Protein AF-A0A9W7GFV8-F1 (afdb_monomer_lite)

Sequence (572 aa):
MASERLLKQEEVDSLYDCLKGVTEAMDEIGVEYSLIAGSILGAVRSRSIAFCDDDIDIAVFGKEAYEHVVTKLPKICKERKLGAYVKRPWPGADRVRPHARPYLTLDIFALRKYADLGEVRETVRWKDNGNEQSSEYVGRIMEKLENARFPLYHFDNRKSIELWPSEYFEIGELRPLKRYEFGHLYLSGPARPLRYLERSYGSNCFKEWKYADSHMSHSKELAKRVEEIGIIPGSTGPMQEVDYAKVCHSKHRRQNFGVWDEKSMESWIAEEREWHNEYLRKRDKWFGFCMRSVCVGGGGLCFDDDTLDLMEPHIKKARKRREEVQSGCEKFVPSSVAWGDVYQESDYAIDTSFNFVKVLTECLGVKCLEEIDEASKEEAVTNLLSRERRVQFHRLFHSFILKFVARKLEEFGIEVFKFQDFPCVRIIRHSEFSLGPHCDCVYGHPPTAVNFILPLTNGGGSECLHLESEPGREDWHRVDCGVGWVKSFWGAQCLHWTGENWSGKSRVSLDFRVIPNGGDGGELYDSDEGYYGIARKGPDGIWRLDGEEGGGEVSRLVGFPFSSKAKGGKVK

Foldseek 3Di:
DLAAFLDALVQQLLQVLLVVQLVVQCVVLVWDKAWFDQQVLCLLQFLARDSHAQETEMETEDDVSQVSCVVRVQVSCVVVQSAHWADDPWGFFTWGQRPVGRLGTHTYGYKYWDQDLVSVLVQQQADPVRDGDDPVLSVVLSVLCVVPDPRWIDTPHNVRCSVFVQQIGDLLQAAPWDWTRYFPDTGTHRPQCQSNCCSRPNNCSNFKDANQDHPCVRPPVSVVVCVVSVRHHGDMDTLVPDQSLRRHNDPVCSVPTDRRDPVVSVVSSVVSVVLVVVCVVPQLPPVQSLQVSHAPDFAADDPDPSSVVSQCSQVVVQLVLLVVLVVPDPPPDDPDDPCVVLQAKDKDFADPVLPLLVLLCQQQVHPGLFAQDPVSVVSSLVSCLDCVSCLVVLVSVVCCCFVPVCVVVVVRVFFKKKKQSFWQWDKAFAQGFADRKHACSSVFFDQQKKKKKAWSAADDTQFFKWWDRDQPNPPTDTDHDGHRMMIIHRSNRIIMGGHHDNVNTMTIMTMMIMHTPHDDRGPPPSPPPQRIWMWGQDPVRGIDIDDDSRGDRDDSCRNDDDDDDDPDDDDD

Structure (mmCIF, N/CA/C/O backbone):
data_AF-A0A9W7GFV8-F1
#
_entry.id   AF-A0A9W7GFV8-F1
#
loop_
_atom_site.group_PDB
_atom_site.id
_atom_site.type_symbol
_atom_site.label_atom_id
_atom_site.label_alt_id
_atom_site.label_comp_id
_atom_site.label_asym_id
_atom_site.label_entity_id
_atom_site.label_seq_id
_atom_site.pdbx_PDB_ins_code
_atom_site.Cartn_x
_atom_site.Cartn_y
_atom_site.Cartn_z
_atom_site.occupancy
_atom_site.B_iso_or_equiv
_atom_site.auth_seq_id
_atom_site.auth_comp_id
_atom_site.auth_asym_id
_atom_site.auth_atom_id
_atom_site.pdbx_PDB_model_num
ATOM 1 N N . MET A 1 1 ? -6.472 -14.416 41.654 1.00 40.94 1 MET A N 1
ATOM 2 C CA . MET A 1 1 ? -7.877 -14.577 42.122 1.00 40.94 1 MET A CA 1
ATOM 3 C C . MET A 1 1 ? -8.779 -13.569 41.405 1.00 40.94 1 MET A C 1
ATOM 5 O O . MET A 1 1 ? -9.352 -12.700 42.042 1.00 40.94 1 MET A O 1
ATOM 9 N N . ALA A 1 2 ? -8.950 -13.705 40.089 1.00 48.00 2 ALA A N 1
ATOM 10 C CA . ALA A 1 2 ? -10.066 -13.106 39.355 1.00 48.00 2 ALA A CA 1
ATOM 11 C C . ALA A 1 2 ? -10.760 -14.249 38.604 1.00 48.00 2 ALA A C 1
ATOM 13 O O . ALA A 1 2 ? -10.560 -14.465 37.413 1.00 48.00 2 ALA A O 1
ATOM 14 N N . SER A 1 3 ? -11.466 -15.107 39.350 1.00 51.69 3 SER A N 1
ATOM 15 C CA . SER A 1 3 ? -12.099 -16.300 38.765 1.00 51.69 3 SER A CA 1
ATOM 16 C C . SER A 1 3 ? -13.396 -15.970 38.018 1.00 51.69 3 SER A C 1
ATOM 18 O O . SER A 1 3 ? -13.957 -16.834 37.343 1.00 51.69 3 SER A O 1
ATOM 20 N N . GLU A 1 4 ? -13.869 -14.731 38.123 1.00 64.88 4 GLU A N 1
ATOM 21 C CA . GLU A 1 4 ? -15.119 -14.265 37.544 1.00 64.88 4 GLU A CA 1
ATOM 22 C C . GLU A 1 4 ? -14.845 -13.159 36.523 1.00 64.88 4 GLU A C 1
ATOM 24 O O . GLU A 1 4 ? -14.011 -12.280 36.728 1.00 64.88 4 GLU A O 1
ATOM 29 N N . ARG A 1 5 ? -15.525 -13.261 35.382 1.00 74.75 5 ARG A N 1
ATOM 30 C CA . ARG A 1 5 ? -15.494 -12.286 34.287 1.00 74.75 5 ARG A CA 1
ATOM 31 C C . ARG A 1 5 ? -16.681 -11.344 34.418 1.00 74.75 5 ARG A C 1
ATOM 33 O O . ARG A 1 5 ? -17.718 -11.750 34.946 1.00 74.75 5 ARG A O 1
ATOM 40 N N . LEU A 1 6 ? -16.552 -10.142 33.865 1.00 80.69 6 LEU A N 1
ATOM 41 C CA . LEU A 1 6 ? -17.599 -9.124 33.923 1.00 80.69 6 LEU A CA 1
ATOM 42 C C . LEU A 1 6 ? -18.913 -9.601 33.274 1.00 80.69 6 LEU A C 1
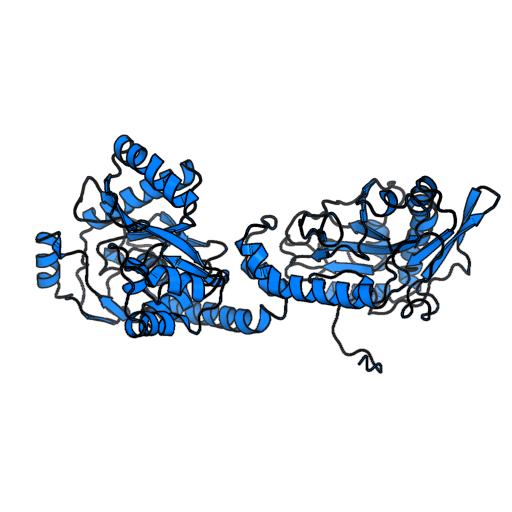ATOM 44 O O . LEU A 1 6 ? -19.996 -9.499 33.861 1.00 80.69 6 LEU A O 1
ATOM 48 N N . LEU A 1 7 ? -18.804 -10.185 32.078 1.00 86.19 7 LEU A N 1
ATOM 49 C CA . LEU A 1 7 ? -19.937 -10.690 31.303 1.00 86.19 7 LEU A CA 1
ATOM 50 C C . LEU A 1 7 ? -20.155 -12.191 31.497 1.00 86.19 7 LEU A C 1
ATOM 52 O O . LEU A 1 7 ? -19.242 -12.987 31.333 1.00 86.19 7 LEU A O 1
ATOM 56 N N . LYS A 1 8 ? -21.389 -12.624 31.740 1.00 86.31 8 LYS A N 1
ATOM 57 C CA . LYS A 1 8 ? -21.847 -14.018 31.662 1.00 86.31 8 LYS A CA 1
ATOM 58 C C . LYS A 1 8 ? -21.692 -14.567 30.240 1.00 86.31 8 LYS A C 1
ATOM 60 O O . LYS A 1 8 ? -21.567 -13.834 29.263 1.00 86.31 8 LYS A O 1
ATOM 65 N N . GLN A 1 9 ? -21.764 -15.895 30.103 1.00 85.25 9 GLN A N 1
ATOM 66 C CA . GLN A 1 9 ? -21.573 -16.545 28.797 1.00 85.25 9 GLN A CA 1
ATOM 67 C C . GLN A 1 9 ? -22.581 -16.076 27.767 1.00 85.25 9 GLN A C 1
ATOM 69 O O . GLN A 1 9 ? -22.199 -15.687 26.683 1.00 85.25 9 GLN A O 1
ATOM 74 N N . GLU A 1 10 ? -23.848 -16.065 28.145 1.00 88.31 10 GLU A N 1
ATOM 75 C CA . GLU A 1 10 ? -24.955 -15.619 27.307 1.00 88.31 10 GLU A CA 1
ATOM 76 C C . GLU A 1 10 ? -24.855 -14.148 26.864 1.00 88.31 10 GLU A C 1
ATOM 78 O O . GLU A 1 10 ? -25.416 -13.780 25.837 1.00 88.31 10 GLU A O 1
ATOM 83 N N . GLU A 1 11 ? -24.160 -13.300 27.627 1.00 90.31 11 GLU A N 1
ATOM 84 C CA . GLU A 1 11 ? -23.908 -11.901 27.262 1.00 90.31 11 GLU A CA 1
ATOM 85 C C . GLU A 1 11 ? -22.794 -11.805 26.227 1.00 90.31 11 GLU A C 1
ATOM 87 O O . GLU A 1 11 ? -22.974 -11.163 25.194 1.00 90.31 11 GLU A O 1
ATOM 92 N N . VAL A 1 12 ? -21.692 -12.525 26.458 1.00 89.88 12 VAL A N 1
ATOM 93 C CA . VAL A 1 12 ? -20.640 -12.703 25.453 1.00 89.88 12 VAL A CA 1
ATOM 94 C C . VAL A 1 12 ? -21.244 -13.282 24.174 1.00 89.88 12 VAL A C 1
ATOM 96 O O . VAL A 1 12 ? -21.044 -12.732 23.097 1.00 89.88 12 VAL A O 1
ATOM 99 N N . ASP A 1 13 ? -22.054 -14.332 24.274 1.00 90.44 13 ASP A N 1
ATOM 100 C CA . ASP A 1 13 ? -22.672 -14.977 23.117 1.00 90.44 13 ASP A CA 1
ATOM 101 C C . ASP A 1 13 ? -23.521 -13.986 22.316 1.00 90.44 13 ASP A C 1
ATOM 103 O O . ASP A 1 13 ? -23.339 -13.851 21.107 1.00 90.44 13 ASP A O 1
ATOM 107 N N . SER A 1 14 ? -24.340 -13.195 23.015 1.00 92.62 14 SER A N 1
ATOM 108 C CA . SER A 1 14 ? -25.166 -12.156 22.405 1.00 92.62 14 SER A CA 1
ATOM 109 C C . SER A 1 14 ? -24.361 -11.044 21.722 1.00 92.62 14 SER A C 1
ATOM 111 O O . SER A 1 14 ? -24.828 -10.513 20.713 1.00 92.62 14 SER A O 1
ATOM 113 N N . LEU A 1 15 ? -23.202 -10.652 22.259 1.00 93.69 15 LEU A N 1
ATOM 114 C CA . LEU A 1 15 ? -22.324 -9.657 21.631 1.00 93.69 15 LEU A CA 1
ATOM 115 C C . LEU A 1 15 ? -21.690 -10.201 20.352 1.00 93.69 15 LEU A C 1
ATOM 117 O O . LEU A 1 15 ? -21.690 -9.527 19.327 1.00 93.69 15 LEU A O 1
ATOM 121 N N . TYR A 1 16 ? -21.196 -11.434 20.396 1.00 94.56 16 TYR A N 1
ATOM 122 C CA . TYR A 1 16 ? -20.565 -12.086 19.252 1.00 94.56 16 TYR A CA 1
ATOM 123 C C . TYR A 1 16 ? -21.551 -12.387 18.117 1.00 94.56 16 TYR A C 1
ATOM 125 O O . TYR A 1 16 ? -21.195 -12.201 16.955 1.00 94.56 16 TYR A O 1
ATOM 133 N N . ASP A 1 17 ? -22.784 -12.798 18.428 1.00 94.25 17 ASP A N 1
ATOM 134 C CA . ASP A 1 17 ? -23.837 -12.988 17.422 1.00 94.25 17 ASP A CA 1
ATOM 135 C C . ASP A 1 17 ? -24.202 -11.661 16.740 1.00 94.25 17 ASP A C 1
ATOM 137 O O . ASP A 1 17 ? -24.339 -11.595 15.515 1.00 94.25 17 ASP A O 1
ATOM 141 N N . CYS A 1 18 ? -24.307 -10.584 17.528 1.00 96.38 18 CYS A N 1
ATOM 142 C CA . CYS A 1 18 ? -24.535 -9.233 17.019 1.00 96.38 18 CYS A CA 1
ATOM 143 C C . CYS A 1 18 ? -23.374 -8.774 16.124 1.00 96.38 18 CYS A C 1
ATOM 145 O O . CYS A 1 18 ? -23.602 -8.360 14.989 1.00 96.38 18 CYS A O 1
ATOM 147 N N . LEU A 1 19 ? -22.132 -8.905 16.601 1.00 97.06 19 LEU A N 1
ATOM 148 C CA . LEU A 1 19 ? -20.917 -8.547 15.869 1.00 97.06 19 LEU A CA 1
ATOM 149 C C . LEU A 1 19 ? -20.813 -9.298 14.544 1.00 97.06 19 LEU A C 1
ATOM 151 O O . LEU A 1 19 ? -20.573 -8.677 13.511 1.00 97.06 19 LEU A O 1
ATOM 155 N N . LYS A 1 20 ? -21.041 -10.615 14.548 1.00 96.88 20 LYS A N 1
ATOM 156 C CA . LYS A 1 20 ? -21.073 -11.424 13.328 1.00 96.88 20 LYS A CA 1
ATOM 157 C C . LYS A 1 20 ? -22.077 -10.869 12.318 1.00 96.88 20 LYS A C 1
ATOM 159 O O . LYS A 1 20 ? -21.702 -10.567 11.193 1.00 96.88 20 LYS A O 1
ATOM 164 N N . GLY A 1 21 ? -23.333 -10.679 12.722 1.00 97.31 21 GLY A N 1
ATOM 165 C CA . GLY A 1 21 ? -24.356 -10.184 11.802 1.00 97.31 21 GLY A CA 1
ATOM 166 C C . GLY A 1 21 ? -24.104 -8.755 11.311 1.00 97.31 21 GLY A C 1
ATOM 167 O O . GLY A 1 21 ? -24.421 -8.442 10.166 1.00 97.31 21 GLY A O 1
ATOM 168 N N . VAL A 1 22 ? -23.537 -7.884 12.155 1.00 97.69 22 VAL A N 1
ATOM 169 C CA . VAL A 1 22 ? -23.189 -6.504 11.777 1.00 97.69 22 VAL A CA 1
ATOM 170 C C . VAL A 1 22 ? -22.019 -6.484 10.801 1.00 97.69 22 VAL A C 1
ATOM 172 O O . VAL A 1 22 ? -22.074 -5.760 9.815 1.00 97.69 22 VAL A O 1
ATOM 175 N N . THR A 1 23 ? -20.991 -7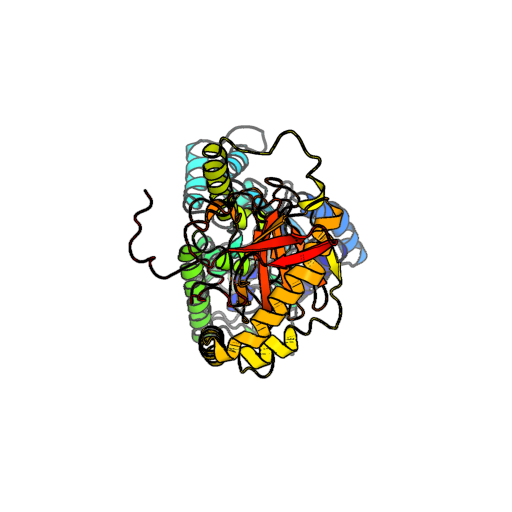.294 11.030 1.00 97.50 23 THR A N 1
ATOM 176 C CA . THR A 1 23 ? -19.830 -7.365 10.131 1.00 97.50 23 THR A CA 1
ATOM 177 C C . THR A 1 23 ? -20.173 -8.010 8.788 1.00 97.50 23 THR A C 1
ATOM 179 O O . THR A 1 23 ? -19.783 -7.477 7.757 1.00 97.50 23 THR A O 1
ATOM 182 N N . GLU A 1 24 ? -21.014 -9.049 8.764 1.00 97.88 24 GLU A N 1
ATOM 183 C CA . GLU A 1 24 ? -21.575 -9.591 7.515 1.00 97.88 24 GLU A CA 1
ATOM 184 C C . GLU A 1 24 ? -22.422 -8.543 6.767 1.00 97.88 24 GLU A C 1
ATOM 186 O O . GLU A 1 24 ? -22.412 -8.481 5.539 1.00 97.88 24 GLU A O 1
ATOM 191 N N . ALA A 1 25 ? -23.154 -7.695 7.498 1.00 97.50 25 ALA A N 1
ATOM 192 C CA . ALA A 1 25 ? -23.906 -6.593 6.904 1.00 97.50 25 ALA A CA 1
ATOM 193 C C . ALA A 1 25 ? -22.993 -5.489 6.345 1.00 97.50 25 ALA A C 1
ATOM 195 O O . ALA A 1 25 ? -23.345 -4.891 5.334 1.00 97.50 25 ALA A O 1
ATOM 196 N N . MET A 1 26 ? -21.848 -5.218 6.982 1.00 96.25 26 MET A N 1
ATOM 197 C CA . MET A 1 26 ? -20.832 -4.281 6.485 1.00 96.25 26 MET A CA 1
ATOM 198 C C . MET A 1 26 ? -20.215 -4.770 5.171 1.00 96.25 26 MET A C 1
ATOM 200 O O . MET A 1 26 ? -20.153 -3.996 4.214 1.00 96.25 26 MET A O 1
ATOM 204 N N . ASP A 1 27 ? -19.876 -6.059 5.090 1.00 95.31 27 ASP A N 1
ATOM 205 C CA . ASP A 1 27 ? -19.370 -6.685 3.864 1.00 95.31 27 ASP A CA 1
ATOM 206 C C . ASP A 1 27 ? -20.394 -6.571 2.712 1.00 95.31 27 ASP A C 1
ATOM 208 O O . ASP A 1 27 ? -20.040 -6.205 1.592 1.00 95.31 27 ASP A O 1
ATOM 212 N N . GLU A 1 28 ? -21.685 -6.805 2.984 1.00 96.06 28 GLU A N 1
ATOM 213 C CA . GLU A 1 28 ? -22.766 -6.693 1.988 1.00 96.06 28 GLU A CA 1
ATOM 214 C C . GLU A 1 28 ? -22.954 -5.271 1.441 1.00 96.06 28 GLU A C 1
ATOM 216 O O . GLU A 1 28 ? -23.273 -5.098 0.264 1.00 96.06 28 GLU A O 1
ATOM 221 N N . ILE A 1 29 ? -22.773 -4.249 2.281 1.00 96.38 29 ILE A N 1
ATOM 222 C CA . ILE A 1 29 ? -22.901 -2.844 1.866 1.00 96.38 29 ILE A CA 1
ATOM 223 C C . ILE A 1 29 ? -21.580 -2.248 1.361 1.00 96.38 29 ILE A C 1
ATOM 225 O O . ILE A 1 29 ? -21.537 -1.051 1.075 1.00 96.38 29 ILE A O 1
ATOM 229 N N . GLY A 1 30 ? -20.522 -3.060 1.253 1.00 95.31 30 GLY A N 1
ATOM 230 C CA . GLY A 1 30 ? -19.210 -2.639 0.763 1.00 95.31 30 GLY A CA 1
ATOM 231 C C . GLY A 1 30 ? -18.493 -1.656 1.688 1.00 95.31 30 GLY A C 1
ATOM 232 O O . GLY A 1 30 ? -17.766 -0.793 1.204 1.00 95.31 30 GLY A O 1
ATOM 233 N N . VAL A 1 31 ? -18.720 -1.741 3.003 1.00 96.25 31 VAL A N 1
ATOM 234 C CA . VAL A 1 31 ? -18.054 -0.889 3.995 1.00 96.25 31 VAL A CA 1
ATOM 235 C C . VAL A 1 31 ? -16.990 -1.686 4.732 1.00 96.25 31 VAL A C 1
ATOM 237 O O . VAL A 1 31 ? -17.282 -2.640 5.447 1.00 96.25 31 VAL A O 1
ATOM 240 N N . GLU A 1 32 ? -15.745 -1.249 4.593 1.00 94.88 32 GLU A N 1
ATOM 241 C CA . GLU A 1 32 ? -14.632 -1.790 5.357 1.00 94.88 32 GLU A CA 1
ATOM 242 C C . GLU A 1 32 ? -14.664 -1.293 6.813 1.00 94.88 32 GLU A C 1
ATOM 244 O O . GLU A 1 32 ? -15.001 -0.137 7.090 1.00 94.88 32 GLU A O 1
ATOM 249 N N . TYR A 1 33 ? -14.278 -2.165 7.744 1.00 97.12 33 TYR A N 1
ATOM 250 C CA . TYR A 1 33 ? -14.187 -1.856 9.167 1.00 97.12 33 TYR A CA 1
ATOM 251 C C . TYR A 1 33 ? -12.925 -2.452 9.798 1.00 97.12 33 TYR A C 1
ATOM 253 O O . TYR A 1 33 ? -12.308 -3.363 9.246 1.00 97.12 33 TYR A O 1
ATOM 261 N N . SER A 1 34 ? -12.579 -1.988 10.996 1.00 97.94 34 SER A N 1
ATOM 262 C CA . SER A 1 34 ? -11.521 -2.559 11.831 1.00 97.94 34 SER A CA 1
ATOM 263 C C . SER A 1 34 ? -11.956 -2.642 13.287 1.00 97.94 34 SER A C 1
ATOM 265 O O . SER A 1 34 ? -12.601 -1.724 13.785 1.00 97.94 34 SER A O 1
ATOM 267 N N . LEU A 1 35 ? -11.546 -3.697 13.993 1.00 98.19 35 LEU A N 1
ATOM 268 C CA . LEU A 1 35 ? -11.502 -3.691 15.457 1.00 98.19 35 LEU A CA 1
ATOM 269 C C . LEU A 1 35 ? -10.602 -2.541 15.931 1.00 98.19 35 LEU A C 1
ATOM 271 O O . LEU A 1 35 ? -9.522 -2.332 15.367 1.00 98.19 35 LEU A O 1
ATOM 275 N N . ILE A 1 36 ? -11.034 -1.822 16.965 1.00 97.19 36 ILE A N 1
ATOM 276 C CA . ILE A 1 36 ? -10.260 -0.755 17.616 1.00 97.19 36 ILE A CA 1
ATOM 277 C C . ILE A 1 36 ? -10.343 -0.888 19.147 1.00 97.19 36 ILE A C 1
ATOM 279 O O . ILE A 1 36 ? -10.906 -1.857 19.654 1.00 97.19 36 ILE A O 1
ATOM 283 N N . ALA A 1 37 ? -9.715 0.035 19.871 1.00 94.44 37 ALA A N 1
ATOM 284 C CA . ALA A 1 37 ? -9.777 0.190 21.323 1.00 94.44 37 ALA A CA 1
ATOM 285 C C . ALA A 1 37 ? -9.519 -1.113 22.115 1.00 94.44 37 ALA A C 1
ATOM 287 O O . ALA A 1 37 ? -8.582 -1.869 21.815 1.00 94.44 37 ALA A O 1
ATOM 288 N N . GLY A 1 38 ? -10.338 -1.393 23.134 1.00 93.62 38 GLY A N 1
ATOM 289 C CA . GLY A 1 38 ? -10.235 -2.599 23.961 1.00 93.62 38 GLY A CA 1
ATOM 290 C C . GLY A 1 38 ? -10.436 -3.884 23.155 1.00 93.62 38 GLY A C 1
ATOM 291 O O . GLY A 1 38 ? -9.821 -4.916 23.441 1.00 93.62 38 GLY A O 1
ATOM 292 N N . SER A 1 39 ? -11.193 -3.808 22.058 1.00 96.19 39 SER A N 1
ATOM 293 C CA . SER A 1 39 ? -11.498 -4.960 21.210 1.00 96.19 39 SER A CA 1
ATOM 294 C C . SER A 1 39 ? -10.283 -5.473 20.436 1.00 96.19 39 SER A C 1
ATOM 296 O O . SER A 1 39 ? -10.034 -6.681 20.421 1.00 96.19 39 SER A O 1
ATOM 298 N N . ILE A 1 40 ? -9.463 -4.592 19.848 1.00 97.06 40 ILE A N 1
ATOM 299 C CA . ILE A 1 40 ? -8.203 -5.030 19.219 1.00 97.06 40 ILE A CA 1
ATOM 300 C C . ILE A 1 40 ? -7.173 -5.482 20.265 1.00 97.06 40 ILE A C 1
ATOM 302 O O . ILE A 1 40 ? -6.442 -6.446 20.025 1.00 97.06 40 ILE A O 1
ATOM 306 N N . LEU A 1 41 ? -7.153 -4.871 21.457 1.00 94.69 41 LEU A N 1
ATOM 307 C CA . LEU A 1 41 ? -6.309 -5.327 22.569 1.00 94.69 41 LEU A CA 1
ATOM 308 C C . LEU A 1 41 ? -6.664 -6.763 22.988 1.00 94.69 41 LEU A C 1
ATOM 310 O O . LEU A 1 41 ? -5.776 -7.602 23.165 1.00 94.69 41 LEU A O 1
ATOM 314 N N . GLY A 1 42 ? -7.959 -7.058 23.110 1.00 92.19 42 GLY A N 1
ATOM 315 C CA . GLY A 1 42 ? -8.472 -8.393 23.399 1.00 92.19 42 GLY A CA 1
ATOM 316 C C . GLY A 1 42 ? -8.152 -9.401 22.291 1.00 92.19 42 GLY A C 1
ATOM 317 O O . GLY A 1 42 ? -7.694 -10.511 22.575 1.00 92.19 42 GLY A O 1
ATOM 318 N N . ALA A 1 43 ? -8.292 -9.005 21.022 1.00 92.88 43 ALA A N 1
ATOM 319 C CA . ALA A 1 43 ? -7.934 -9.844 19.878 1.00 92.88 43 ALA A CA 1
ATOM 320 C C . ALA A 1 43 ? -6.453 -10.263 19.896 1.00 92.88 43 ALA A C 1
ATOM 322 O O . ALA A 1 43 ? -6.135 -11.428 19.659 1.00 92.88 43 ALA A O 1
ATOM 323 N N . VAL A 1 44 ? -5.549 -9.338 20.232 1.00 92.44 44 VAL A N 1
ATOM 324 C CA . VAL A 1 44 ? -4.107 -9.614 20.332 1.00 92.44 44 VAL A CA 1
ATOM 325 C C . VAL A 1 44 ? -3.778 -10.484 21.548 1.00 92.44 44 VAL A C 1
ATOM 327 O O . VAL A 1 44 ? -3.025 -11.448 21.428 1.00 92.44 44 VAL A O 1
ATOM 330 N N . ARG A 1 45 ? -4.329 -10.162 22.725 1.00 88.81 45 ARG A N 1
ATOM 331 C CA . ARG A 1 45 ? -3.944 -10.807 23.995 1.00 88.81 45 ARG A CA 1
ATOM 332 C C . ARG A 1 45 ? -4.531 -12.188 24.185 1.00 88.81 45 ARG A C 1
ATOM 334 O O . ARG A 1 45 ? -3.82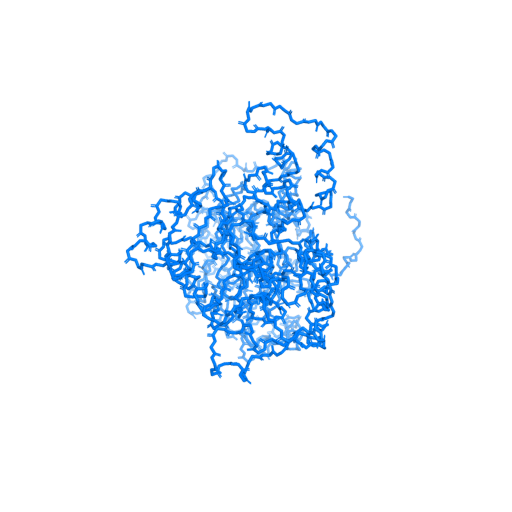7 -13.102 24.602 1.00 88.81 45 ARG A O 1
ATOM 341 N N . SER A 1 46 ? -5.831 -12.300 23.957 1.00 83.94 46 SER A N 1
ATOM 342 C CA . SER A 1 46 ? -6.625 -13.467 24.333 1.00 83.94 46 SER A CA 1
ATOM 343 C C . SER A 1 46 ? -7.484 -13.990 23.197 1.00 83.94 46 SER A C 1
ATOM 345 O O . SER A 1 46 ? -8.228 -14.950 23.392 1.00 83.94 46 SER A O 1
ATOM 347 N N . ARG A 1 47 ? -7.392 -13.369 22.012 1.00 89.12 47 ARG A N 1
ATOM 348 C CA . ARG A 1 47 ? -8.202 -13.708 20.840 1.00 89.12 47 ARG A CA 1
ATOM 349 C C . ARG A 1 47 ? -9.691 -13.675 21.173 1.00 89.12 47 ARG A C 1
ATOM 351 O O . ARG A 1 47 ? -10.456 -14.522 20.722 1.00 89.12 47 ARG A O 1
ATOM 358 N N . SER A 1 48 ? -10.108 -12.727 22.009 1.00 89.00 48 SER A N 1
ATOM 359 C CA . SER A 1 48 ? -11.481 -12.564 22.498 1.00 89.00 48 SER A CA 1
ATOM 360 C C . SER A 1 48 ? -11.722 -11.127 22.954 1.00 89.00 48 SER A C 1
ATOM 362 O O . SER A 1 48 ? -10.765 -10.379 23.109 1.00 89.00 48 SER A O 1
ATOM 364 N N . ILE A 1 49 ? -12.968 -10.761 23.260 1.00 89.88 49 ILE A N 1
ATOM 365 C CA . ILE A 1 49 ? -13.261 -9.577 24.086 1.00 89.88 49 ILE A CA 1
ATOM 366 C C . ILE A 1 49 ? -12.424 -9.624 25.377 1.00 89.88 49 ILE A C 1
ATOM 368 O O . ILE A 1 49 ? -12.101 -10.720 25.856 1.00 89.88 49 ILE A O 1
ATOM 372 N N . ALA A 1 50 ? -12.027 -8.474 25.927 1.00 86.94 50 ALA A N 1
ATOM 373 C CA . ALA A 1 50 ? -11.318 -8.449 27.201 1.00 86.94 50 ALA A CA 1
ATOM 374 C C . ALA A 1 50 ? -12.237 -8.947 28.333 1.00 86.94 50 ALA A C 1
ATOM 376 O O . ALA A 1 50 ? -13.445 -8.729 28.329 1.00 86.94 50 ALA A O 1
ATOM 377 N N . PHE A 1 51 ? -11.687 -9.645 29.330 1.00 83.75 51 PHE A N 1
ATOM 378 C CA . PHE A 1 51 ? -12.511 -10.261 30.385 1.00 83.75 51 PHE A CA 1
ATOM 379 C C . PHE A 1 51 ? -13.234 -9.240 31.285 1.00 83.75 51 PHE A C 1
ATOM 381 O O . PHE A 1 51 ? -14.209 -9.589 31.960 1.00 83.75 51 PHE A O 1
ATOM 388 N N . CYS A 1 52 ? -12.710 -8.015 31.317 1.00 83.75 52 CYS A N 1
ATOM 389 C CA . CYS A 1 52 ? -13.227 -6.875 32.053 1.00 83.75 52 CYS A CA 1
ATOM 390 C C . CYS A 1 52 ? -13.926 -5.849 31.144 1.00 83.75 52 CYS A C 1
ATOM 392 O O . CYS A 1 52 ? -14.230 -4.771 31.634 1.00 83.75 52 CYS A O 1
ATOM 394 N N . ASP A 1 53 ? -14.167 -6.161 29.865 1.00 87.62 53 ASP A N 1
ATOM 395 C CA . ASP A 1 53 ? -14.960 -5.314 28.957 1.00 87.62 53 ASP A CA 1
ATOM 396 C C . ASP A 1 53 ? -16.441 -5.690 28.989 1.00 87.62 53 ASP A C 1
ATOM 398 O O . ASP A 1 53 ? -16.796 -6.850 29.242 1.00 87.62 53 ASP A O 1
ATOM 402 N N . ASP A 1 54 ? -17.302 -4.713 28.704 1.00 87.38 54 ASP A N 1
ATOM 403 C CA . ASP A 1 54 ? -18.749 -4.891 28.555 1.00 87.38 54 ASP A CA 1
ATOM 404 C C . ASP A 1 54 ? -19.289 -4.572 27.149 1.00 87.38 54 ASP A C 1
ATOM 406 O O . ASP A 1 54 ? -20.483 -4.774 26.886 1.00 87.38 54 ASP A O 1
ATOM 410 N N . ASP A 1 55 ? -18.419 -4.167 26.228 1.00 91.81 55 ASP A N 1
ATOM 411 C CA . ASP A 1 55 ? -18.749 -3.794 24.860 1.00 91.81 55 ASP A CA 1
ATOM 412 C C . ASP A 1 55 ? -17.682 -4.216 23.838 1.00 91.81 55 ASP A C 1
ATOM 414 O O . ASP A 1 55 ? -16.697 -4.892 24.140 1.00 91.81 55 ASP A O 1
ATOM 418 N N . ILE A 1 56 ? -17.974 -3.940 22.567 1.00 95.25 56 ILE A N 1
ATOM 419 C CA . ILE A 1 56 ? -17.076 -4.201 21.445 1.00 95.25 56 ILE A CA 1
ATOM 420 C C . ILE A 1 56 ? -17.038 -2.957 20.569 1.00 95.25 56 ILE A C 1
ATOM 422 O O . ILE A 1 56 ? -18.091 -2.421 20.225 1.00 95.25 56 ILE A O 1
ATOM 426 N N . ASP A 1 57 ? -15.843 -2.577 20.136 1.00 96.38 57 ASP A N 1
ATOM 427 C CA . ASP A 1 57 ? -15.588 -1.387 19.337 1.00 96.38 57 ASP A CA 1
ATOM 428 C C . ASP A 1 57 ? -15.098 -1.765 17.945 1.00 96.38 57 ASP A C 1
ATOM 430 O O . ASP A 1 57 ? -14.088 -2.459 17.761 1.00 96.38 57 ASP A O 1
ATOM 434 N N . ILE A 1 58 ? -15.797 -1.245 16.943 1.00 97.75 58 ILE A N 1
ATOM 435 C CA . ILE A 1 58 ? -15.350 -1.262 15.555 1.00 97.75 58 ILE A CA 1
ATOM 436 C C . ILE A 1 58 ? -15.324 0.154 14.998 1.00 97.75 58 ILE A C 1
ATOM 438 O O . ILE A 1 58 ? -16.105 1.012 15.399 1.00 97.75 58 ILE A O 1
ATOM 442 N N . ALA A 1 59 ? -14.441 0.393 14.039 1.00 97.50 59 ALA A N 1
ATOM 443 C CA . ALA A 1 59 ? -14.352 1.639 13.300 1.00 97.50 59 ALA A CA 1
ATOM 444 C C . ALA A 1 59 ? -14.603 1.421 11.812 1.00 97.50 59 ALA A C 1
ATOM 446 O O . ALA A 1 59 ? -14.123 0.439 11.251 1.00 97.50 59 ALA A O 1
ATOM 447 N N . VAL A 1 60 ? -15.282 2.374 11.178 1.00 96.75 60 VAL A N 1
ATOM 448 C CA . VAL A 1 60 ? -15.356 2.527 9.717 1.00 96.75 60 VAL A CA 1
ATOM 449 C C . VAL A 1 60 ? -14.568 3.754 9.266 1.00 96.75 60 VAL A C 1
ATOM 451 O O . VAL A 1 60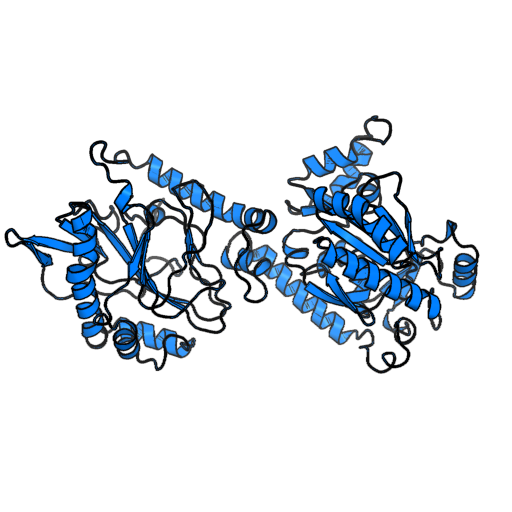 ? -14.320 4.663 10.062 1.00 96.75 60 VAL A O 1
ATOM 454 N N . PHE A 1 61 ? -14.166 3.791 7.995 1.00 94.75 61 PHE A N 1
ATOM 455 C CA . PHE A 1 61 ? -13.206 4.778 7.494 1.00 94.75 61 PHE A CA 1
ATOM 456 C C . PHE A 1 61 ? -13.848 5.789 6.548 1.00 94.75 61 PHE A C 1
ATOM 458 O O . PHE A 1 61 ? -14.283 5.457 5.450 1.00 94.75 61 PHE A O 1
ATOM 465 N N . GLY A 1 62 ? -13.845 7.053 6.956 1.00 91.94 62 GLY A N 1
ATOM 466 C CA . GLY A 1 62 ? -14.320 8.167 6.154 1.00 91.94 62 GLY A CA 1
ATOM 467 C C . GLY A 1 62 ? -15.825 8.410 6.255 1.00 91.94 62 GLY A C 1
ATOM 468 O O . GLY A 1 62 ? -16.618 7.586 6.716 1.00 91.94 62 GLY A O 1
ATOM 469 N N . LYS A 1 63 ? -16.215 9.607 5.812 1.00 90.69 63 LYS A N 1
ATOM 470 C CA . LYS A 1 63 ? -17.593 10.097 5.900 1.00 90.69 63 LYS A CA 1
ATOM 471 C C . LYS A 1 63 ? -18.556 9.276 5.042 1.00 90.69 63 LYS A C 1
ATOM 473 O O . LYS A 1 63 ? -19.653 8.978 5.496 1.00 90.69 63 LYS A O 1
ATOM 478 N N . GLU A 1 64 ? -18.142 8.895 3.836 1.00 92.12 64 GLU A N 1
ATOM 479 C CA . GLU A 1 64 ? -18.970 8.125 2.900 1.00 92.12 64 GLU A CA 1
ATOM 480 C C . GLU A 1 64 ? -19.318 6.738 3.458 1.00 92.12 64 GLU A C 1
ATOM 482 O O . GLU A 1 64 ? -20.491 6.368 3.527 1.00 92.12 64 GLU A O 1
ATOM 487 N N . ALA A 1 65 ? -18.317 6.010 3.965 1.00 93.69 65 ALA A N 1
ATOM 488 C CA . ALA A 1 65 ? -18.528 4.716 4.608 1.00 93.69 65 ALA A CA 1
ATOM 489 C C . ALA A 1 65 ? -19.475 4.831 5.814 1.00 93.69 65 ALA A C 1
ATOM 491 O O . ALA A 1 65 ? -20.398 4.029 5.975 1.00 93.69 65 ALA A O 1
ATOM 492 N N . TYR A 1 66 ? -19.299 5.868 6.638 1.00 94.81 66 TYR A N 1
ATOM 493 C CA . TYR A 1 66 ? -20.197 6.131 7.757 1.00 94.81 66 TYR A CA 1
ATOM 494 C C . TYR A 1 66 ? -21.631 6.458 7.303 1.00 94.81 66 TYR A C 1
ATOM 496 O O . TYR A 1 66 ? -22.594 5.931 7.862 1.00 94.81 66 TYR A O 1
ATOM 504 N N . GLU A 1 67 ? -21.806 7.269 6.258 1.00 93.56 67 GLU A N 1
ATOM 505 C CA . GLU A 1 67 ? -23.121 7.578 5.681 1.00 93.56 67 GLU A CA 1
ATOM 506 C C . GLU A 1 67 ? -23.825 6.321 5.148 1.00 93.56 67 GLU A C 1
ATOM 508 O O . GLU A 1 67 ? -25.032 6.146 5.367 1.00 93.56 67 GLU A O 1
ATOM 513 N N . HIS A 1 68 ? -23.082 5.405 4.521 1.00 94.81 68 HIS A N 1
ATOM 514 C CA . HIS A 1 68 ? -23.595 4.099 4.105 1.00 94.81 68 HIS A CA 1
ATOM 515 C C . HIS A 1 68 ? -24.071 3.271 5.300 1.00 94.81 68 HIS A C 1
ATOM 517 O O . HIS A 1 68 ? -25.200 2.765 5.282 1.00 94.81 68 HIS A O 1
ATOM 523 N N . VAL A 1 69 ? -23.270 3.190 6.367 1.00 95.31 69 VAL A N 1
ATOM 524 C CA . VAL A 1 69 ? -23.641 2.484 7.602 1.00 95.31 69 VAL A CA 1
ATOM 525 C C . VAL A 1 69 ? -24.921 3.063 8.195 1.00 95.31 69 VAL A C 1
ATOM 527 O O . VAL A 1 69 ? -25.886 2.326 8.386 1.00 95.31 69 VAL A O 1
ATOM 530 N N . VAL A 1 70 ? -24.980 4.376 8.424 1.00 94.50 70 VAL A N 1
ATOM 531 C CA . VAL A 1 70 ? -26.139 5.042 9.045 1.00 94.50 70 VAL A CA 1
ATOM 532 C C . VAL A 1 70 ? -27.410 4.889 8.201 1.00 94.50 70 VAL A C 1
ATOM 534 O O . VAL A 1 70 ? -28.514 4.841 8.742 1.00 94.50 70 VAL A O 1
ATOM 537 N N . THR A 1 71 ? -27.279 4.785 6.877 1.00 95.38 71 THR A N 1
ATOM 538 C CA . THR A 1 71 ? -28.423 4.657 5.962 1.00 95.38 71 THR A CA 1
ATOM 539 C C . THR A 1 71 ? -28.918 3.216 5.833 1.00 95.38 71 THR A C 1
ATOM 541 O O . THR A 1 71 ? -30.124 2.980 5.727 1.00 95.38 71 THR A O 1
ATOM 544 N N . LYS A 1 72 ? -28.007 2.237 5.803 1.00 97.38 72 LYS A N 1
ATOM 545 C CA . LYS A 1 72 ? -28.325 0.843 5.448 1.00 97.38 72 LYS A CA 1
ATOM 546 C C . LYS A 1 72 ? -28.393 -0.078 6.662 1.00 97.38 72 LYS A C 1
ATOM 548 O O . LYS A 1 72 ? -29.337 -0.865 6.774 1.00 97.38 72 LYS A O 1
ATOM 553 N N . LEU A 1 73 ? -27.443 0.040 7.589 1.00 96.75 73 LEU A N 1
ATOM 554 C CA . LEU A 1 73 ? -27.305 -0.880 8.717 1.00 96.75 73 LEU A CA 1
ATOM 555 C C . LEU A 1 73 ? -28.538 -0.911 9.641 1.00 96.75 73 LEU A C 1
ATOM 557 O O . LEU A 1 73 ? -28.934 -2.013 10.020 1.00 96.75 73 LEU A O 1
ATOM 561 N N . PRO A 1 74 ? -29.238 0.205 9.952 1.00 97.06 74 PRO A N 1
ATOM 562 C CA . PRO A 1 74 ? -30.437 0.148 10.794 1.00 97.06 74 PRO A CA 1
ATOM 563 C C . PRO A 1 74 ? -31.535 -0.762 10.233 1.00 97.06 74 PRO A C 1
ATOM 565 O O . PRO A 1 74 ? -32.200 -1.480 10.985 1.00 97.06 74 PRO A O 1
ATOM 568 N N . LYS A 1 75 ? -31.716 -0.754 8.905 1.00 97.12 75 LYS A N 1
ATOM 569 C CA . LYS A 1 75 ? -32.691 -1.606 8.218 1.00 97.12 75 LYS A CA 1
ATOM 570 C C . LYS A 1 75 ? -32.285 -3.076 8.323 1.00 97.12 75 LYS A C 1
ATOM 572 O O . LYS A 1 75 ? -33.109 -3.893 8.732 1.00 97.12 75 LYS A O 1
ATOM 577 N N . ILE A 1 76 ? -31.017 -3.384 8.052 1.00 97.00 76 ILE A N 1
ATOM 578 C CA . ILE A 1 76 ? -30.481 -4.750 8.126 1.00 97.00 76 ILE A CA 1
ATOM 579 C C . ILE A 1 76 ? -30.568 -5.292 9.560 1.00 97.00 76 ILE A C 1
ATOM 581 O O . ILE A 1 76 ? -31.072 -6.396 9.770 1.00 97.00 76 ILE A O 1
ATOM 585 N N . CYS A 1 77 ? -30.173 -4.497 10.561 1.00 96.12 77 CYS A N 1
ATOM 586 C CA . CYS A 1 77 ? -30.275 -4.859 11.976 1.00 96.12 77 CYS A CA 1
ATOM 587 C C . CYS A 1 77 ? -31.709 -5.217 12.382 1.00 96.12 77 CYS A C 1
ATOM 589 O O . CYS A 1 77 ? -31.919 -6.199 13.099 1.00 96.12 77 CYS A O 1
ATOM 591 N N . LYS A 1 78 ? -32.701 -4.458 11.896 1.00 95.75 78 LYS A N 1
ATOM 592 C CA . LYS A 1 78 ? -34.123 -4.726 12.143 1.00 95.75 78 LYS A CA 1
ATOM 593 C C . LYS A 1 78 ? -34.595 -6.008 11.453 1.00 95.75 78 LYS A C 1
ATOM 595 O O . LYS A 1 78 ? -35.255 -6.825 12.092 1.00 95.75 78 LYS A O 1
ATOM 600 N N . GLU A 1 79 ? -34.275 -6.185 10.173 1.00 96.38 79 GLU A N 1
ATOM 601 C CA . GLU A 1 79 ? -34.718 -7.332 9.365 1.00 96.38 79 GLU A CA 1
ATOM 602 C C . GLU A 1 79 ? -34.122 -8.654 9.861 1.00 96.38 79 GLU A C 1
ATOM 604 O O . GLU A 1 79 ? -34.834 -9.652 9.978 1.00 96.38 79 GLU A O 1
ATOM 609 N N . ARG A 1 80 ? -32.836 -8.646 10.230 1.00 95.38 80 ARG A N 1
ATOM 610 C CA . ARG A 1 80 ? -32.101 -9.823 10.719 1.00 95.38 80 ARG A CA 1
ATOM 611 C C . ARG A 1 80 ? -32.167 -10.011 12.234 1.00 95.38 80 ARG A C 1
ATOM 613 O O . ARG A 1 80 ? -31.597 -10.964 12.749 1.00 95.38 80 ARG A O 1
ATOM 620 N N . LYS A 1 81 ? -32.869 -9.125 12.952 1.00 95.19 81 LYS A N 1
ATOM 621 C CA . LYS A 1 81 ? -32.988 -9.133 14.422 1.00 95.19 81 LYS A CA 1
ATOM 622 C C . LYS A 1 81 ? -31.630 -9.127 15.145 1.00 95.19 81 LYS A C 1
ATOM 624 O O . LYS A 1 81 ? -31.500 -9.723 16.210 1.00 95.19 81 LYS A O 1
ATOM 629 N N . LEU A 1 82 ? -30.639 -8.430 14.586 1.00 93.88 82 LEU A N 1
ATOM 630 C CA . LEU A 1 82 ? -29.288 -8.338 15.162 1.00 93.88 82 LEU A CA 1
ATOM 631 C C . LEU A 1 82 ? -29.290 -7.518 16.457 1.00 93.88 82 LEU A C 1
ATOM 633 O O . LEU A 1 82 ? -28.615 -7.842 17.430 1.00 93.88 82 LEU A O 1
ATOM 637 N N . GLY A 1 83 ? -30.098 -6.460 16.483 1.00 93.81 83 GLY A N 1
ATOM 638 C CA . GLY A 1 83 ? -30.174 -5.537 17.602 1.00 93.81 83 GLY A CA 1
ATOM 639 C C . GLY A 1 83 ? -30.859 -4.228 17.231 1.00 93.81 83 GLY A C 1
ATOM 640 O O . GLY A 1 83 ? -31.230 -3.997 16.080 1.00 93.81 83 GLY A O 1
ATOM 641 N N . ALA A 1 84 ? -31.036 -3.361 18.224 1.00 95.50 84 ALA A N 1
ATOM 642 C CA . ALA A 1 84 ? -31.514 -2.003 18.017 1.00 95.50 84 ALA A CA 1
ATOM 643 C C . ALA A 1 84 ? -30.335 -1.096 17.650 1.00 95.50 84 ALA A C 1
ATOM 645 O O . ALA A 1 84 ? -29.431 -0.894 18.461 1.00 95.50 84 ALA A O 1
ATOM 646 N N . TYR A 1 85 ? -30.358 -0.539 16.440 1.00 96.19 85 TYR A N 1
ATOM 647 C CA . TYR A 1 85 ? -29.421 0.507 16.043 1.00 96.19 85 TYR A CA 1
ATOM 648 C C . TYR A 1 85 ? -29.789 1.822 16.736 1.00 96.19 85 TYR A C 1
ATOM 650 O O . TYR A 1 85 ? -30.940 2.260 16.682 1.00 96.19 85 TYR A O 1
ATOM 658 N N . VAL A 1 86 ? -28.814 2.456 17.378 1.00 93.75 86 VAL A N 1
ATOM 659 C CA . VAL A 1 86 ? -28.973 3.711 18.109 1.00 93.75 86 VAL A CA 1
ATOM 660 C C . VAL A 1 86 ? -27.970 4.716 17.566 1.00 93.75 86 VAL A C 1
ATOM 662 O O . VAL A 1 86 ? -26.770 4.608 17.820 1.00 93.75 86 VAL A O 1
ATOM 665 N N . LYS A 1 87 ? -28.493 5.723 16.865 1.00 90.00 87 LYS A N 1
ATOM 666 C CA . LYS A 1 87 ? -27.713 6.872 16.413 1.00 90.00 87 LYS A CA 1
ATOM 667 C C . LYS A 1 87 ? -27.398 7.786 17.596 1.00 90.00 87 LYS A C 1
ATOM 669 O O . LYS A 1 87 ? -28.319 8.197 18.309 1.00 90.00 87 LYS A O 1
ATOM 674 N N . ARG A 1 88 ? -26.122 8.093 17.832 1.00 81.94 88 ARG A N 1
ATOM 675 C CA . ARG A 1 88 ? -25.713 9.050 18.868 1.00 81.94 88 ARG A CA 1
ATOM 676 C C . ARG A 1 88 ? -25.882 10.490 18.358 1.00 81.94 88 ARG A C 1
ATOM 678 O O . ARG A 1 88 ? -25.932 10.734 17.154 1.00 81.94 88 ARG A O 1
ATOM 685 N N . PRO A 1 89 ? -26.010 11.474 19.270 1.00 74.19 89 PRO A N 1
ATOM 686 C CA . PRO A 1 89 ? -26.194 12.868 18.871 1.00 74.19 89 PRO A CA 1
ATOM 687 C C . PRO A 1 89 ? -24.921 13.516 18.307 1.00 74.19 89 PRO A C 1
ATOM 689 O O . PRO A 1 89 ? -24.997 14.624 17.786 1.00 74.19 89 PRO A O 1
ATOM 692 N N . TRP A 1 90 ? -23.767 12.851 18.394 1.00 73.06 90 TRP A N 1
ATOM 693 C CA . TRP A 1 90 ? -22.547 13.225 17.680 1.00 73.06 90 TRP A CA 1
ATOM 694 C C . TRP A 1 90 ? -22.230 12.171 16.605 1.00 73.06 90 TRP A C 1
ATOM 696 O O . TRP A 1 90 ? -22.497 10.992 16.845 1.00 73.06 90 TRP A O 1
ATOM 706 N N . PRO A 1 91 ? -21.700 12.575 15.432 1.00 68.12 91 PRO A N 1
ATOM 707 C CA . PRO A 1 91 ? -21.284 11.642 14.385 1.00 68.12 91 PRO A CA 1
ATOM 708 C C . PRO A 1 91 ? -20.217 10.658 14.875 1.00 68.12 91 PRO A C 1
ATOM 710 O O . PRO A 1 91 ? -19.444 10.991 15.772 1.00 68.12 91 PRO A O 1
ATOM 713 N N . GLY A 1 92 ? -20.202 9.462 14.285 1.00 70.56 92 GLY A N 1
ATOM 714 C CA . GLY A 1 92 ? -19.077 8.538 14.387 1.00 70.56 92 GLY A CA 1
ATOM 715 C C . GLY A 1 92 ? -18.899 7.868 15.742 1.00 70.56 92 GLY A C 1
ATOM 716 O O . GLY A 1 92 ? -17.768 7.596 16.131 1.00 70.56 92 GLY A O 1
ATOM 717 N N . ALA A 1 93 ? -19.991 7.620 16.466 1.00 82.50 93 ALA A N 1
ATOM 718 C CA . ALA A 1 93 ? -20.004 6.814 17.690 1.00 82.50 93 ALA A CA 1
ATOM 719 C C . ALA A 1 93 ? -21.360 6.106 17.872 1.00 82.50 93 ALA A C 1
ATOM 721 O O . ALA A 1 93 ? -21.889 6.006 18.982 1.00 82.50 93 ALA A O 1
ATOM 722 N N . ASP A 1 94 ? -21.984 5.696 16.770 1.00 92.94 94 ASP A N 1
ATOM 723 C CA . ASP A 1 94 ? -23.276 5.009 16.792 1.00 92.94 94 ASP A CA 1
ATOM 724 C C . ASP A 1 94 ? -23.132 3.627 17.428 1.00 92.94 94 ASP A C 1
ATOM 726 O O . ASP A 1 94 ? -22.027 3.163 17.680 1.00 92.94 94 ASP A O 1
ATOM 730 N N . ARG A 1 95 ? -24.241 2.961 17.755 1.00 93.69 95 ARG A N 1
ATOM 731 C CA . ARG A 1 95 ? -24.151 1.643 18.392 1.00 93.69 95 ARG A CA 1
ATOM 732 C C . ARG A 1 95 ? -25.277 0.706 18.030 1.00 93.69 95 ARG A C 1
ATOM 734 O O . ARG A 1 95 ? -26.397 1.141 17.765 1.00 93.69 95 ARG A O 1
ATOM 741 N N . VAL A 1 96 ? -25.007 -0.589 18.106 1.00 96.00 96 VAL A N 1
ATOM 742 C CA . VAL A 1 96 ? -26.018 -1.643 18.012 1.00 96.00 96 VAL A CA 1
ATOM 743 C C . VAL A 1 96 ? -26.157 -2.309 19.373 1.00 96.00 96 VAL A C 1
ATOM 745 O O . VAL A 1 96 ? -25.192 -2.804 19.946 1.00 96.00 96 VAL A O 1
ATOM 748 N N . ARG A 1 97 ? -27.381 -2.311 19.903 1.00 94.69 97 ARG A N 1
ATOM 749 C CA . ARG A 1 97 ? -27.731 -2.981 21.160 1.00 94.69 97 ARG A CA 1
ATOM 750 C C . ARG A 1 97 ? -28.322 -4.353 20.851 1.00 94.69 97 ARG A C 1
ATOM 752 O O . ARG A 1 97 ? -29.419 -4.386 20.282 1.00 94.69 97 ARG A O 1
ATOM 759 N N . PRO A 1 98 ? -27.656 -5.466 21.198 1.00 93.25 98 PRO A N 1
ATOM 760 C CA . PRO A 1 98 ? -28.148 -6.803 20.884 1.00 93.25 98 PRO A CA 1
ATOM 761 C C . PRO A 1 98 ? -29.567 -7.030 21.417 1.00 93.25 98 PRO A C 1
ATOM 763 O O . PRO A 1 98 ? -29.881 -6.654 22.546 1.00 93.25 98 PRO A O 1
ATOM 766 N N . HIS A 1 99 ? -30.437 -7.667 20.628 1.00 86.44 99 HIS A N 1
ATOM 767 C CA . HIS A 1 99 ? -31.847 -7.833 21.012 1.00 86.44 99 HIS A CA 1
ATOM 768 C C . HIS A 1 99 ? -32.016 -8.650 22.305 1.00 86.44 99 HIS A C 1
ATOM 770 O O . HIS A 1 99 ? -32.847 -8.316 23.146 1.00 86.44 99 HIS A O 1
ATOM 776 N N . ALA A 1 100 ? -31.200 -9.695 22.484 1.00 85.62 100 ALA A N 1
ATOM 777 C CA . ALA A 1 100 ? -31.245 -10.550 23.668 1.00 85.62 100 ALA A CA 1
ATOM 778 C C . ALA A 1 100 ? -30.713 -9.853 24.936 1.00 85.62 100 ALA A C 1
ATOM 780 O O . ALA A 1 100 ? -31.118 -10.200 26.048 1.00 85.62 100 ALA A O 1
ATOM 781 N N . ARG A 1 101 ? -29.805 -8.880 24.781 1.00 90.31 101 ARG A N 1
ATOM 782 C CA . ARG A 1 101 ? -29.081 -8.208 25.870 1.00 90.31 101 ARG A CA 1
ATOM 783 C C . ARG A 1 101 ? -28.903 -6.709 25.555 1.00 90.31 101 ARG A C 1
ATOM 785 O O . ARG A 1 101 ? -27.797 -6.267 25.259 1.00 90.31 101 ARG A O 1
ATOM 792 N N . PRO A 1 102 ? -29.973 -5.894 25.630 1.00 87.31 102 PRO A N 1
ATOM 793 C CA . PRO A 1 102 ? -29.985 -4.516 25.114 1.00 87.31 102 PRO A CA 1
ATOM 794 C C . PRO A 1 102 ? -29.194 -3.496 25.952 1.00 87.31 102 PRO A C 1
ATOM 796 O O . PRO A 1 102 ? -29.171 -2.311 25.614 1.00 87.31 102 PRO A O 1
ATOM 799 N N . TYR A 1 103 ? -28.601 -3.925 27.066 1.00 85.69 103 TYR A N 1
ATOM 800 C CA . TYR A 1 103 ? -27.666 -3.123 27.855 1.00 85.69 103 TYR A CA 1
ATOM 801 C C . TYR A 1 103 ? -26.213 -3.274 27.397 1.00 85.69 103 TYR A C 1
ATOM 803 O O . TYR A 1 103 ? -25.401 -2.442 27.779 1.00 85.69 103 TYR A O 1
ATOM 811 N N . LEU A 1 104 ? -25.900 -4.297 26.595 1.00 90.25 104 LEU A N 1
ATOM 812 C CA . LEU A 1 104 ? -24.597 -4.447 25.953 1.00 90.25 104 LEU A CA 1
ATOM 813 C C . LEU A 1 104 ? -24.540 -3.578 24.699 1.00 90.25 104 LEU A C 1
ATOM 815 O O . LEU A 1 104 ? -25.578 -3.267 24.094 1.00 90.25 104 LEU A O 1
ATOM 819 N N . THR A 1 105 ? -23.332 -3.217 24.289 1.00 91.56 105 THR A N 1
ATOM 820 C CA . THR A 1 105 ? -23.116 -2.353 23.131 1.00 91.56 105 THR A CA 1
ATOM 821 C C . THR A 1 105 ? -22.073 -2.925 22.187 1.00 91.56 105 THR A C 1
ATOM 823 O O . THR A 1 105 ? -21.036 -3.426 22.596 1.00 91.56 105 THR A O 1
ATOM 826 N N . LEU A 1 106 ? -22.388 -2.866 20.898 1.00 95.56 106 LEU A N 1
ATOM 827 C CA . LEU A 1 106 ? -21.405 -2.871 19.827 1.00 95.56 106 LEU A CA 1
ATOM 828 C C . LEU A 1 106 ? -21.321 -1.430 19.327 1.00 95.56 106 LEU A C 1
ATOM 830 O O . LEU A 1 106 ? -22.257 -0.966 18.665 1.00 95.56 106 LEU A O 1
ATOM 834 N N . ASP A 1 107 ? -20.268 -0.721 19.704 1.00 94.56 107 ASP A N 1
ATOM 835 C CA . ASP A 1 107 ? -20.033 0.658 19.303 1.00 94.56 107 ASP A CA 1
ATOM 836 C C . ASP A 1 107 ? -19.365 0.692 17.913 1.00 94.56 107 ASP A C 1
ATOM 838 O O . ASP A 1 107 ? -18.477 -0.094 17.576 1.00 94.56 107 ASP A O 1
ATOM 842 N N . ILE A 1 108 ? -19.865 1.592 17.068 1.00 95.56 108 ILE A N 1
ATOM 843 C CA . ILE A 1 108 ? -19.440 1.810 15.689 1.00 95.56 108 ILE A CA 1
ATOM 844 C C . ILE A 1 108 ? -18.921 3.238 15.588 1.00 95.56 108 ILE A C 1
ATOM 846 O O . ILE A 1 108 ? -19.687 4.206 15.497 1.00 95.56 108 ILE A O 1
ATOM 850 N N . PHE A 1 109 ? -17.603 3.352 15.582 1.00 95.56 109 PHE A N 1
ATOM 851 C CA . PHE A 1 109 ? -16.906 4.610 15.423 1.00 95.56 109 PHE A CA 1
ATOM 852 C C . PHE A 1 109 ? -16.671 4.947 13.955 1.00 95.56 109 PHE A C 1
ATOM 854 O O . PHE A 1 109 ? -16.577 4.063 13.104 1.00 95.56 109 PHE A O 1
ATOM 861 N N . ALA A 1 110 ? -16.540 6.235 13.658 1.00 95.50 110 ALA A N 1
ATOM 862 C CA . ALA A 1 110 ? -16.018 6.685 12.376 1.00 95.50 110 ALA A CA 1
ATOM 863 C C . ALA A 1 110 ? -14.638 7.306 12.580 1.00 95.50 110 ALA A C 1
ATOM 865 O O . ALA A 1 110 ? -14.448 8.200 13.409 1.00 95.50 110 ALA A O 1
ATOM 866 N N . LEU A 1 111 ? -13.673 6.814 11.811 1.00 96.75 111 LEU A N 1
ATOM 867 C CA . LEU A 1 111 ? -12.347 7.396 11.714 1.00 96.75 111 LEU A CA 1
ATOM 868 C C . LEU A 1 111 ? -12.248 8.197 10.423 1.00 96.75 111 LEU A C 1
ATOM 870 O O . LEU A 1 111 ? -12.633 7.738 9.351 1.00 96.75 111 LEU A O 1
ATOM 874 N N . ARG A 1 112 ? -11.685 9.392 10.517 1.00 94.81 112 ARG A N 1
ATOM 875 C CA . ARG A 1 112 ? -11.356 10.268 9.400 1.00 94.81 112 ARG A CA 1
ATOM 876 C C . ARG A 1 112 ? -9.838 10.329 9.246 1.00 94.81 112 ARG A C 1
ATOM 878 O O . ARG A 1 112 ? -9.115 10.368 10.241 1.00 94.81 112 ARG A O 1
ATOM 885 N N . LYS A 1 113 ? -9.373 10.418 7.998 1.00 95.81 113 LYS A N 1
ATOM 886 C CA . LYS A 1 113 ? -7.995 10.806 7.697 1.00 95.81 113 LYS A CA 1
ATOM 887 C C . LYS A 1 113 ? -7.807 12.312 7.915 1.00 95.81 113 LYS A C 1
ATOM 889 O O . LYS A 1 113 ? -8.601 13.122 7.436 1.00 95.81 113 LYS A O 1
ATOM 894 N N . TYR A 1 114 ? -6.753 12.662 8.637 1.00 96.69 114 TYR A N 1
ATOM 895 C CA . TYR A 1 114 ? -6.296 14.024 8.874 1.00 96.69 114 TYR A CA 1
ATOM 896 C C . TYR A 1 114 ? -4.986 14.250 8.129 1.00 96.69 114 TYR A C 1
ATOM 898 O O . TYR A 1 114 ? -4.056 13.455 8.282 1.00 96.69 114 TYR A O 1
ATOM 906 N N . ALA A 1 115 ? -4.917 15.326 7.343 1.00 94.88 115 ALA A N 1
ATOM 907 C CA . ALA A 1 115 ? -3.725 15.659 6.560 1.00 94.88 115 ALA A CA 1
ATOM 908 C C . ALA A 1 115 ? -2.584 16.211 7.428 1.00 94.88 115 ALA A C 1
ATOM 910 O O . ALA A 1 115 ? -1.412 15.972 7.148 1.00 94.88 115 ALA A O 1
ATOM 911 N N . ASP A 1 116 ? -2.925 16.936 8.494 1.00 95.44 116 ASP A N 1
ATOM 912 C CA . ASP A 1 116 ? -1.973 17.538 9.419 1.00 95.44 116 ASP A CA 1
ATOM 913 C C . ASP A 1 116 ? -2.593 17.805 10.804 1.00 95.44 116 ASP A C 1
ATOM 915 O O . ASP A 1 116 ? -3.791 17.622 11.045 1.00 95.44 116 ASP A O 1
ATOM 919 N N . LEU A 1 117 ? -1.752 18.257 11.739 1.00 95.44 117 LEU A N 1
ATOM 920 C CA . LEU A 1 117 ? -2.160 18.613 13.100 1.00 95.44 117 LEU A CA 1
ATOM 921 C C . LEU A 1 117 ? -3.143 19.799 13.136 1.00 95.44 117 LEU A C 1
ATOM 923 O O . LEU A 1 117 ? -3.919 19.929 14.083 1.00 95.44 117 LEU A O 1
ATOM 927 N N . GLY A 1 118 ? -3.114 20.673 12.127 1.00 95.94 118 GLY A N 1
ATOM 928 C CA . GLY A 1 118 ? -4.014 21.814 11.993 1.00 95.94 118 GLY A CA 1
ATOM 929 C C . GLY A 1 118 ? -5.459 21.382 11.762 1.00 95.94 118 GLY A C 1
ATOM 930 O O . GLY A 1 118 ? -6.359 21.919 12.405 1.00 95.94 118 GLY A O 1
ATOM 931 N N . GLU A 1 119 ? -5.691 20.363 10.936 1.00 96.50 119 GLU A N 1
ATOM 932 C CA . GLU A 1 119 ? -7.033 19.809 10.730 1.00 96.50 119 GLU A CA 1
ATOM 933 C C . GLU A 1 119 ? -7.614 19.157 11.998 1.00 96.50 119 GLU A C 1
ATOM 935 O O . GLU A 1 119 ? -8.808 19.304 12.297 1.00 96.50 119 GLU A O 1
ATOM 940 N N . VAL A 1 120 ? -6.776 18.455 12.774 1.00 96.44 120 VAL A N 1
ATOM 941 C CA . VAL A 1 120 ? -7.192 17.887 14.070 1.00 96.44 120 VAL A CA 1
ATOM 942 C C . VAL A 1 120 ? -7.534 19.021 15.034 1.00 96.44 120 VAL A C 1
ATOM 944 O O . VAL A 1 120 ? -8.598 19.004 15.657 1.00 96.44 120 VAL A O 1
ATOM 947 N N . ARG A 1 121 ? -6.669 20.044 15.108 1.00 96.31 121 ARG A N 1
ATOM 948 C CA . ARG A 1 121 ? -6.883 21.243 15.927 1.00 96.31 121 ARG A CA 1
ATOM 949 C C . ARG A 1 121 ? -8.211 21.910 15.595 1.00 96.31 121 ARG A C 1
ATOM 951 O O . ARG A 1 121 ? -8.951 22.249 16.511 1.00 96.31 121 ARG A O 1
ATOM 958 N N . GLU A 1 122 ? -8.521 22.076 14.315 1.00 95.56 122 GLU A N 1
ATOM 959 C CA . GLU A 1 122 ? -9.767 22.697 13.873 1.00 95.56 122 GLU A CA 1
ATOM 960 C C . GLU A 1 122 ? -10.992 21.856 14.258 1.00 95.56 122 GLU A C 1
ATOM 962 O O . GLU A 1 122 ? -11.998 22.403 14.706 1.00 95.56 122 GLU A O 1
ATOM 967 N N . THR A 1 123 ? -10.893 20.524 14.198 1.00 93.69 123 THR A N 1
ATOM 968 C CA . THR A 1 123 ? -11.975 19.630 14.652 1.00 93.69 123 THR A CA 1
ATOM 969 C C . THR A 1 123 ? -12.257 19.800 16.142 1.00 93.69 123 THR A C 1
ATOM 971 O O . THR A 1 123 ? -13.417 19.858 16.555 1.00 93.69 123 THR A O 1
ATOM 974 N N . VAL A 1 124 ? -11.211 19.906 16.967 1.00 94.69 124 VAL A N 1
ATOM 975 C CA . VAL A 1 124 ? -11.387 20.069 18.416 1.00 94.69 124 VAL A CA 1
ATOM 976 C C . VAL A 1 124 ? -11.676 21.504 18.834 1.00 94.69 124 VAL A C 1
ATOM 978 O O . VAL A 1 124 ? -12.129 21.733 19.949 1.00 94.69 124 VAL A O 1
ATOM 981 N N . ARG A 1 125 ? -11.451 22.493 17.972 1.00 94.38 125 ARG A N 1
ATOM 982 C CA . ARG A 1 125 ? -11.591 23.914 18.308 1.00 94.38 125 ARG A CA 1
ATOM 983 C C . ARG A 1 125 ? -13.014 24.317 18.690 1.00 94.38 125 ARG A C 1
ATOM 985 O O . ARG A 1 125 ? -13.187 25.213 19.514 1.00 94.38 125 ARG A O 1
ATOM 992 N N . TRP A 1 126 ? -14.025 23.669 18.117 1.00 91.94 126 TRP A N 1
ATOM 993 C CA . TRP A 1 126 ? -15.411 24.139 18.166 1.00 91.94 126 TRP A CA 1
ATOM 994 C C . TRP A 1 126 ? -16.299 23.302 19.077 1.00 91.94 126 TRP A C 1
ATOM 996 O O . TRP A 1 126 ? -16.414 22.090 18.916 1.00 91.94 126 TRP A O 1
ATOM 1006 N N . LYS A 1 127 ? -17.005 23.955 20.003 1.00 88.50 127 LYS A N 1
ATOM 1007 C CA . LYS A 1 127 ? -18.068 23.341 20.812 1.00 88.50 127 LYS A CA 1
ATOM 1008 C C . LYS A 1 127 ? -19.319 23.061 19.973 1.00 88.50 127 LYS A C 1
ATOM 1010 O O . LYS A 1 127 ? -19.536 23.684 18.939 1.00 88.50 127 LYS A O 1
ATOM 1015 N N . ASP A 1 128 ? -20.207 22.198 20.477 1.00 82.75 128 ASP A N 1
ATOM 1016 C CA . ASP A 1 128 ? -21.478 21.857 19.802 1.00 82.75 128 ASP A CA 1
ATOM 1017 C C . ASP A 1 128 ? -22.379 23.097 19.605 1.00 82.75 128 ASP A C 1
ATOM 1019 O O . ASP A 1 128 ? -23.227 23.123 18.722 1.00 82.75 128 ASP A O 1
ATOM 1023 N N . ASN A 1 129 ? -22.188 24.140 20.422 1.00 87.44 129 ASN A N 1
ATOM 1024 C CA . ASN A 1 129 ? -22.904 25.415 20.338 1.00 87.44 129 ASN A CA 1
ATOM 1025 C C . ASN A 1 129 ? -22.208 26.463 19.446 1.00 87.44 129 ASN A C 1
ATOM 1027 O O . ASN A 1 129 ? -22.598 27.626 19.478 1.00 87.44 129 ASN A O 1
ATOM 1031 N N . GLY A 1 130 ? -21.167 26.079 18.701 1.00 86.94 130 GLY A N 1
ATOM 1032 C CA . GLY A 1 130 ? -20.412 26.964 17.809 1.00 86.94 130 GLY A CA 1
ATOM 1033 C C . GLY A 1 130 ? -19.402 27.877 18.507 1.00 86.94 130 GLY A C 1
ATOM 1034 O O . GLY A 1 130 ? -18.693 28.617 17.833 1.00 86.94 130 GLY A O 1
ATOM 1035 N N . ASN A 1 131 ? -19.294 27.828 19.838 1.00 92.06 131 ASN A N 1
ATOM 1036 C CA . ASN A 1 131 ? -18.289 28.605 20.557 1.00 92.06 131 ASN A CA 1
ATOM 1037 C C . ASN A 1 131 ? -16.913 27.941 20.481 1.00 92.06 131 ASN A C 1
ATOM 1039 O O . ASN A 1 131 ? -16.787 26.719 20.559 1.00 92.06 131 ASN A O 1
ATOM 1043 N N . GLU A 1 132 ? -15.874 28.762 20.419 1.00 95.19 132 GLU A N 1
ATOM 1044 C CA . GLU A 1 132 ? -14.492 28.300 20.453 1.00 95.19 132 GLU A CA 1
ATOM 1045 C C . GLU A 1 132 ? -14.099 27.778 21.853 1.00 95.19 132 GLU A C 1
ATOM 1047 O O . GLU A 1 132 ? -14.553 28.269 22.896 1.00 95.19 132 GLU A O 1
ATOM 1052 N N . GLN A 1 133 ? -13.270 26.736 21.884 1.00 94.12 133 GLN A N 1
ATOM 1053 C CA . GLN A 1 133 ? -12.640 26.221 23.099 1.00 94.12 133 GLN A CA 1
ATOM 1054 C C . GLN A 1 133 ? -11.424 27.059 23.495 1.00 94.12 133 GLN A C 1
ATOM 1056 O O . GLN A 1 133 ? -10.796 27.697 22.657 1.00 94.12 133 GLN A O 1
ATOM 1061 N N . SER A 1 134 ? -11.049 27.053 24.778 1.00 95.56 134 SER A N 1
ATOM 1062 C CA . SER A 1 134 ? -9.847 27.783 25.184 1.00 95.56 134 SER A CA 1
ATOM 1063 C C . SER A 1 134 ? -8.606 27.187 24.516 1.00 95.56 134 SER A C 1
ATOM 1065 O O . SER A 1 134 ? -8.451 25.966 24.425 1.00 95.56 134 SER A O 1
ATOM 1067 N N . SER A 1 135 ? -7.691 28.055 24.083 1.00 93.44 135 SER A N 1
ATOM 1068 C CA . SER A 1 135 ? -6.449 27.636 23.426 1.00 93.44 135 SER A CA 1
ATOM 1069 C C . SER A 1 135 ? -5.595 26.729 24.316 1.00 93.44 135 SER A C 1
ATOM 1071 O O . SER A 1 135 ? -4.949 25.819 23.811 1.00 93.44 135 SER A O 1
ATOM 1073 N N . GLU A 1 136 ? -5.642 26.919 25.637 1.00 96.31 136 GLU A N 1
ATOM 1074 C CA . GLU A 1 136 ? -4.980 26.047 26.616 1.00 96.31 136 GLU A CA 1
ATOM 1075 C C . GLU A 1 136 ? -5.574 24.628 26.632 1.00 96.31 136 GLU A C 1
ATOM 1077 O O . GLU A 1 136 ? -4.841 23.642 26.679 1.00 96.31 136 GLU A O 1
ATOM 1082 N N . TYR A 1 137 ? -6.904 24.496 26.558 1.00 95.44 137 TYR A N 1
ATOM 1083 C CA . TYR A 1 137 ? -7.554 23.186 26.518 1.00 95.44 137 TYR A CA 1
ATOM 1084 C C . TYR A 1 137 ? -7.210 22.437 25.229 1.00 95.44 137 TYR A C 1
ATOM 1086 O O . TYR A 1 137 ? -6.772 21.290 25.289 1.00 95.44 137 TYR A O 1
ATOM 1094 N N . VAL A 1 138 ? -7.324 23.115 24.084 1.00 95.69 138 VAL A N 1
ATOM 1095 C CA . VAL A 1 138 ? -6.942 22.555 22.781 1.00 95.69 138 VAL A CA 1
ATOM 1096 C C . VAL A 1 138 ? -5.453 22.198 22.758 1.00 95.69 138 VAL A C 1
ATOM 1098 O O . VAL A 1 138 ? -5.096 21.124 22.285 1.00 95.69 138 VAL A O 1
ATOM 1101 N N . GLY A 1 139 ? -4.590 23.049 23.322 1.00 96.06 139 GLY A N 1
ATOM 1102 C CA . GLY A 1 139 ? -3.149 22.807 23.434 1.00 96.06 139 GLY A CA 1
ATOM 1103 C C . GLY A 1 139 ? -2.821 21.477 24.114 1.00 96.06 139 GLY A C 1
ATOM 1104 O O . GLY A 1 139 ? -2.103 20.669 23.532 1.00 96.06 139 GLY A O 1
ATOM 1105 N N . ARG A 1 140 ? -3.437 21.191 25.270 1.00 96.25 140 ARG A N 1
ATOM 1106 C CA . ARG A 1 140 ? -3.233 19.928 26.010 1.00 96.25 140 ARG A CA 1
ATOM 1107 C C . ARG A 1 140 ? -3.643 18.677 25.233 1.00 96.25 140 ARG A C 1
ATOM 1109 O O . ARG A 1 140 ? -3.053 17.616 25.419 1.00 96.25 140 ARG A O 1
ATOM 1116 N N . ILE A 1 141 ? -4.660 18.784 24.378 1.00 95.56 141 ILE A N 1
ATOM 1117 C CA . ILE A 1 141 ? -5.053 17.690 23.481 1.00 95.56 141 ILE A CA 1
ATOM 1118 C C . ILE A 1 141 ? -3.976 17.523 22.407 1.00 95.56 141 ILE A C 1
ATOM 1120 O O . ILE A 1 141 ? -3.486 16.418 22.208 1.00 95.56 141 ILE A O 1
ATOM 1124 N N . MET A 1 142 ? -3.557 18.616 21.761 1.00 96.19 142 MET A N 1
ATOM 1125 C CA . MET A 1 142 ? -2.558 18.576 20.684 1.00 96.19 142 MET A CA 1
ATOM 1126 C C . MET A 1 142 ? -1.188 18.065 21.142 1.00 96.19 142 MET A C 1
ATOM 1128 O O . MET A 1 142 ? -0.511 17.409 20.358 1.00 96.19 142 MET A O 1
ATOM 1132 N N . GLU A 1 143 ? -0.797 18.288 22.399 1.00 95.94 143 GLU A N 1
ATOM 1133 C CA . GLU A 1 143 ? 0.424 17.712 22.992 1.00 95.94 143 GLU A CA 1
ATOM 1134 C C . GLU A 1 143 ? 0.459 16.176 22.880 1.00 95.94 143 GLU A C 1
ATOM 1136 O O . GLU A 1 143 ? 1.520 15.587 22.693 1.00 95.94 143 GLU A O 1
ATOM 1141 N N . LYS A 1 144 ? -0.698 15.497 22.904 1.00 95.00 144 LYS A N 1
ATOM 1142 C CA . LYS A 1 144 ? -0.774 14.034 22.718 1.00 95.00 144 LYS A CA 1
ATOM 1143 C C . LYS A 1 144 ? -0.484 13.584 21.284 1.00 95.00 144 LYS A C 1
ATOM 1145 O O . LYS A 1 144 ? -0.130 12.424 21.067 1.00 95.00 144 LYS A O 1
ATOM 1150 N N . LEU A 1 145 ? -0.599 14.495 20.320 1.00 94.94 145 LEU A N 1
ATOM 1151 C CA . LEU A 1 145 ? -0.357 14.254 18.899 1.00 94.94 145 LEU A CA 1
ATOM 1152 C C . LEU A 1 145 ? 0.936 14.910 18.394 1.00 94.94 145 LEU A C 1
ATOM 1154 O O . LEU A 1 145 ? 1.221 14.830 17.204 1.00 94.94 145 LEU A O 1
ATOM 1158 N N . GLU A 1 146 ? 1.750 15.523 19.260 1.00 89.31 146 GLU A N 1
ATOM 1159 C CA . GLU A 1 146 ? 2.958 16.255 18.838 1.00 89.31 146 GLU A CA 1
ATOM 1160 C C . GLU A 1 146 ? 3.957 15.368 18.070 1.00 89.31 146 GLU A C 1
ATOM 1162 O O . GLU A 1 146 ? 4.643 15.826 17.159 1.00 89.31 146 GLU A O 1
ATOM 1167 N N . ASN A 1 147 ? 4.002 14.079 18.425 1.00 88.75 147 ASN A N 1
ATOM 1168 C CA . ASN A 1 147 ? 4.870 13.070 17.820 1.00 88.75 147 ASN A CA 1
ATOM 1169 C C . ASN A 1 147 ? 4.132 12.206 16.784 1.00 88.75 147 ASN A C 1
ATOM 1171 O O . ASN A 1 147 ? 4.710 11.244 16.266 1.00 88.75 147 ASN A O 1
ATOM 1175 N N . ALA A 1 148 ? 2.859 12.512 16.514 1.00 93.06 148 ALA A N 1
ATOM 1176 C CA . ALA A 1 148 ? 2.069 11.815 15.516 1.00 93.06 148 ALA A CA 1
ATOM 1177 C C . ALA A 1 148 ? 2.605 12.131 14.119 1.00 93.06 148 ALA A C 1
ATOM 1179 O O . ALA A 1 148 ? 3.052 13.243 13.825 1.00 93.06 148 ALA A O 1
ATOM 1180 N N . ARG A 1 149 ? 2.567 11.134 13.242 1.00 90.44 149 ARG A N 1
ATOM 1181 C CA . ARG A 1 149 ? 3.028 11.278 11.864 1.00 90.44 149 ARG A CA 1
ATOM 1182 C C . ARG A 1 149 ? 1.817 11.308 10.957 1.00 90.44 149 ARG A C 1
ATOM 1184 O O . ARG A 1 149 ? 1.037 10.364 10.942 1.00 90.44 149 ARG A O 1
ATOM 1191 N N . PHE A 1 150 ? 1.696 12.408 10.232 1.00 92.69 150 PHE A N 1
ATOM 1192 C CA . PHE A 1 150 ? 0.600 12.661 9.316 1.00 92.69 150 PHE A CA 1
ATOM 1193 C C . PHE A 1 150 ? 0.970 12.257 7.877 1.00 92.69 150 PHE A C 1
ATOM 1195 O O . PHE A 1 150 ? 2.161 12.291 7.540 1.00 92.69 150 PHE A O 1
ATOM 1202 N N . PRO A 1 151 ? -0.022 11.906 7.039 1.00 94.12 151 PRO A N 1
ATOM 1203 C CA . PRO A 1 151 ? -1.440 11.775 7.392 1.00 94.12 151 PRO A CA 1
ATOM 1204 C C . PRO A 1 151 ? -1.726 10.578 8.314 1.00 94.12 151 PRO A C 1
ATOM 1206 O O . PRO A 1 151 ? -0.958 9.616 8.373 1.00 94.12 151 PRO A O 1
ATOM 1209 N N . LEU A 1 152 ? -2.810 10.673 9.089 1.00 96.12 152 LEU A N 1
ATOM 1210 C CA . LEU A 1 152 ? -3.218 9.657 10.069 1.00 96.12 152 LEU A CA 1
ATOM 1211 C C . LEU A 1 152 ? -4.739 9.534 10.162 1.00 96.12 152 LEU A C 1
ATOM 1213 O O . LEU A 1 152 ? -5.460 10.452 9.781 1.00 96.12 152 LEU A O 1
ATOM 1217 N N . TYR A 1 153 ? -5.222 8.426 10.716 1.00 97.50 153 TYR A N 1
ATOM 1218 C CA . TYR A 1 153 ? -6.632 8.214 11.029 1.00 97.50 153 TYR A CA 1
ATOM 1219 C C . TYR A 1 153 ? -6.919 8.530 12.492 1.00 97.50 153 TYR A C 1
ATOM 1221 O O . TYR A 1 153 ? -6.261 7.999 13.382 1.00 97.50 153 TYR A O 1
ATOM 1229 N N . HIS A 1 154 ? -7.929 9.350 12.757 1.00 97.44 154 HIS A N 1
ATOM 1230 C CA . HIS A 1 154 ? -8.427 9.607 14.109 1.00 97.44 154 HIS A CA 1
ATOM 1231 C C . HIS A 1 154 ? -9.952 9.742 14.088 1.00 97.44 154 HIS A C 1
ATOM 1233 O O . HIS A 1 154 ? -10.546 9.725 13.013 1.00 97.44 154 HIS A O 1
ATOM 1239 N N . PHE A 1 155 ? -10.604 9.836 15.246 1.00 95.81 155 PHE A N 1
ATOM 1240 C CA . PHE A 1 155 ? -12.058 9.955 15.308 1.00 95.81 155 PHE A CA 1
ATOM 1241 C C . PHE A 1 155 ? -12.541 11.178 14.537 1.00 95.81 155 PHE A C 1
ATOM 1243 O O . PHE A 1 155 ? -11.909 12.228 14.553 1.00 95.81 155 PHE A O 1
ATOM 1250 N N . ASP A 1 156 ? -13.680 11.043 13.872 1.00 92.94 156 ASP A N 1
ATOM 1251 C CA . ASP A 1 156 ? -14.259 12.092 13.032 1.00 92.94 156 ASP A CA 1
ATOM 1252 C C . ASP A 1 156 ? -14.903 13.248 13.820 1.00 92.94 156 ASP A C 1
ATOM 1254 O O . ASP A 1 156 ? -15.317 14.252 13.233 1.00 92.94 156 ASP A O 1
ATOM 1258 N N . ASN A 1 157 ? -15.011 13.112 15.144 1.00 90.69 157 ASN A N 1
ATOM 1259 C CA . ASN A 1 157 ? -15.741 14.025 16.005 1.00 90.69 157 ASN A CA 1
ATOM 1260 C C . ASN A 1 157 ? -14.905 14.481 17.205 1.00 90.69 157 ASN A C 1
ATOM 1262 O O . ASN A 1 157 ? -14.114 13.735 17.784 1.00 90.69 157 ASN A O 1
ATOM 1266 N N . ARG A 1 158 ? -15.166 15.720 17.634 1.00 91.50 158 ARG A N 1
ATOM 1267 C CA . ARG A 1 158 ? -14.479 16.356 18.760 1.00 91.50 158 ARG A CA 1
ATOM 1268 C C . ARG A 1 158 ? -14.515 15.521 20.039 1.00 91.50 158 ARG A C 1
ATOM 1270 O O . ARG A 1 158 ? -13.479 15.367 20.670 1.00 91.50 158 ARG A O 1
ATOM 1277 N N . LYS A 1 159 ? -15.693 15.035 20.451 1.00 89.69 159 LYS A N 1
ATOM 1278 C CA . LYS A 1 159 ? -15.872 14.400 21.770 1.00 89.69 159 LYS A CA 1
ATOM 1279 C C . LYS A 1 159 ? -14.991 13.166 21.916 1.00 89.69 159 LYS A C 1
ATOM 1281 O O . LYS A 1 159 ? -14.365 12.994 22.954 1.00 89.69 159 LYS A O 1
ATOM 1286 N N . SER A 1 160 ? -14.914 12.341 20.876 1.00 92.00 160 SER A N 1
ATOM 1287 C CA . SER A 1 160 ? -14.037 11.174 20.877 1.00 92.00 160 SER A CA 1
ATOM 1288 C C . SER A 1 160 ? -12.555 11.567 20.914 1.00 92.00 160 SER A C 1
ATOM 1290 O O . SER A 1 160 ? -11.802 10.974 21.676 1.00 92.00 160 SER A O 1
ATOM 1292 N N . ILE A 1 161 ? -12.131 12.600 20.174 1.00 94.44 161 ILE A N 1
ATOM 1293 C CA . ILE A 1 161 ? -10.741 13.097 20.234 1.00 94.44 161 ILE A CA 1
ATOM 1294 C C . ILE A 1 161 ? -10.407 13.661 21.627 1.00 94.44 161 ILE A C 1
ATOM 1296 O O . ILE A 1 161 ? -9.316 13.441 22.138 1.00 94.44 161 ILE A O 1
ATOM 1300 N N . GLU A 1 162 ? -11.334 14.379 22.265 1.00 92.50 162 GLU A N 1
ATOM 1301 C CA . GLU A 1 162 ? -11.154 14.914 23.623 1.00 92.50 162 GLU A CA 1
ATOM 1302 C C . GLU A 1 162 ? -10.982 13.804 24.667 1.00 92.50 162 GLU A C 1
ATOM 1304 O O . GLU A 1 162 ? -10.163 13.938 25.578 1.00 92.50 162 GLU A O 1
ATOM 1309 N N . LEU A 1 163 ? -11.761 12.725 24.543 1.00 90.50 163 LEU A N 1
ATOM 1310 C CA . LEU A 1 163 ? -11.728 11.587 25.463 1.00 90.50 163 LEU A CA 1
ATOM 1311 C C . LEU A 1 163 ? -10.512 10.689 25.227 1.00 90.50 163 LEU A C 1
ATOM 1313 O O . LEU A 1 163 ? -9.882 10.241 26.185 1.00 90.50 163 LEU A O 1
ATOM 1317 N N . TRP A 1 164 ? -10.166 10.459 23.962 1.00 93.44 164 TRP A N 1
ATOM 1318 C CA . TRP A 1 164 ? -9.156 9.488 23.555 1.00 93.44 164 TRP A CA 1
ATOM 1319 C C . TRP A 1 164 ? -8.143 10.094 22.572 1.00 93.44 164 TRP A C 1
ATOM 1321 O O . TRP A 1 164 ? -7.960 9.577 21.472 1.00 93.44 164 TRP A O 1
ATOM 1331 N N . PRO A 1 165 ? -7.420 11.166 22.945 1.00 95.31 165 PRO A N 1
ATOM 1332 C CA . PRO A 1 165 ? -6.519 11.886 22.032 1.00 95.31 165 PRO A CA 1
ATOM 1333 C C . PRO A 1 165 ? -5.306 11.063 21.570 1.00 95.31 165 PRO A C 1
ATOM 1335 O O . PRO A 1 165 ? -4.620 11.417 20.614 1.00 95.31 165 PRO A O 1
ATOM 1338 N N . SER A 1 166 ? -5.019 9.970 22.276 1.00 95.69 166 SER A N 1
ATOM 1339 C CA . SER A 1 166 ? -3.967 9.006 21.953 1.00 95.69 166 SER A CA 1
ATOM 1340 C C . SER A 1 166 ? -4.420 7.920 20.964 1.00 95.69 166 SER A C 1
ATOM 1342 O O . SER A 1 166 ? -3.579 7.220 20.396 1.00 95.69 166 SER A O 1
ATOM 1344 N N . GLU A 1 167 ? -5.728 7.771 20.746 1.00 95.75 167 GLU A N 1
ATOM 1345 C CA . GLU A 1 167 ? -6.322 6.709 19.930 1.00 95.75 167 GLU A CA 1
ATOM 1346 C C . GLU A 1 167 ? -6.469 7.137 18.462 1.00 95.75 167 GLU A C 1
ATOM 1348 O O . GLU A 1 167 ? -7.559 7.341 17.925 1.00 95.75 167 GLU A O 1
ATOM 1353 N N . TYR A 1 168 ? -5.325 7.290 17.805 1.00 97.31 168 TYR A N 1
ATOM 1354 C CA . TYR A 1 168 ? -5.205 7.498 16.361 1.00 97.31 168 TYR A CA 1
ATOM 1355 C C . TYR A 1 168 ? -4.403 6.364 15.722 1.00 97.31 168 TYR A C 1
ATOM 1357 O O . TYR A 1 168 ? -3.750 5.622 16.439 1.00 97.31 168 TYR A O 1
ATOM 1365 N N . PHE A 1 169 ? -4.373 6.240 14.399 1.00 96.56 169 PHE A N 1
ATOM 1366 C CA . PHE A 1 169 ? -3.497 5.307 13.688 1.00 96.56 169 PHE A CA 1
ATOM 1367 C C . PHE A 1 169 ? -2.667 6.043 12.640 1.00 96.56 169 PHE A C 1
ATOM 1369 O O . PHE A 1 169 ? -3.227 6.722 11.780 1.00 96.56 169 PHE A O 1
ATOM 1376 N N . GLU A 1 170 ? -1.343 5.874 12.659 1.00 93.38 170 GLU A N 1
ATOM 1377 C CA . GLU A 1 170 ? -0.542 6.193 11.468 1.00 93.38 170 GLU A CA 1
ATOM 1378 C C . GLU A 1 170 ? -0.943 5.237 10.323 1.00 93.38 170 GLU A C 1
ATOM 1380 O O . GLU A 1 170 ? -1.303 4.087 10.585 1.00 93.38 170 GLU A O 1
ATOM 1385 N N . ILE A 1 171 ? -0.853 5.663 9.054 1.00 90.50 171 ILE A N 1
ATOM 1386 C CA . ILE A 1 171 ? -1.285 4.824 7.912 1.00 90.50 171 ILE A CA 1
ATOM 1387 C C . ILE A 1 171 ? -0.618 3.443 7.942 1.00 90.50 171 ILE A C 1
ATOM 1389 O O . ILE A 1 171 ? -1.314 2.440 7.867 1.00 90.50 171 ILE A O 1
ATOM 1393 N N . GLY A 1 172 ? 0.701 3.371 8.152 1.00 85.19 172 GLY A N 1
ATOM 1394 C CA . GLY A 1 172 ? 1.424 2.092 8.241 1.00 85.19 172 GLY A CA 1
ATOM 1395 C C . GLY A 1 172 ? 1.155 1.268 9.513 1.00 85.19 172 GLY A C 1
ATOM 1396 O O . GLY A 1 172 ? 1.585 0.120 9.586 1.00 85.19 172 GLY A O 1
ATOM 1397 N N . GLU A 1 173 ? 0.476 1.832 10.524 1.00 91.19 173 GLU A N 1
ATOM 1398 C CA . GLU A 1 173 ? -0.028 1.080 11.688 1.00 91.19 173 GLU A CA 1
ATOM 1399 C C . GLU A 1 173 ? -1.377 0.412 11.357 1.00 91.19 173 GLU A C 1
ATOM 1401 O O . GLU A 1 173 ? -1.644 -0.710 11.794 1.00 91.19 173 GLU A O 1
ATOM 1406 N N . LEU A 1 174 ? -2.223 1.088 10.570 1.00 92.94 174 LEU A N 1
ATOM 1407 C CA . LEU A 1 174 ? -3.565 0.628 10.208 1.00 92.94 174 LEU A CA 1
ATOM 1408 C C . LEU A 1 174 ? -3.576 -0.261 8.960 1.00 92.94 174 LEU A C 1
ATOM 1410 O O . LEU A 1 174 ? -4.206 -1.316 8.979 1.00 92.94 174 LEU A O 1
ATOM 1414 N N . ARG A 1 175 ? -2.910 0.164 7.884 1.00 89.62 175 ARG A N 1
ATOM 1415 C CA . ARG A 1 175 ? -3.021 -0.402 6.536 1.00 89.62 175 ARG A CA 1
ATOM 1416 C C . ARG A 1 175 ? -1.864 -1.350 6.179 1.00 89.62 175 ARG A C 1
ATOM 1418 O O . ARG A 1 175 ? -0.749 -1.126 6.645 1.00 89.62 175 ARG A O 1
ATOM 1425 N N . PRO A 1 176 ? -2.126 -2.372 5.336 1.00 87.56 176 PRO A N 1
ATOM 1426 C CA . PRO A 1 176 ? -3.461 -2.853 4.976 1.00 87.56 176 PRO A CA 1
ATOM 1427 C C . PRO A 1 176 ? -4.101 -3.534 6.193 1.00 87.56 176 PRO A C 1
ATOM 1429 O O . PRO A 1 176 ? -3.398 -3.984 7.098 1.00 87.56 176 PRO A O 1
ATOM 1432 N N . LEU A 1 177 ? -5.429 -3.645 6.232 1.00 91.25 177 LEU A N 1
ATOM 1433 C CA . LEU A 1 177 ? -6.056 -4.346 7.353 1.00 91.25 177 LEU A CA 1
ATOM 1434 C C . LEU A 1 177 ? -5.622 -5.814 7.389 1.00 91.25 177 LEU A C 1
ATOM 1436 O O . LEU A 1 177 ? -5.498 -6.486 6.364 1.00 91.25 177 LEU A O 1
ATOM 1440 N N . LYS A 1 178 ? -5.428 -6.325 8.603 1.00 91.19 178 LYS A N 1
ATOM 1441 C CA . LYS A 1 178 ? -5.102 -7.723 8.875 1.00 91.19 178 LYS A CA 1
ATOM 1442 C C . LYS A 1 178 ? -6.293 -8.413 9.525 1.00 91.19 178 LYS A C 1
ATOM 1444 O O . LYS A 1 178 ? -7.112 -7.782 10.185 1.00 91.19 178 LYS A O 1
ATOM 1449 N N . ARG A 1 179 ? -6.390 -9.732 9.360 1.00 93.69 179 ARG A N 1
ATOM 1450 C CA . ARG A 1 179 ? -7.408 -10.535 10.038 1.00 93.69 179 ARG A CA 1
ATOM 1451 C C . ARG A 1 179 ? -6.915 -11.073 11.380 1.00 93.69 179 ARG A C 1
ATOM 1453 O O . ARG A 1 179 ? -5.802 -11.591 11.482 1.00 93.69 179 ARG A O 1
ATOM 1460 N N . TYR A 1 180 ? -7.774 -10.975 12.387 1.00 93.12 180 TYR A N 1
ATOM 1461 C CA . TYR A 1 180 ? -7.532 -11.397 13.761 1.00 93.12 180 TYR A CA 1
ATOM 1462 C C . TYR A 1 180 ? -8.549 -12.445 14.188 1.00 93.12 180 TYR A C 1
ATOM 1464 O O . TYR A 1 180 ? -9.736 -12.341 13.877 1.00 93.12 180 TYR A O 1
ATOM 1472 N N . GLU A 1 181 ? -8.089 -13.436 14.948 1.00 91.19 181 GLU A N 1
ATOM 1473 C CA . GLU A 1 181 ? -8.993 -14.287 15.716 1.00 91.19 181 GLU A CA 1
ATOM 1474 C C . GLU A 1 181 ? -9.639 -13.455 16.825 1.00 91.19 181 GLU A C 1
ATOM 1476 O O . GLU A 1 181 ? -8.955 -12.814 17.625 1.00 91.19 181 GLU A O 1
ATOM 1481 N N . PHE A 1 182 ? -10.966 -13.477 16.876 1.00 91.75 182 PHE A N 1
ATOM 1482 C CA . PHE A 1 182 ? -11.735 -12.828 17.922 1.00 91.75 182 PHE A CA 1
ATOM 1483 C C . PHE A 1 182 ? -12.921 -13.722 18.265 1.00 91.75 182 PHE A C 1
ATOM 1485 O O . PHE A 1 182 ? -13.887 -13.840 17.510 1.00 91.75 182 PHE A O 1
ATOM 1492 N N . GLY A 1 183 ? -12.827 -14.424 19.389 1.00 87.62 183 GLY A N 1
ATOM 1493 C CA . GLY A 1 183 ? -13.691 -15.546 19.717 1.00 87.62 183 GLY A CA 1
ATOM 1494 C C . GLY A 1 183 ? -13.702 -16.562 18.578 1.00 87.62 183 GLY A C 1
ATOM 1495 O O . GLY A 1 183 ? -12.667 -17.036 18.128 1.00 87.62 183 GLY A O 1
ATOM 1496 N N . HIS A 1 184 ? -14.890 -16.905 18.090 1.00 86.50 184 HIS A N 1
ATOM 1497 C CA . HIS A 1 184 ? -15.038 -17.829 16.964 1.00 86.50 184 HIS A CA 1
ATOM 1498 C C . HIS A 1 184 ? -14.968 -17.144 15.588 1.00 86.50 184 HIS A C 1
ATOM 1500 O O . HIS A 1 184 ? -15.042 -17.838 14.571 1.00 86.50 184 HIS A O 1
ATOM 1506 N N . LEU A 1 185 ? -14.858 -15.815 15.568 1.00 92.38 185 LEU A N 1
ATOM 1507 C CA . LEU A 1 185 ? -14.830 -14.994 14.370 1.00 92.38 185 LEU A CA 1
ATOM 1508 C C . LEU A 1 185 ? -13.390 -14.736 13.935 1.00 92.38 185 LEU A C 1
ATOM 1510 O O . LEU A 1 185 ? -12.443 -14.814 14.720 1.00 92.38 185 LEU A O 1
ATOM 1514 N N . TYR A 1 186 ? -13.252 -14.405 12.660 1.00 93.94 186 TYR A N 1
ATOM 1515 C CA . TYR A 1 186 ? -12.012 -13.926 12.080 1.00 93.94 186 TYR A CA 1
ATOM 1516 C C . TYR A 1 186 ? -12.331 -12.555 11.507 1.00 93.94 186 TYR A C 1
ATOM 1518 O O . TYR A 1 186 ? -13.117 -12.505 10.570 1.00 93.94 186 TYR A O 1
ATOM 1526 N N . LEU A 1 187 ? -11.836 -11.469 12.099 1.00 95.88 187 LEU A N 1
ATOM 1527 C CA . LEU A 1 187 ? -12.312 -10.096 11.856 1.00 95.88 187 LEU A CA 1
ATOM 1528 C C . LEU A 1 187 ? -11.187 -9.182 11.378 1.00 95.88 187 LEU A C 1
ATOM 1530 O O . LEU A 1 187 ? -10.021 -9.449 11.656 1.00 95.88 187 LEU A O 1
ATOM 1534 N N . SER A 1 188 ? -11.533 -8.108 10.671 1.00 97.19 188 SER A N 1
ATOM 1535 C CA . SER A 1 188 ? -10.562 -7.090 10.256 1.00 97.19 188 SER A CA 1
ATOM 1536 C C . SER A 1 188 ? -10.068 -6.265 11.447 1.00 97.19 188 SER A C 1
ATOM 1538 O O . SER A 1 188 ? -10.837 -5.919 12.341 1.00 97.19 188 SER A O 1
ATOM 1540 N N . GLY A 1 189 ? -8.778 -5.947 11.447 1.00 96.81 189 GLY A N 1
ATOM 1541 C CA . GLY A 1 189 ? -8.076 -5.146 12.442 1.00 96.81 189 GLY A CA 1
ATOM 1542 C C . GLY A 1 189 ? -6.887 -4.405 11.809 1.00 96.81 189 GLY A C 1
ATOM 1543 O O . GLY A 1 189 ? -6.540 -4.688 10.658 1.00 96.81 189 GLY A O 1
ATOM 1544 N N . PRO A 1 190 ? -6.215 -3.505 12.542 1.00 95.81 190 PRO A N 1
ATOM 1545 C CA . PRO A 1 190 ? -5.031 -2.800 12.052 1.00 95.81 190 PRO A CA 1
ATOM 1546 C C . PRO A 1 190 ? -3.889 -3.761 11.697 1.00 95.81 190 PRO A C 1
ATOM 1548 O O . PRO A 1 190 ? -3.733 -4.817 12.316 1.00 95.81 190 PRO A O 1
ATOM 1551 N N . ALA A 1 191 ? -3.052 -3.378 10.735 1.00 92.06 191 ALA A N 1
ATOM 1552 C CA . ALA A 1 191 ? -1.870 -4.138 10.332 1.00 92.06 191 ALA A CA 1
ATOM 1553 C C . ALA A 1 191 ? -0.918 -4.419 11.507 1.00 92.06 191 ALA A C 1
ATOM 1555 O O . ALA A 1 191 ? -0.436 -5.546 11.660 1.00 92.06 191 ALA A O 1
ATOM 1556 N N . ARG A 1 192 ? -0.648 -3.379 12.311 1.00 93.00 192 ARG A N 1
ATOM 1557 C CA . ARG A 1 192 ? 0.396 -3.325 13.347 1.00 93.00 192 ARG A CA 1
ATOM 1558 C C . ARG A 1 192 ? -0.104 -2.583 14.599 1.00 93.00 192 ARG A C 1
ATOM 1560 O O . ARG A 1 192 ? 0.197 -1.403 14.795 1.00 93.00 192 ARG A O 1
ATOM 1567 N N . PRO A 1 193 ? -0.897 -3.239 15.465 1.00 95.69 193 PRO A N 1
ATOM 1568 C CA . PRO A 1 193 ? -1.577 -2.579 16.578 1.00 95.69 193 PRO A CA 1
ATOM 1569 C C . PRO A 1 193 ? -0.659 -2.182 17.736 1.00 95.69 193 PRO A C 1
ATOM 1571 O O . PRO A 1 193 ? -1.110 -1.430 18.597 1.00 95.69 193 PRO A O 1
ATOM 1574 N N . LEU A 1 194 ? 0.589 -2.672 17.808 1.00 95.75 194 LEU A N 1
ATOM 1575 C CA . LEU A 1 194 ? 1.434 -2.517 19.001 1.00 95.75 194 LEU A CA 1
ATOM 1576 C C . LEU A 1 194 ? 1.512 -1.059 19.475 1.00 95.75 194 LEU A C 1
ATOM 1578 O O . LEU A 1 194 ? 1.181 -0.769 20.620 1.00 95.75 194 LEU A O 1
ATOM 1582 N N . ARG A 1 195 ? 1.905 -0.123 18.604 1.00 94.50 195 ARG A N 1
ATOM 1583 C CA . ARG A 1 195 ? 2.079 1.280 19.012 1.00 94.50 195 ARG A CA 1
ATOM 1584 C C . ARG A 1 195 ? 0.779 2.004 19.287 1.00 94.50 195 ARG A C 1
ATOM 1586 O O . ARG A 1 195 ? 0.758 2.826 20.198 1.00 94.50 195 ARG A O 1
ATOM 1593 N N . TYR A 1 196 ? -0.278 1.688 18.543 1.00 96.38 196 TYR A N 1
ATOM 1594 C CA . TYR A 1 196 ? -1.619 2.162 18.865 1.00 96.38 196 TYR A CA 1
ATOM 1595 C C . TYR A 1 196 ? -1.996 1.764 20.295 1.00 96.38 196 TYR A C 1
ATOM 1597 O O . TYR A 1 196 ? -2.335 2.624 21.104 1.00 96.38 196 TYR A O 1
ATOM 1605 N N . LEU A 1 197 ? -1.832 0.489 20.647 1.00 96.56 197 LEU A N 1
ATOM 1606 C CA . LEU A 1 197 ? -2.152 -0.029 21.975 1.00 96.56 197 LEU A CA 1
ATOM 1607 C C . LEU A 1 197 ? -1.260 0.569 23.072 1.00 96.56 197 LEU A C 1
ATOM 1609 O O . LEU A 1 197 ? -1.774 1.007 24.098 1.00 96.56 197 LEU A O 1
ATOM 1613 N N . GLU A 1 198 ? 0.056 0.670 22.853 1.00 95.62 198 GLU A N 1
ATOM 1614 C CA . GLU A 1 198 ? 0.976 1.285 23.823 1.00 95.62 198 GLU A CA 1
ATOM 1615 C C . GLU A 1 198 ? 0.678 2.768 24.053 1.00 95.62 198 GLU A C 1
ATOM 1617 O O . GLU A 1 198 ? 0.750 3.251 25.182 1.00 95.62 198 GLU A O 1
ATOM 1622 N N . ARG A 1 199 ? 0.334 3.499 22.990 1.00 95.25 199 ARG A N 1
ATOM 1623 C CA . ARG A 1 199 ? -0.009 4.922 23.062 1.00 95.25 199 ARG A CA 1
ATOM 1624 C C . ARG A 1 199 ? -1.328 5.154 23.800 1.00 95.25 199 ARG A C 1
ATOM 1626 O O . ARG A 1 199 ? -1.458 6.158 24.502 1.00 95.25 199 ARG A O 1
ATOM 1633 N N . SER A 1 200 ? -2.273 4.230 23.649 1.00 93.69 200 SER A N 1
ATOM 1634 C CA . SER A 1 200 ? -3.626 4.326 24.209 1.00 93.69 200 SER A CA 1
ATOM 1635 C C . SER A 1 200 ? -3.686 3.861 25.665 1.00 93.69 200 SER A C 1
ATOM 1637 O O . SER A 1 200 ? -4.279 4.532 26.506 1.00 93.69 200 SER A O 1
ATOM 1639 N N . TYR A 1 201 ? -3.014 2.752 25.987 1.00 92.69 201 TYR A N 1
ATOM 1640 C CA . TYR A 1 201 ? -3.155 2.061 27.273 1.00 92.69 201 TYR A CA 1
ATOM 1641 C C . TYR A 1 201 ? -1.853 1.932 28.077 1.00 92.69 201 TYR A C 1
ATOM 1643 O O . TYR A 1 201 ? -1.896 1.489 29.223 1.00 92.69 201 TYR A O 1
ATOM 1651 N N . GLY A 1 202 ? -0.708 2.329 27.515 1.00 93.44 202 GLY A N 1
ATOM 1652 C CA . GLY A 1 202 ? 0.615 2.135 28.115 1.00 93.44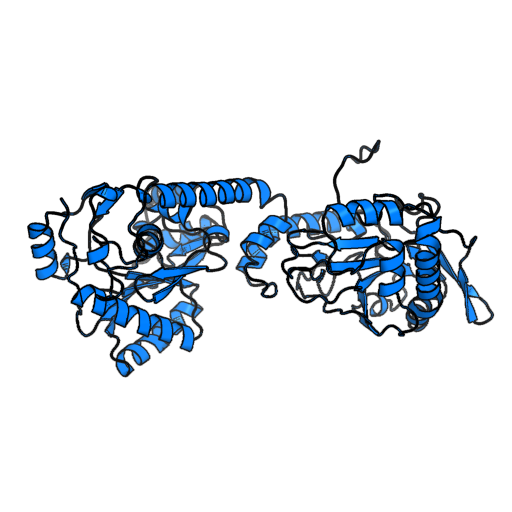 202 GLY A CA 1
ATOM 1653 C C . GLY A 1 202 ? 1.259 0.801 27.725 1.00 93.44 202 GLY A C 1
ATOM 1654 O O . GLY A 1 202 ? 0.594 -0.141 27.300 1.00 93.44 202 GLY A O 1
ATOM 1655 N N . SER A 1 203 ? 2.582 0.695 27.868 1.00 92.31 203 SER A N 1
ATOM 1656 C CA . SER A 1 203 ? 3.347 -0.507 27.486 1.00 92.31 203 SER A CA 1
ATOM 1657 C C . SER A 1 203 ? 3.023 -1.745 28.330 1.00 92.31 203 SER A C 1
ATOM 1659 O O . SER A 1 203 ? 3.199 -2.877 27.880 1.00 92.31 203 SER A O 1
ATOM 1661 N N . ASN A 1 204 ? 2.503 -1.550 29.542 1.00 93.00 204 ASN A N 1
ATOM 1662 C CA . ASN A 1 204 ? 2.043 -2.623 30.417 1.00 93.00 204 ASN A CA 1
ATOM 1663 C C . ASN A 1 204 ? 0.705 -3.234 29.973 1.00 93.00 204 ASN A C 1
ATOM 1665 O O . ASN A 1 204 ? 0.356 -4.288 30.494 1.00 93.00 204 ASN A O 1
ATOM 1669 N N . CYS A 1 205 ? -0.019 -2.667 28.997 1.00 92.88 205 CYS A N 1
ATOM 1670 C CA . CYS A 1 205 ? -1.340 -3.166 28.586 1.00 92.88 205 CYS A CA 1
ATOM 1671 C C . CYS A 1 205 ? -1.346 -4.620 28.080 1.00 92.88 205 CYS A C 1
ATOM 1673 O O . CYS A 1 205 ? -2.393 -5.262 28.058 1.00 92.88 205 CYS A O 1
ATOM 1675 N N . PHE A 1 206 ? -0.188 -5.172 27.712 1.00 92.25 206 PHE A N 1
ATOM 1676 C CA . PHE A 1 206 ? -0.049 -6.578 27.328 1.00 92.25 206 PHE A CA 1
ATOM 1677 C C . PHE A 1 206 ? 0.169 -7.520 28.514 1.00 92.25 206 PHE A C 1
ATOM 1679 O O . PHE A 1 206 ? -0.120 -8.708 28.392 1.00 92.25 206 PHE A O 1
ATOM 1686 N N . LYS A 1 207 ? 0.653 -7.004 29.649 1.00 91.06 207 LYS A N 1
ATOM 1687 C CA . LYS A 1 207 ? 0.989 -7.769 30.862 1.00 91.06 207 LYS A CA 1
ATOM 1688 C C . LYS A 1 207 ? 0.005 -7.543 32.002 1.00 91.06 207 LYS A C 1
ATOM 1690 O O . LYS A 1 207 ? -0.169 -8.420 32.839 1.00 91.06 207 LYS A O 1
ATOM 1695 N N . GLU A 1 208 ? -0.671 -6.405 32.002 1.00 91.19 208 GLU A N 1
ATOM 1696 C CA . GLU A 1 208 ? -1.631 -6.009 33.019 1.00 91.19 208 GLU A CA 1
ATOM 1697 C C . GLU A 1 208 ? -2.980 -5.727 32.373 1.00 91.19 208 GLU A C 1
ATOM 1699 O O . GLU A 1 208 ? -3.080 -5.128 31.297 1.00 91.19 208 GLU A O 1
ATOM 1704 N N . TRP A 1 209 ? -4.047 -6.194 33.002 1.00 88.75 209 TRP A N 1
ATOM 1705 C CA . TRP A 1 209 ? -5.380 -5.716 32.683 1.00 88.75 209 TRP A CA 1
ATOM 1706 C C . TRP A 1 209 ? -5.670 -4.472 33.492 1.00 88.75 209 TRP A C 1
ATOM 1708 O O . TRP A 1 209 ? -5.226 -4.348 34.627 1.00 88.75 209 TRP A O 1
ATOM 1718 N N . LYS A 1 210 ? -6.453 -3.574 32.911 1.00 86.56 210 LYS A N 1
ATOM 1719 C CA . LYS A 1 210 ? -6.972 -2.407 33.596 1.00 86.56 210 LYS A CA 1
ATOM 1720 C C . LYS A 1 210 ? -8.442 -2.294 33.266 1.00 86.56 210 LYS A C 1
ATOM 1722 O O . LYS A 1 210 ? -8.819 -2.363 32.101 1.00 86.56 210 LYS A O 1
ATOM 1727 N N . TYR A 1 211 ? -9.240 -2.080 34.292 1.00 81.75 211 TYR A N 1
ATOM 1728 C CA . TYR A 1 211 ? -10.627 -1.707 34.135 1.00 81.75 211 TYR A CA 1
ATOM 1729 C C . TYR A 1 211 ? -10.713 -0.184 34.212 1.00 81.75 211 TYR A C 1
ATOM 1731 O O . TYR A 1 211 ? -10.468 0.402 35.265 1.00 81.75 211 TYR A O 1
ATOM 1739 N N . ALA A 1 212 ? -10.910 0.474 33.069 1.00 69.25 212 ALA A N 1
ATOM 1740 C CA . ALA A 1 212 ? -10.781 1.927 32.970 1.00 69.25 212 ALA A CA 1
ATOM 1741 C C . ALA A 1 212 ? -11.992 2.641 33.584 1.00 69.25 212 ALA A C 1
ATOM 1743 O O . ALA A 1 212 ? -11.827 3.449 34.491 1.00 69.25 212 ALA A O 1
ATOM 1744 N N . ASP A 1 213 ? -13.173 2.305 33.095 1.00 64.81 213 ASP A N 1
ATOM 1745 C CA . ASP A 1 213 ? -14.522 2.604 33.570 1.00 64.81 213 ASP A CA 1
ATOM 1746 C C . ASP A 1 213 ? -15.424 2.002 32.484 1.00 64.81 213 ASP A C 1
ATOM 1748 O O . ASP A 1 213 ? -14.990 1.865 31.340 1.00 64.81 213 ASP A O 1
ATOM 1752 N N . SER A 1 214 ? -16.651 1.633 32.795 1.00 54.75 214 SER A N 1
ATOM 1753 C CA . SER A 1 214 ? -17.531 0.943 31.841 1.00 54.75 214 SER A CA 1
ATOM 1754 C C . SER A 1 214 ? -18.813 1.721 31.614 1.00 54.75 214 SER A C 1
ATOM 1756 O O . SER A 1 214 ? -19.180 2.631 32.367 1.00 54.75 214 SER A O 1
ATOM 1758 N N . HIS A 1 215 ? -19.572 1.342 30.588 1.00 58.53 215 HIS A N 1
ATOM 1759 C CA . HIS A 1 215 ? -20.868 1.945 30.264 1.00 58.53 215 HIS A CA 1
ATOM 1760 C C . HIS A 1 215 ? -21.991 1.607 31.278 1.00 58.53 215 HIS A C 1
ATOM 1762 O O . HIS A 1 215 ? -23.190 1.734 31.005 1.00 58.53 215 HIS A O 1
ATOM 1768 N N . MET A 1 216 ? -21.604 1.265 32.508 1.00 55.78 216 MET A N 1
ATOM 1769 C CA . MET A 1 216 ? -22.402 0.746 33.612 1.00 55.78 216 MET A CA 1
ATOM 1770 C C . MET A 1 216 ? -23.472 1.649 34.181 1.00 55.78 216 MET A C 1
ATOM 1772 O O . MET A 1 216 ? -24.430 1.143 34.772 1.00 55.78 216 MET A O 1
ATOM 1776 N N . SER A 1 217 ? -23.367 2.965 33.986 1.00 50.56 217 SER A N 1
ATOM 1777 C CA . SER A 1 217 ? -24.413 3.898 34.427 1.00 50.56 217 SER A CA 1
ATOM 1778 C C . SER A 1 217 ? -25.798 3.543 33.854 1.00 50.56 217 SER A C 1
ATOM 1780 O O . SER A 1 217 ? -26.826 3.960 34.389 1.00 50.56 217 SER A O 1
ATOM 1782 N N . HIS A 1 218 ? -25.843 2.725 32.798 1.00 57.50 218 HIS A N 1
ATOM 1783 C CA . HIS A 1 218 ? -27.064 2.274 32.145 1.00 57.50 218 HIS A CA 1
ATOM 1784 C C . HIS A 1 218 ? -27.592 0.904 32.617 1.00 57.50 218 HIS A C 1
ATOM 1786 O O . HIS A 1 218 ? -28.742 0.588 32.308 1.00 57.50 218 HIS A O 1
ATOM 1792 N N . SER A 1 219 ? -26.825 0.102 33.375 1.00 71.38 219 SER A N 1
ATOM 1793 C CA . SER A 1 219 ? -27.244 -1.237 33.829 1.00 71.38 219 SER A CA 1
ATOM 1794 C C . SER A 1 219 ? -26.950 -1.484 35.309 1.00 71.38 219 SER A C 1
ATOM 1796 O O . SER A 1 219 ? -25.832 -1.799 35.712 1.00 71.38 219 SER A O 1
ATOM 1798 N N . LYS A 1 220 ? -28.012 -1.440 36.125 1.00 74.94 220 LYS A N 1
ATOM 1799 C CA . LYS A 1 220 ? -27.951 -1.779 37.559 1.00 74.94 220 LYS A CA 1
ATOM 1800 C C . LYS A 1 220 ? -27.448 -3.204 37.812 1.00 74.94 220 LYS A C 1
ATOM 1802 O O . LYS A 1 220 ? -26.851 -3.458 38.851 1.00 74.94 220 LYS A O 1
ATOM 1807 N N . GLU A 1 221 ? -27.710 -4.133 36.890 1.00 75.75 221 GLU A N 1
ATOM 1808 C CA . GLU A 1 221 ? -27.308 -5.534 37.047 1.00 75.75 221 GLU A CA 1
ATOM 1809 C C . GLU A 1 221 ? -25.807 -5.726 36.830 1.00 75.75 221 GLU A C 1
ATOM 1811 O O . GLU A 1 221 ? -25.168 -6.429 37.611 1.00 75.75 221 GLU A O 1
ATOM 1816 N N . LEU A 1 222 ? -25.242 -5.086 35.802 1.00 76.81 222 LEU A N 1
ATOM 1817 C CA . LEU A 1 222 ? -23.796 -5.061 35.611 1.00 76.81 222 LEU A CA 1
ATOM 1818 C C . LEU A 1 222 ? -23.141 -4.390 36.821 1.00 76.81 222 LEU A C 1
ATOM 1820 O O . LEU A 1 222 ? -22.201 -4.957 37.368 1.00 76.81 222 LEU A O 1
ATOM 1824 N N . ALA A 1 223 ? -23.650 -3.229 37.270 1.00 75.69 223 ALA A N 1
ATOM 1825 C CA . ALA A 1 223 ? -23.043 -2.453 38.363 1.00 75.69 223 ALA A CA 1
ATOM 1826 C C . ALA A 1 223 ? -22.887 -3.296 39.636 1.00 75.69 223 ALA A C 1
ATOM 1828 O O . ALA A 1 223 ? -21.808 -3.368 40.220 1.00 75.69 223 ALA A O 1
ATOM 1829 N N . LYS A 1 224 ? -23.944 -4.037 39.985 1.00 78.62 224 LYS A N 1
ATOM 1830 C CA . LYS A 1 224 ? -23.938 -4.983 41.101 1.00 78.62 224 LYS A CA 1
ATOM 1831 C C . LYS A 1 224 ? -22.928 -6.119 40.908 1.00 78.62 224 LYS A C 1
ATOM 1833 O O . LYS A 1 224 ? -22.268 -6.507 41.862 1.00 78.62 224 LYS A O 1
ATOM 1838 N N . ARG A 1 225 ? -22.776 -6.641 39.685 1.00 79.44 225 ARG A N 1
ATOM 1839 C CA . ARG A 1 225 ? -21.789 -7.692 39.389 1.00 79.44 225 ARG A CA 1
ATOM 1840 C C . ARG A 1 225 ? -20.352 -7.212 39.536 1.00 79.44 225 ARG A C 1
ATOM 1842 O O . ARG A 1 225 ? -19.529 -7.965 40.029 1.00 79.44 225 ARG A O 1
ATOM 1849 N N . VAL A 1 226 ? -20.040 -5.974 39.165 1.00 76.62 226 VAL A N 1
ATOM 1850 C CA . VAL A 1 226 ? -18.711 -5.395 39.432 1.00 76.62 226 VAL A CA 1
ATOM 1851 C C . VAL A 1 226 ? -18.413 -5.322 40.918 1.00 76.62 226 VAL A C 1
ATOM 1853 O O . VAL A 1 226 ? -17.319 -5.704 41.327 1.00 76.62 226 VAL A O 1
ATOM 1856 N N . GLU A 1 227 ? -19.384 -4.884 41.721 1.00 76.12 227 GLU A N 1
ATOM 1857 C CA . GLU A 1 227 ? -19.251 -4.876 43.180 1.00 76.12 227 GLU A CA 1
ATOM 1858 C C . GLU A 1 227 ? -19.049 -6.295 43.737 1.00 76.12 227 GLU A C 1
ATOM 1860 O O . GLU A 1 227 ? -18.223 -6.487 44.626 1.00 76.12 227 GLU A O 1
ATOM 1865 N N . GLU A 1 228 ? -19.754 -7.294 43.192 1.00 81.00 228 GLU A N 1
ATOM 1866 C CA . GLU A 1 228 ? -19.643 -8.705 43.597 1.00 81.00 228 GLU A CA 1
ATOM 1867 C C . GLU A 1 228 ? -18.301 -9.344 43.192 1.00 81.00 228 GLU A C 1
ATOM 1869 O O . GLU A 1 228 ? -17.704 -10.065 43.990 1.00 81.00 228 GLU A O 1
ATOM 1874 N N . ILE A 1 229 ? -17.807 -9.059 41.982 1.00 77.62 229 ILE A N 1
ATOM 1875 C CA . ILE A 1 229 ? -16.542 -9.592 41.445 1.00 77.62 229 ILE A CA 1
ATOM 1876 C C . ILE A 1 229 ? -15.328 -8.845 42.033 1.00 77.62 229 ILE A C 1
ATOM 1878 O O . ILE A 1 229 ? -14.218 -9.377 42.066 1.00 77.62 229 ILE A O 1
ATOM 1882 N N . GLY A 1 230 ? -15.520 -7.608 42.503 1.00 77.06 230 GLY A N 1
ATOM 1883 C CA . GLY A 1 230 ? -14.464 -6.757 43.058 1.00 77.06 230 GLY A CA 1
ATOM 1884 C C . GLY A 1 230 ? -13.590 -6.050 42.012 1.00 77.06 230 GLY A C 1
ATOM 1885 O O . GLY A 1 230 ? -12.523 -5.545 42.361 1.00 77.06 230 GLY A O 1
ATOM 1886 N N . ILE A 1 231 ? -14.013 -6.001 40.742 1.00 75.88 231 ILE A N 1
ATOM 1887 C CA . ILE A 1 231 ? -13.325 -5.265 39.664 1.00 75.88 231 ILE A CA 1
ATOM 1888 C C . ILE A 1 231 ? -13.989 -3.897 39.498 1.00 75.88 231 ILE A C 1
ATOM 1890 O O . ILE A 1 231 ? -14.912 -3.745 38.707 1.00 75.88 231 ILE A O 1
ATOM 1894 N N . ILE A 1 232 ? -13.537 -2.905 40.261 1.00 77.56 232 ILE A N 1
ATOM 1895 C CA . ILE A 1 232 ? -14.070 -1.533 40.238 1.00 77.56 232 ILE A CA 1
ATOM 1896 C C . ILE A 1 232 ? -13.249 -0.630 39.309 1.00 77.56 232 ILE A C 1
ATOM 1898 O O . ILE A 1 232 ? -12.088 -0.946 39.045 1.00 77.56 232 ILE A O 1
ATOM 1902 N N . PRO A 1 233 ? -13.796 0.487 38.787 1.00 77.62 233 PRO A N 1
ATOM 1903 C CA . PRO A 1 233 ? -13.042 1.397 37.921 1.00 77.62 233 PRO A CA 1
ATOM 1904 C C . PRO A 1 233 ? -11.692 1.788 38.534 1.00 77.62 233 PRO A C 1
ATOM 1906 O O . PRO A 1 233 ? -11.602 2.158 39.705 1.00 77.62 233 PRO A O 1
ATOM 1909 N N . GLY A 1 234 ? -10.626 1.655 37.748 1.00 78.88 234 GLY A N 1
ATOM 1910 C CA . GLY A 1 234 ? -9.239 1.809 38.185 1.00 78.88 234 GLY A CA 1
ATOM 1911 C C . GLY A 1 234 ? -8.557 0.520 38.655 1.00 78.88 234 GLY A C 1
ATOM 1912 O O . GLY A 1 234 ? -7.333 0.525 38.799 1.00 78.88 234 GLY A O 1
ATOM 1913 N N . SER A 1 235 ? -9.290 -0.582 38.851 1.00 84.06 235 SER A N 1
ATOM 1914 C CA . SER A 1 235 ? -8.701 -1.892 39.140 1.00 84.06 235 SER A CA 1
ATOM 1915 C C . SER A 1 235 ? -7.715 -2.294 38.044 1.00 84.06 235 SER A C 1
ATOM 1917 O O . SER A 1 235 ? -7.978 -2.138 36.850 1.00 84.06 235 SER A O 1
ATOM 1919 N N . THR A 1 236 ? -6.575 -2.829 38.469 1.00 89.06 236 THR A N 1
ATOM 1920 C CA . THR A 1 236 ? -5.529 -3.361 37.598 1.00 89.06 236 THR A CA 1
ATOM 1921 C C . THR A 1 236 ? -4.965 -4.640 38.200 1.00 89.06 236 THR A C 1
ATOM 1923 O O . THR A 1 236 ? -5.031 -4.838 39.416 1.00 89.06 236 THR A O 1
ATOM 1926 N N . GLY A 1 237 ? -4.407 -5.509 37.368 1.00 88.50 237 GLY A N 1
ATOM 1927 C CA . GLY A 1 237 ? -3.743 -6.717 37.833 1.00 88.50 237 GLY A CA 1
ATOM 1928 C C . GLY A 1 237 ? -2.995 -7.453 36.725 1.00 88.50 237 GLY A C 1
ATOM 1929 O O . GLY A 1 237 ? -3.164 -7.141 35.546 1.00 88.50 237 GLY A O 1
ATOM 1930 N N . PRO A 1 238 ? -2.164 -8.442 37.085 1.00 89.38 238 PRO A N 1
ATOM 1931 C CA . PRO A 1 238 ? -1.395 -9.223 36.123 1.00 89.38 238 PRO A CA 1
ATOM 1932 C C . PRO A 1 238 ? -2.298 -10.129 35.275 1.00 89.38 238 PRO A C 1
ATOM 1934 O O . PRO A 1 238 ? -3.261 -10.724 35.766 1.00 89.38 238 PRO A O 1
ATOM 1937 N N . MET A 1 239 ? -1.965 -10.280 33.993 1.00 86.75 239 MET A N 1
ATOM 1938 C CA . MET A 1 239 ? -2.708 -11.131 33.056 1.00 86.75 239 MET A CA 1
ATOM 1939 C C . MET A 1 239 ? -2.594 -12.623 33.330 1.00 86.75 239 MET A C 1
ATOM 1941 O O . MET A 1 239 ? -3.496 -13.377 32.961 1.00 86.75 239 MET A O 1
ATOM 1945 N N . GLN A 1 240 ? -1.524 -13.039 34.002 1.00 83.75 240 GLN A N 1
ATOM 1946 C CA . GLN A 1 240 ? -1.286 -14.407 34.454 1.00 83.75 240 GLN A CA 1
ATOM 1947 C C . GLN A 1 240 ? -2.399 -14.909 35.390 1.00 83.75 240 GLN A C 1
ATOM 1949 O O . GLN A 1 240 ? -2.608 -16.113 35.516 1.00 83.75 240 GLN A O 1
ATOM 1954 N N . GLU A 1 241 ? -3.105 -14.001 36.071 1.00 82.00 241 GLU A N 1
ATOM 1955 C CA . GLU A 1 241 ? -4.132 -14.347 37.057 1.00 82.00 241 GLU A CA 1
ATOM 1956 C C . GLU A 1 241 ? -5.551 -14.477 36.480 1.00 82.00 241 GLU A C 1
ATOM 19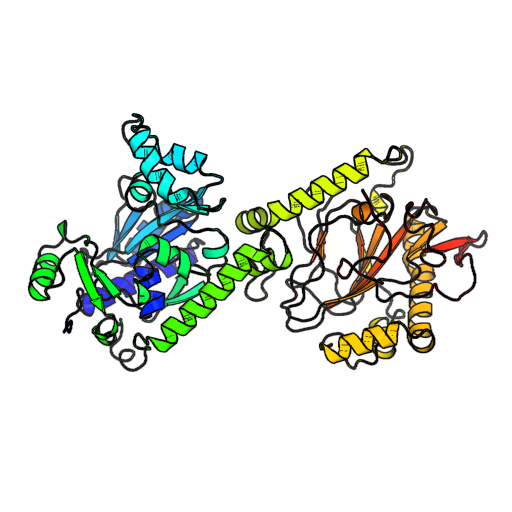58 O O . GLU A 1 241 ? -6.491 -14.768 37.231 1.00 82.00 241 GLU A O 1
ATOM 1963 N N . VAL A 1 242 ? -5.713 -14.259 35.172 1.00 79.81 242 VAL A N 1
ATOM 1964 C CA . VAL A 1 242 ? -7.007 -14.235 34.480 1.00 79.81 242 VAL A CA 1
ATOM 1965 C C . VAL A 1 242 ? -7.318 -15.596 33.848 1.00 79.81 242 VAL A C 1
ATOM 1967 O O . VAL A 1 242 ? -6.497 -16.186 33.150 1.00 79.81 242 VAL A O 1
ATOM 1970 N N . ASP A 1 243 ? -8.544 -16.085 34.046 1.00 76.25 243 ASP A N 1
ATOM 1971 C CA . ASP A 1 243 ? -9.046 -17.324 33.434 1.00 76.25 243 ASP A CA 1
ATOM 1972 C C . ASP A 1 243 ? -9.722 -17.051 32.074 1.00 76.25 243 ASP A C 1
ATOM 1974 O O . ASP A 1 243 ? -10.925 -16.787 31.981 1.00 76.25 243 ASP A O 1
ATOM 1978 N N . TYR A 1 244 ? -8.942 -17.131 30.993 1.00 73.00 244 TYR A N 1
ATOM 1979 C CA . TYR A 1 244 ? -9.395 -16.827 29.625 1.00 73.00 244 TYR A CA 1
ATOM 1980 C C . TYR A 1 244 ? -10.422 -17.808 29.058 1.00 73.00 244 TYR A C 1
ATOM 1982 O O . TYR A 1 244 ? -11.226 -17.428 28.202 1.00 73.00 244 TYR A O 1
ATOM 1990 N N . ALA A 1 245 ? -10.463 -19.053 29.547 1.00 67.00 245 ALA A N 1
ATOM 1991 C CA . ALA A 1 245 ? -11.435 -20.043 29.077 1.00 67.00 245 ALA A CA 1
ATOM 1992 C C . ALA A 1 245 ? -12.879 -19.582 29.337 1.00 67.00 245 ALA A C 1
ATOM 1994 O O . ALA A 1 245 ? -13.819 -20.004 28.653 1.00 67.00 245 ALA A O 1
ATOM 1995 N N . LYS A 1 246 ? -13.070 -18.678 30.304 1.00 65.19 246 LYS A N 1
ATOM 1996 C CA . LYS A 1 246 ? -14.370 -18.088 30.603 1.00 65.19 246 LYS A CA 1
ATOM 1997 C C . LYS A 1 246 ? -14.787 -17.026 29.595 1.00 65.19 246 LYS A C 1
ATOM 1999 O O . LYS A 1 246 ? -15.980 -16.832 29.469 1.00 65.19 246 LYS A O 1
ATOM 2004 N N . VAL A 1 247 ? -13.894 -16.397 28.837 1.00 71.06 247 VAL A N 1
ATOM 2005 C CA . VAL A 1 247 ? -14.206 -15.231 27.979 1.00 71.06 247 VAL A CA 1
ATOM 2006 C C . VAL A 1 247 ? -14.616 -15.626 26.544 1.00 71.06 247 VAL A C 1
ATOM 2008 O O . VAL A 1 247 ? -14.984 -14.794 25.722 1.00 71.06 247 VAL A O 1
ATOM 2011 N N . CYS A 1 248 ? -14.607 -16.923 26.229 1.00 69.06 248 CYS A N 1
ATOM 2012 C CA . CYS A 1 248 ? -14.836 -17.446 24.879 1.00 69.06 248 CYS A CA 1
ATOM 2013 C C . CYS A 1 248 ? -16.322 -17.688 24.553 1.00 69.06 248 CYS A C 1
ATOM 2015 O O . CYS A 1 248 ? -17.022 -18.302 25.352 1.00 69.06 248 CYS A O 1
ATOM 2017 N N . HIS A 1 249 ? -16.769 -17.359 23.333 1.00 70.50 249 HIS A N 1
ATOM 2018 C CA . HIS A 1 249 ? -18.144 -17.564 22.822 1.00 70.50 249 HIS A CA 1
ATOM 2019 C C . HIS A 1 249 ? -18.649 -19.032 22.787 1.00 70.50 249 HIS A C 1
ATOM 2021 O O . HIS A 1 249 ? -19.845 -19.271 22.742 1.00 70.50 249 HIS A O 1
ATOM 2027 N N . SER A 1 250 ? -17.793 -20.071 22.783 1.00 65.50 250 SER A N 1
ATOM 2028 C CA . SER A 1 250 ? -18.290 -21.463 22.662 1.00 65.50 250 SER A CA 1
ATOM 2029 C C . SER A 1 250 ? -17.649 -22.457 23.625 1.00 65.50 250 SER A C 1
ATOM 2031 O O . SER A 1 250 ? -16.429 -22.494 23.776 1.00 65.50 250 SER A O 1
ATOM 2033 N N . LYS A 1 251 ? -18.481 -23.331 24.221 1.00 60.12 251 LYS A N 1
ATOM 2034 C CA . LYS A 1 251 ? -18.058 -24.389 25.162 1.00 60.12 251 LYS A CA 1
ATOM 2035 C C . LYS A 1 251 ? -17.054 -25.376 24.553 1.00 60.12 251 LYS A C 1
ATOM 2037 O O . LYS A 1 251 ? -16.154 -25.805 25.264 1.00 60.12 251 LYS A O 1
ATOM 2042 N N . HIS A 1 252 ? -17.184 -25.719 23.268 1.00 54.50 252 HIS A N 1
ATOM 2043 C CA . HIS A 1 252 ? -16.275 -26.655 22.588 1.00 54.50 252 HIS A CA 1
ATOM 2044 C C . HIS A 1 252 ? -14.925 -26.031 22.225 1.00 54.50 252 HIS A C 1
ATOM 2046 O O . HIS A 1 252 ? -13.923 -26.738 22.229 1.00 54.50 252 HIS A O 1
ATOM 2052 N N . ARG A 1 253 ? -14.855 -24.712 21.982 1.00 55.28 253 ARG A N 1
ATOM 2053 C CA . ARG A 1 253 ? -13.564 -24.038 21.777 1.00 55.28 253 ARG A CA 1
ATOM 2054 C C . ARG A 1 253 ? -12.882 -23.568 23.067 1.00 55.28 253 ARG A C 1
ATOM 2056 O O . ARG A 1 253 ? -11.708 -23.227 22.998 1.00 55.28 253 ARG A O 1
ATOM 2063 N N . ARG A 1 254 ? -13.538 -23.618 24.240 1.00 57.41 254 ARG A N 1
ATOM 2064 C CA . ARG A 1 254 ? -12.887 -23.324 25.543 1.00 57.41 254 ARG A CA 1
ATOM 2065 C C . ARG A 1 254 ? -11.625 -24.155 25.796 1.00 57.41 254 ARG A C 1
ATOM 2067 O O . ARG A 1 254 ? -10.791 -23.740 26.585 1.00 57.41 254 ARG A O 1
ATOM 2074 N N . GLN A 1 255 ? -11.504 -25.319 25.156 1.00 50.84 255 GLN A N 1
ATOM 2075 C CA . GLN A 1 255 ? -10.359 -26.220 25.302 1.00 50.84 255 GLN A CA 1
ATOM 2076 C C . GLN A 1 255 ? -9.213 -25.944 24.310 1.00 50.84 255 GLN A C 1
ATOM 2078 O O . GLN A 1 255 ? -8.124 -26.457 24.524 1.00 50.84 255 GLN A O 1
ATOM 2083 N N . ASN A 1 256 ? -9.438 -25.146 23.254 1.00 51.56 256 ASN A N 1
ATOM 2084 C CA . ASN A 1 256 ? -8.530 -25.039 22.100 1.00 51.56 256 ASN A CA 1
ATOM 2085 C C . ASN A 1 256 ? -8.064 -23.609 21.765 1.00 51.56 256 ASN A C 1
ATOM 2087 O O . ASN A 1 256 ? -7.342 -23.438 20.784 1.00 51.56 256 ASN A O 1
ATOM 2091 N N . PHE A 1 257 ? -8.453 -22.582 22.527 1.00 54.25 257 PHE A N 1
ATOM 2092 C CA . PHE A 1 257 ? -7.899 -21.236 22.339 1.00 54.25 257 PHE A CA 1
ATOM 2093 C C . PHE A 1 257 ? -6.658 -21.031 23.199 1.00 54.25 257 PHE A C 1
ATOM 2095 O O . PHE A 1 257 ? -6.654 -21.366 24.383 1.00 54.25 257 PHE A O 1
ATOM 2102 N N . GLY A 1 258 ? -5.612 -20.487 22.573 1.00 53.44 258 GLY A N 1
ATOM 2103 C CA . GLY A 1 258 ? -4.367 -20.131 23.239 1.00 53.44 258 GLY A CA 1
ATOM 2104 C C . GLY A 1 258 ? -4.656 -19.205 24.412 1.00 53.44 258 GLY A C 1
ATOM 2105 O O . GLY A 1 258 ? -5.144 -18.093 24.227 1.00 53.44 258 GLY A O 1
ATOM 2106 N N . VAL A 1 259 ? -4.380 -19.702 25.614 1.00 63.22 259 VAL A N 1
ATOM 2107 C CA . VAL A 1 259 ? -4.283 -18.900 26.833 1.00 63.22 259 VAL A CA 1
ATOM 2108 C C . VAL A 1 259 ? -3.311 -17.756 26.547 1.00 63.22 259 VAL A C 1
ATOM 2110 O O . VAL A 1 259 ? -2.360 -17.946 25.784 1.00 63.22 259 VAL A O 1
ATOM 2113 N N . TRP A 1 260 ? -3.540 -16.582 27.138 1.00 73.31 260 TRP A N 1
ATOM 2114 C CA . TRP A 1 260 ? -2.494 -15.565 27.177 1.00 73.31 260 TRP A CA 1
ATOM 2115 C C . TRP A 1 260 ? -1.203 -16.228 27.666 1.00 73.31 260 TRP A C 1
ATOM 2117 O O . TRP A 1 260 ? -1.165 -16.826 28.742 1.00 73.31 260 TRP A O 1
ATOM 2127 N N . ASP A 1 261 ? -0.180 -16.187 26.826 1.00 81.12 261 ASP A N 1
ATOM 2128 C CA . ASP A 1 261 ? 1.118 -16.787 27.086 1.00 81.12 261 ASP A CA 1
ATOM 2129 C C . ASP A 1 261 ? 2.144 -15.667 27.064 1.00 81.12 261 ASP A C 1
ATOM 2131 O O . ASP A 1 261 ? 2.339 -15.017 26.034 1.00 81.12 261 ASP A O 1
ATOM 2135 N N . GLU A 1 262 ? 2.786 -15.437 28.208 1.00 85.56 262 GLU A N 1
ATOM 2136 C CA . GLU A 1 262 ? 3.743 -14.345 28.361 1.00 85.56 262 GLU A CA 1
ATOM 2137 C C . GLU A 1 262 ? 4.856 -14.445 27.321 1.00 85.56 262 GLU A C 1
ATOM 2139 O O . GLU A 1 262 ? 5.202 -13.449 26.696 1.00 85.56 262 GLU A O 1
ATOM 2144 N N . LYS A 1 263 ? 5.358 -15.657 27.066 1.00 87.75 263 LYS A N 1
ATOM 2145 C CA . LYS A 1 263 ? 6.460 -15.870 26.130 1.00 87.75 263 LYS A CA 1
ATOM 2146 C C . LYS A 1 263 ? 6.054 -15.566 24.686 1.00 87.75 263 LYS A C 1
ATOM 2148 O O . LYS A 1 263 ? 6.789 -14.882 23.976 1.00 87.75 263 LYS A O 1
ATOM 2153 N N . SER A 1 264 ? 4.893 -16.050 24.248 1.00 87.31 264 SER A N 1
ATOM 2154 C CA . SER A 1 264 ? 4.347 -15.739 22.921 1.00 87.31 264 SER A CA 1
ATOM 2155 C C . SER A 1 264 ? 4.062 -14.247 22.771 1.00 87.31 264 SER A C 1
ATOM 2157 O O . SER A 1 264 ? 4.347 -13.676 21.722 1.00 87.31 264 SER A O 1
ATOM 2159 N N . MET A 1 265 ? 3.545 -13.604 23.822 1.00 90.69 265 MET A N 1
ATOM 2160 C CA . MET A 1 265 ? 3.279 -12.168 23.829 1.00 90.69 265 MET A CA 1
ATOM 2161 C C . MET A 1 265 ? 4.574 -11.355 23.745 1.00 90.69 265 MET A C 1
ATOM 2163 O O . MET A 1 265 ? 4.660 -10.423 22.955 1.00 90.69 265 MET A O 1
ATOM 2167 N N . GLU A 1 266 ? 5.606 -11.722 24.504 1.00 92.75 266 GLU A N 1
ATOM 2168 C CA . GLU A 1 266 ? 6.920 -11.079 24.437 1.00 92.75 266 GLU A CA 1
ATOM 2169 C C . GLU A 1 266 ? 7.573 -11.241 23.062 1.00 92.75 266 GLU A C 1
ATOM 2171 O O . GLU A 1 266 ? 8.108 -10.266 22.535 1.00 92.75 266 GLU A O 1
ATOM 2176 N N . SER A 1 267 ? 7.473 -12.429 22.453 1.00 93.06 267 SER A N 1
ATOM 2177 C CA . SER A 1 267 ? 7.935 -12.663 21.076 1.00 93.06 267 SER A CA 1
ATOM 2178 C C . SER A 1 267 ? 7.194 -11.766 20.087 1.00 93.06 267 SER A C 1
ATOM 2180 O O . SER A 1 267 ? 7.823 -11.064 19.301 1.00 93.06 267 SER A O 1
ATOM 2182 N N . TRP A 1 268 ? 5.861 -11.721 20.173 1.00 92.81 268 TRP A N 1
ATOM 2183 C CA . TRP A 1 268 ? 5.033 -10.890 19.301 1.00 92.81 268 TRP A CA 1
ATOM 2184 C C . TRP A 1 268 ? 5.354 -9.394 19.452 1.00 92.81 268 TRP A C 1
ATOM 2186 O O . TRP A 1 268 ? 5.532 -8.698 18.454 1.00 92.81 268 TRP A O 1
ATOM 2196 N N . ILE A 1 269 ? 5.508 -8.899 20.688 1.00 95.06 269 ILE A N 1
ATOM 2197 C CA . ILE A 1 269 ? 5.908 -7.509 20.958 1.00 95.06 269 ILE A CA 1
ATOM 2198 C C . ILE A 1 269 ? 7.295 -7.222 20.374 1.00 95.06 269 ILE A C 1
ATOM 2200 O O . ILE A 1 269 ? 7.505 -6.147 19.810 1.00 95.06 269 ILE A O 1
ATOM 2204 N N . ALA A 1 270 ? 8.250 -8.143 20.527 1.00 94.38 270 ALA A N 1
ATOM 2205 C CA . ALA A 1 270 ? 9.601 -7.974 20.004 1.00 94.38 270 ALA A CA 1
ATOM 2206 C C . ALA A 1 270 ? 9.601 -7.878 18.471 1.00 94.38 270 ALA A C 1
ATOM 2208 O O . ALA A 1 270 ? 10.185 -6.939 17.933 1.00 94.38 270 ALA A O 1
ATOM 2209 N N . GLU A 1 271 ? 8.884 -8.775 17.791 1.00 92.75 271 GLU A N 1
ATOM 2210 C CA . GLU A 1 271 ? 8.736 -8.788 16.329 1.00 92.75 271 GLU A CA 1
ATOM 2211 C C . GLU A 1 271 ? 8.068 -7.508 15.803 1.00 92.75 271 GLU A C 1
ATOM 2213 O O . GLU A 1 271 ? 8.572 -6.865 14.879 1.00 92.75 271 GLU A O 1
ATOM 2218 N N . GLU A 1 272 ? 6.955 -7.088 16.413 1.00 92.81 272 GLU A N 1
ATOM 2219 C CA . GLU A 1 272 ? 6.254 -5.851 16.046 1.00 92.81 272 GLU A CA 1
ATOM 2220 C C . GLU A 1 272 ? 7.136 -4.614 16.263 1.00 92.81 272 GLU A C 1
ATOM 2222 O O . GLU A 1 272 ? 7.169 -3.706 15.427 1.00 92.81 272 GLU A O 1
ATOM 2227 N N . ARG A 1 273 ? 7.883 -4.567 17.374 1.00 93.56 273 ARG A N 1
ATOM 2228 C CA . ARG A 1 273 ? 8.757 -3.434 17.697 1.00 93.56 273 ARG A CA 1
ATOM 2229 C C . ARG A 1 273 ? 9.976 -3.379 16.786 1.00 93.56 273 ARG A C 1
ATOM 2231 O O . ARG A 1 273 ? 10.362 -2.286 16.370 1.00 93.56 273 ARG A O 1
ATOM 2238 N N . GLU A 1 274 ? 10.582 -4.521 16.476 1.00 92.50 274 GLU A N 1
ATOM 2239 C CA . GLU A 1 274 ? 11.683 -4.615 15.517 1.00 92.50 274 GLU A CA 1
ATOM 2240 C C . GLU A 1 274 ? 11.239 -4.102 14.148 1.00 92.50 274 GLU A C 1
ATOM 2242 O O . GLU A 1 274 ? 11.873 -3.195 13.597 1.00 92.50 274 GLU A O 1
ATOM 2247 N N . TRP A 1 275 ? 10.099 -4.597 13.656 1.00 87.69 275 TRP A N 1
ATOM 2248 C CA . TRP A 1 275 ? 9.524 -4.142 12.397 1.00 87.69 275 TRP A CA 1
ATOM 2249 C C . TRP A 1 275 ? 9.263 -2.635 12.406 1.00 87.69 275 TRP A C 1
ATOM 2251 O O . TRP A 1 275 ? 9.652 -1.937 11.471 1.00 87.69 275 TRP A O 1
ATOM 2261 N N . HIS A 1 276 ? 8.656 -2.101 13.471 1.00 86.00 276 HIS A N 1
ATOM 2262 C CA . HIS A 1 276 ? 8.336 -0.674 13.544 1.00 86.00 276 HIS A CA 1
ATOM 2263 C C . HIS A 1 276 ? 9.586 0.208 13.584 1.00 86.00 276 HIS A C 1
ATOM 2265 O O . HIS A 1 276 ? 9.656 1.244 12.920 1.00 86.00 276 HIS A O 1
ATOM 2271 N N . ASN A 1 277 ? 10.604 -0.202 14.340 1.00 89.19 277 ASN A N 1
ATOM 2272 C CA . ASN A 1 277 ? 11.886 0.496 14.374 1.00 89.19 277 ASN A CA 1
ATOM 2273 C C . ASN A 1 277 ? 12.541 0.508 12.988 1.00 89.19 277 ASN A C 1
ATOM 2275 O O . ASN A 1 277 ? 13.106 1.523 12.565 1.00 89.19 277 ASN A O 1
ATOM 2279 N N . GLU A 1 278 ? 12.443 -0.601 12.256 1.00 86.94 278 GLU A N 1
ATOM 2280 C CA . GLU A 1 278 ? 12.897 -0.673 10.876 1.00 86.94 278 GLU A CA 1
ATOM 2281 C C . GLU A 1 278 ? 12.074 0.240 9.954 1.00 86.94 278 GLU A C 1
ATOM 2283 O O . GLU A 1 278 ? 12.665 1.007 9.185 1.00 86.94 278 GLU A O 1
ATOM 2288 N N . TYR A 1 279 ? 10.744 0.235 10.088 1.00 84.06 279 TYR A N 1
ATOM 2289 C CA . TYR A 1 279 ? 9.820 1.094 9.347 1.00 84.06 279 TYR A CA 1
ATOM 2290 C C . TYR A 1 279 ? 10.155 2.569 9.523 1.00 84.06 279 TYR A C 1
ATOM 2292 O O . TYR A 1 279 ? 10.414 3.260 8.539 1.00 84.06 279 TYR A O 1
ATOM 2300 N N . LEU A 1 280 ? 10.268 3.053 10.760 1.00 82.94 280 LEU A N 1
ATOM 2301 C CA . LEU A 1 280 ? 10.636 4.445 11.023 1.00 82.94 280 LEU A CA 1
ATOM 2302 C C . LEU A 1 280 ? 12.002 4.816 10.441 1.00 82.94 280 LEU A C 1
ATOM 2304 O O . LEU A 1 280 ? 12.198 5.939 9.978 1.00 82.94 280 LEU A O 1
ATOM 2308 N N . ARG A 1 281 ? 12.960 3.884 10.453 1.00 85.38 281 ARG A N 1
ATOM 2309 C CA . ARG A 1 281 ? 14.305 4.130 9.925 1.00 85.38 281 ARG A CA 1
ATOM 2310 C C . ARG A 1 281 ? 14.329 4.193 8.400 1.00 85.38 281 ARG A C 1
ATOM 2312 O O . ARG A 1 281 ? 15.164 4.919 7.846 1.00 85.38 281 ARG A O 1
ATOM 2319 N N . LYS A 1 282 ? 13.492 3.391 7.735 1.00 83.81 282 LYS A N 1
ATOM 2320 C CA . LYS A 1 282 ? 13.570 3.140 6.292 1.00 83.81 282 LYS A CA 1
ATOM 2321 C C . LYS A 1 282 ? 12.489 3.830 5.472 1.00 83.81 282 LYS A C 1
ATOM 2323 O O . LYS A 1 282 ? 12.795 4.147 4.331 1.00 83.81 282 LYS A O 1
ATOM 2328 N N . ARG A 1 283 ? 11.297 4.106 6.004 1.00 80.88 283 ARG A N 1
ATOM 2329 C CA . ARG A 1 283 ? 10.150 4.587 5.213 1.00 80.88 283 ARG A CA 1
ATOM 2330 C C . ARG A 1 283 ? 10.483 5.811 4.350 1.00 80.88 283 ARG A C 1
ATOM 2332 O O . ARG A 1 283 ? 10.398 5.742 3.136 1.00 80.88 283 ARG A O 1
ATOM 2339 N N . ASP A 1 284 ? 11.068 6.865 4.915 1.00 79.88 284 ASP A N 1
ATOM 2340 C CA . ASP A 1 284 ? 11.359 8.100 4.162 1.00 79.88 284 ASP A CA 1
ATOM 2341 C C . ASP A 1 284 ? 12.621 7.984 3.274 1.00 79.88 284 ASP A C 1
ATOM 2343 O O . ASP A 1 284 ? 13.015 8.925 2.585 1.00 79.88 284 ASP A O 1
ATOM 2347 N N . LYS A 1 285 ? 13.313 6.836 3.315 1.00 80.81 285 LYS A N 1
ATOM 2348 C CA . LYS A 1 285 ? 14.602 6.604 2.638 1.00 80.81 285 LYS A CA 1
ATOM 2349 C C . LYS A 1 285 ? 14.538 5.519 1.573 1.00 80.81 285 LYS A C 1
ATOM 2351 O O . LYS A 1 285 ? 15.297 5.580 0.608 1.00 80.81 285 LYS A O 1
ATOM 2356 N N . TRP A 1 286 ? 13.683 4.522 1.769 1.00 83.00 286 TRP A N 1
ATOM 2357 C CA . TRP A 1 286 ? 13.571 3.343 0.931 1.00 83.00 286 TRP A CA 1
ATOM 2358 C C . TRP A 1 286 ? 12.116 3.141 0.521 1.00 83.00 286 TRP A C 1
ATOM 2360 O O . TRP A 1 286 ? 11.311 2.608 1.281 1.00 83.00 286 TRP A O 1
ATOM 2370 N N . PHE A 1 287 ? 11.812 3.552 -0.710 1.00 85.81 287 PHE A N 1
ATOM 2371 C CA . PHE A 1 287 ? 10.484 3.426 -1.307 1.00 85.81 287 PHE A CA 1
ATOM 2372 C C . PHE A 1 287 ? 9.948 1.989 -1.248 1.00 85.81 287 PHE A C 1
ATOM 2374 O O . PHE A 1 287 ? 8.800 1.787 -0.872 1.00 85.81 287 PHE A O 1
ATOM 2381 N N . GLY A 1 288 ? 10.797 0.985 -1.505 1.00 79.69 288 GLY A N 1
ATOM 2382 C CA . GLY A 1 288 ? 10.410 -0.425 -1.395 1.00 79.69 288 GLY A CA 1
ATOM 2383 C C . GLY A 1 288 ? 9.852 -0.798 -0.021 1.00 79.69 288 GLY A C 1
ATOM 2384 O O . GLY A 1 288 ? 8.853 -1.505 0.053 1.00 79.69 288 GLY A O 1
ATOM 2385 N N . PHE A 1 289 ? 10.418 -0.253 1.064 1.00 77.25 289 PHE A N 1
ATOM 2386 C CA . PHE A 1 289 ? 9.886 -0.470 2.414 1.00 77.25 289 PHE A CA 1
ATOM 2387 C C . PHE A 1 289 ? 8.519 0.180 2.613 1.00 77.25 289 PHE A C 1
ATOM 2389 O O . PHE A 1 289 ? 7.643 -0.426 3.224 1.00 77.25 289 PHE A O 1
ATOM 2396 N N . CYS A 1 290 ? 8.352 1.421 2.137 1.00 81.00 290 CYS A N 1
ATOM 2397 C CA . CYS A 1 290 ? 7.064 2.113 2.200 1.00 81.00 290 CYS A CA 1
ATOM 2398 C C . CYS A 1 290 ? 5.990 1.287 1.508 1.00 81.00 290 CYS A C 1
ATOM 2400 O O . CYS A 1 290 ? 4.961 0.996 2.110 1.00 81.00 290 CYS A O 1
ATOM 2402 N N . MET A 1 291 ? 6.266 0.839 0.285 1.00 79.81 291 MET A N 1
ATOM 2403 C CA . MET A 1 291 ? 5.302 0.067 -0.489 1.00 79.81 291 MET A CA 1
ATOM 2404 C C . MET A 1 291 ? 5.006 -1.280 0.157 1.00 79.81 291 MET A C 1
ATOM 2406 O O . MET A 1 291 ? 3.846 -1.658 0.272 1.00 79.81 291 MET A O 1
ATOM 2410 N N . ARG A 1 292 ? 6.016 -1.963 0.706 1.00 74.81 292 ARG A N 1
ATOM 2411 C CA . ARG A 1 292 ? 5.813 -3.203 1.467 1.00 74.81 292 ARG A CA 1
ATOM 2412 C C . ARG A 1 292 ? 4.797 -3.049 2.603 1.00 74.81 292 ARG A C 1
ATOM 2414 O O . ARG A 1 292 ? 4.089 -4.002 2.911 1.00 74.81 292 ARG A O 1
ATOM 2421 N N . SER A 1 293 ? 4.728 -1.873 3.232 1.00 71.06 293 SER A N 1
ATOM 2422 C CA . SER A 1 293 ? 3.790 -1.637 4.333 1.00 71.06 293 SER A CA 1
ATOM 2423 C C . SER A 1 293 ? 2.324 -1.641 3.900 1.00 71.06 293 SER A C 1
ATOM 2425 O O . SER A 1 293 ? 1.493 -1.956 4.736 1.00 71.06 293 SER A O 1
ATOM 2427 N N . VAL A 1 294 ? 2.020 -1.386 2.620 1.00 73.12 294 VAL A N 1
ATOM 2428 C CA . VAL A 1 294 ? 0.654 -1.386 2.056 1.00 73.12 294 VAL A CA 1
ATOM 2429 C C . VAL A 1 294 ? 0.382 -2.524 1.070 1.00 73.12 294 VAL A C 1
ATOM 2431 O O . VAL A 1 294 ? -0.770 -2.867 0.823 1.00 73.12 294 VAL A O 1
ATOM 2434 N N . CYS A 1 295 ? 1.422 -3.184 0.561 1.00 65.31 295 CYS A N 1
ATOM 2435 C CA . CYS A 1 295 ? 1.321 -4.297 -0.382 1.00 65.31 295 CYS A CA 1
ATOM 2436 C C . CYS A 1 295 ? 1.502 -5.646 0.326 1.00 65.31 295 CYS A C 1
ATOM 2438 O O . CYS A 1 295 ? 2.557 -6.273 0.217 1.00 65.31 295 CYS A O 1
ATOM 2440 N N . VAL A 1 296 ? 0.492 -6.115 1.062 1.00 56.09 296 VAL A N 1
ATOM 2441 C CA . VAL A 1 296 ? 0.534 -7.445 1.696 1.00 56.09 296 VAL A CA 1
ATOM 2442 C C . VAL A 1 296 ? -0.397 -8.409 0.960 1.00 56.09 296 VAL A C 1
ATOM 2444 O O . VAL A 1 296 ? -1.577 -8.128 0.790 1.00 56.09 296 VAL A O 1
ATOM 2447 N N . GLY A 1 297 ? 0.125 -9.578 0.569 1.00 52.56 297 GLY A N 1
ATOM 2448 C CA . GLY A 1 297 ? -0.695 -10.722 0.139 1.00 52.56 297 GLY A CA 1
ATOM 2449 C C . GLY A 1 297 ? -0.763 -11.006 -1.365 1.00 52.56 297 GLY A C 1
ATOM 2450 O O . GLY A 1 297 ? -1.637 -11.758 -1.781 1.00 52.56 297 GLY A O 1
ATOM 2451 N N . GLY A 1 298 ? 0.128 -10.441 -2.186 1.00 46.12 298 GLY A N 1
ATOM 2452 C CA . GLY A 1 298 ? 0.211 -10.773 -3.619 1.00 46.12 298 GLY A CA 1
ATOM 2453 C C . GLY A 1 298 ? -0.940 -10.241 -4.485 1.00 46.12 298 GLY A C 1
ATOM 2454 O O . GLY A 1 298 ? -0.948 -10.481 -5.690 1.00 46.12 298 GLY A O 1
ATOM 2455 N N . GLY A 1 299 ? -1.887 -9.497 -3.900 1.00 53.25 299 GLY A N 1
ATOM 2456 C CA . GLY A 1 299 ? -2.797 -8.637 -4.654 1.00 53.25 299 GLY A CA 1
ATOM 2457 C C . GLY A 1 299 ? -2.020 -7.513 -5.343 1.00 53.25 299 GLY A C 1
ATOM 2458 O O . GLY A 1 299 ? -0.984 -7.072 -4.840 1.00 53.25 299 GLY A O 1
ATOM 2459 N N . GLY A 1 300 ? -2.493 -7.073 -6.512 1.00 60.12 300 GLY A N 1
ATOM 2460 C CA . GLY A 1 300 ? -1.920 -5.915 -7.200 1.00 60.12 300 GLY A CA 1
ATOM 2461 C C . GLY A 1 300 ? -1.933 -4.666 -6.310 1.00 60.12 300 GLY A C 1
ATOM 2462 O O . GLY A 1 300 ? -2.762 -4.544 -5.410 1.00 60.12 300 GLY A O 1
ATOM 2463 N N . LEU A 1 301 ? -1.001 -3.747 -6.562 1.00 70.81 301 LEU A N 1
ATOM 2464 C CA . LEU A 1 301 ? -0.987 -2.430 -5.927 1.00 70.81 301 LEU A CA 1
ATOM 2465 C C . LEU A 1 301 ? -2.288 -1.677 -6.236 1.00 70.81 301 LEU A C 1
ATOM 2467 O O . LEU A 1 301 ? -2.665 -1.550 -7.399 1.00 70.81 301 LEU A O 1
ATOM 2471 N N . CYS A 1 302 ? -2.951 -1.173 -5.196 1.00 72.19 302 CYS A N 1
ATOM 2472 C CA . CYS A 1 302 ? -4.035 -0.206 -5.323 1.00 72.19 302 CYS A CA 1
ATOM 2473 C C . CYS A 1 302 ? -3.455 1.195 -5.106 1.00 72.19 302 CYS A C 1
ATOM 2475 O O . CYS A 1 302 ? -2.710 1.399 -4.153 1.00 72.19 302 CYS A O 1
ATOM 2477 N N . PHE A 1 303 ? -3.786 2.152 -5.972 1.00 80.94 303 PHE A N 1
ATOM 2478 C CA . PHE A 1 303 ? -3.405 3.562 -5.811 1.00 80.94 303 PHE A CA 1
ATOM 2479 C C . PHE A 1 303 ? -4.502 4.346 -5.099 1.00 80.94 303 PHE A C 1
ATOM 2481 O O . PHE A 1 303 ? -4.978 5.364 -5.594 1.00 80.94 303 PHE A O 1
ATOM 2488 N N . ASP A 1 304 ? -4.937 3.829 -3.953 1.00 84.31 304 ASP A N 1
ATOM 2489 C CA . ASP A 1 304 ? -5.814 4.572 -3.055 1.00 84.31 304 ASP A CA 1
ATOM 2490 C C . ASP A 1 304 ? -5.060 5.712 -2.353 1.00 84.31 304 ASP A C 1
ATOM 2492 O O . ASP A 1 304 ? -3.827 5.781 -2.362 1.00 84.31 304 ASP A O 1
ATOM 2496 N N . ASP A 1 305 ? -5.811 6.613 -1.720 1.00 86.69 305 ASP A N 1
ATOM 2497 C CA . ASP A 1 305 ? -5.254 7.781 -1.033 1.00 86.69 305 ASP A CA 1
ATOM 2498 C C . ASP A 1 305 ? -4.215 7.398 0.037 1.00 86.69 305 ASP A C 1
ATOM 2500 O O . ASP A 1 305 ? -3.251 8.124 0.257 1.00 86.69 305 ASP A O 1
ATOM 2504 N N . ASP A 1 306 ? -4.391 6.260 0.723 1.00 87.38 306 ASP A N 1
ATOM 2505 C CA . ASP A 1 306 ? -3.431 5.757 1.720 1.00 87.38 306 ASP A CA 1
ATOM 2506 C C . ASP A 1 306 ? -2.088 5.408 1.089 1.00 87.38 306 ASP A C 1
ATOM 2508 O O . ASP A 1 306 ? -1.024 5.765 1.603 1.00 87.38 306 ASP A O 1
ATOM 2512 N N . THR A 1 307 ? -2.144 4.724 -0.045 1.00 86.00 307 THR A N 1
ATOM 2513 C CA . THR A 1 307 ? -0.967 4.347 -0.806 1.00 86.00 307 THR A CA 1
ATOM 2514 C C . THR A 1 307 ? -0.258 5.577 -1.367 1.00 86.00 307 THR A C 1
ATOM 2516 O O . THR A 1 307 ? 0.959 5.708 -1.205 1.00 86.00 307 THR A O 1
ATOM 2519 N N . LEU A 1 308 ? -1.004 6.514 -1.957 1.00 88.88 308 LEU A N 1
ATOM 2520 C CA . LEU A 1 308 ? -0.452 7.755 -2.505 1.00 88.88 308 LEU A CA 1
ATOM 2521 C C . LEU A 1 308 ? 0.227 8.610 -1.424 1.00 88.88 308 LEU A C 1
ATOM 2523 O O . LEU A 1 308 ? 1.341 9.095 -1.636 1.00 88.88 308 LEU A O 1
ATOM 2527 N N . ASP A 1 309 ? -0.369 8.712 -0.236 1.00 89.19 309 ASP A N 1
ATOM 2528 C CA . ASP A 1 309 ? 0.215 9.446 0.891 1.00 89.19 309 ASP A CA 1
ATOM 2529 C C . ASP A 1 309 ? 1.566 8.868 1.343 1.00 89.19 309 ASP A C 1
ATOM 2531 O O . ASP A 1 309 ? 2.501 9.608 1.666 1.00 89.19 309 ASP A O 1
ATOM 2535 N N . LEU A 1 310 ? 1.708 7.538 1.348 1.00 85.94 310 LEU A N 1
ATOM 2536 C CA . LEU A 1 310 ? 2.981 6.882 1.671 1.00 85.94 310 LEU A CA 1
ATOM 2537 C C . LEU A 1 310 ? 4.034 7.055 0.570 1.00 85.94 310 LEU A C 1
ATOM 2539 O O . LEU A 1 310 ? 5.239 7.039 0.854 1.00 85.94 310 LEU A O 1
ATOM 2543 N N . MET A 1 311 ? 3.593 7.198 -0.680 1.00 88.75 311 MET A N 1
ATOM 2544 C CA . MET A 1 311 ? 4.459 7.420 -1.834 1.00 88.75 311 MET A CA 1
ATOM 2545 C C . MET A 1 311 ? 4.964 8.866 -1.906 1.00 88.75 311 MET A C 1
ATOM 2547 O O . MET A 1 311 ? 6.113 9.075 -2.309 1.00 88.75 311 MET A O 1
ATOM 2551 N N . GLU A 1 312 ? 4.163 9.854 -1.497 1.00 90.94 312 GLU A N 1
ATOM 2552 C CA . GLU A 1 312 ? 4.419 11.284 -1.736 1.00 90.94 312 GLU A CA 1
ATOM 2553 C C . GLU A 1 312 ? 5.819 11.770 -1.313 1.00 90.94 312 GLU A C 1
ATOM 2555 O O . GLU A 1 312 ? 6.452 12.475 -2.102 1.00 90.94 312 GLU A O 1
ATOM 2560 N N . PRO A 1 313 ? 6.409 11.381 -0.161 1.00 89.75 313 PRO A N 1
ATOM 2561 C CA . PRO A 1 313 ? 7.777 11.794 0.173 1.00 89.75 313 PRO A CA 1
ATOM 2562 C C . PRO A 1 313 ? 8.817 11.389 -0.886 1.00 89.75 313 PRO A C 1
ATOM 2564 O O . PRO A 1 313 ? 9.796 12.108 -1.122 1.00 89.75 313 PRO A O 1
ATOM 2567 N N . HIS A 1 314 ? 8.604 10.248 -1.547 1.00 91.38 314 HIS A N 1
ATOM 2568 C CA . HIS A 1 314 ? 9.472 9.730 -2.605 1.00 91.38 314 HIS A CA 1
ATOM 2569 C C . HIS A 1 314 ? 9.145 10.352 -3.960 1.00 91.38 314 HIS A C 1
ATOM 2571 O O . HIS A 1 314 ? 10.073 10.748 -4.671 1.00 91.38 314 HIS A O 1
ATOM 2577 N N . ILE A 1 315 ? 7.857 10.499 -4.289 1.00 92.75 315 ILE A N 1
ATOM 2578 C CA . ILE A 1 315 ? 7.407 11.154 -5.527 1.00 92.75 315 ILE A CA 1
ATOM 2579 C C . ILE A 1 315 ? 7.862 12.606 -5.552 1.00 92.75 315 ILE A C 1
ATOM 2581 O O . ILE A 1 315 ? 8.525 13.012 -6.500 1.00 92.75 315 ILE A O 1
ATOM 2585 N N . LYS A 1 316 ? 7.661 13.362 -4.471 1.00 93.31 316 LYS A N 1
ATOM 2586 C CA . LYS A 1 316 ? 8.133 14.745 -4.335 1.00 93.31 316 LYS A CA 1
ATOM 2587 C C . LYS A 1 316 ? 9.630 14.887 -4.589 1.00 93.31 316 LYS A C 1
ATOM 2589 O O . LYS A 1 316 ? 10.074 15.835 -5.239 1.00 93.31 316 LYS A O 1
ATOM 2594 N N . LYS A 1 317 ? 10.432 13.945 -4.084 1.00 91.38 317 LYS A N 1
ATOM 2595 C CA . LYS A 1 317 ? 11.879 13.920 -4.325 1.00 91.38 317 LYS A CA 1
ATOM 2596 C C . LYS A 1 317 ? 12.200 13.643 -5.796 1.00 91.38 317 LYS A C 1
ATOM 2598 O O . LYS A 1 317 ? 13.113 14.269 -6.331 1.00 91.38 317 LYS A O 1
ATOM 2603 N N . ALA A 1 318 ? 11.489 12.716 -6.432 1.00 92.50 318 ALA A N 1
ATOM 2604 C CA . ALA A 1 318 ? 11.662 12.392 -7.846 1.00 92.50 318 ALA A CA 1
ATOM 2605 C C . ALA A 1 318 ? 11.236 13.558 -8.756 1.00 92.50 318 ALA A C 1
ATOM 2607 O O . ALA A 1 318 ? 11.999 13.957 -9.634 1.00 92.50 318 ALA A O 1
ATOM 2608 N N . ARG A 1 319 ? 10.078 14.162 -8.467 1.00 93.06 319 ARG A N 1
ATOM 2609 C CA . ARG A 1 319 ? 9.515 15.356 -9.108 1.00 93.06 319 ARG A CA 1
ATOM 2610 C C . ARG A 1 319 ? 10.519 16.505 -9.104 1.00 93.06 319 ARG A C 1
ATOM 2612 O O . ARG A 1 319 ? 10.910 16.973 -10.169 1.00 93.06 319 ARG A O 1
ATOM 2619 N N . LYS A 1 320 ? 11.045 16.855 -7.924 1.00 92.75 320 LYS A N 1
ATOM 2620 C CA . LYS A 1 320 ? 12.056 17.910 -7.775 1.00 92.75 320 LYS A CA 1
ATOM 2621 C C . LYS A 1 320 ? 13.299 17.654 -8.635 1.00 92.75 320 LYS A C 1
ATOM 2623 O O . LYS A 1 320 ? 13.788 18.561 -9.296 1.00 92.75 320 LYS A O 1
ATOM 2628 N N . ARG A 1 321 ? 13.814 16.421 -8.648 1.00 89.88 321 ARG A N 1
ATOM 2629 C CA . ARG A 1 321 ? 15.000 16.078 -9.452 1.00 89.88 321 ARG A CA 1
ATOM 2630 C C . ARG A 1 321 ? 14.734 16.190 -10.952 1.00 89.88 321 ARG A C 1
ATOM 2632 O O . ARG A 1 321 ? 15.608 16.642 -11.684 1.00 89.88 321 ARG A O 1
ATOM 2639 N N . ARG A 1 322 ? 13.545 15.789 -11.411 1.00 88.88 322 ARG A N 1
ATOM 2640 C CA . ARG A 1 322 ? 13.139 15.974 -12.810 1.00 88.88 322 ARG A CA 1
ATOM 2641 C C . ARG A 1 322 ? 13.101 17.459 -13.172 1.00 88.88 322 ARG A C 1
ATOM 2643 O O . ARG A 1 322 ? 13.675 17.836 -14.187 1.00 88.88 322 ARG A O 1
ATOM 2650 N N . GLU A 1 323 ? 12.481 18.290 -12.336 1.00 87.94 323 GLU A N 1
ATOM 2651 C CA . GLU A 1 323 ? 12.410 19.746 -12.536 1.00 87.94 323 GLU A CA 1
ATOM 2652 C C . GLU A 1 323 ? 13.807 20.387 -12.596 1.00 87.94 323 GLU A C 1
ATOM 2654 O O . GLU A 1 323 ? 14.075 21.203 -13.477 1.00 87.94 323 GLU A O 1
ATOM 2659 N N . GLU A 1 324 ? 14.722 19.976 -11.710 1.00 86.50 324 GLU A N 1
ATOM 2660 C CA . GLU A 1 324 ? 16.121 20.429 -11.706 1.00 86.50 324 GLU A CA 1
ATOM 2661 C C . GLU A 1 324 ? 16.803 20.136 -13.056 1.00 86.50 324 GLU A C 1
ATOM 2663 O O . GLU A 1 324 ? 17.382 21.042 -13.658 1.00 86.50 324 GLU A O 1
ATOM 2668 N N . VAL A 1 325 ? 16.666 18.914 -13.587 1.00 80.38 325 VAL A N 1
ATOM 2669 C CA . VAL A 1 325 ? 17.229 18.533 -14.898 1.00 80.38 325 VAL A CA 1
ATOM 2670 C C . VAL A 1 325 ? 16.575 19.299 -16.051 1.00 80.38 325 VAL A C 1
ATOM 2672 O O . VAL A 1 325 ? 17.275 19.768 -16.949 1.00 80.38 325 VAL A O 1
ATOM 2675 N N . GLN A 1 326 ? 15.250 19.463 -16.030 1.00 75.94 326 GLN A N 1
ATOM 2676 C CA . GLN A 1 326 ? 14.517 20.189 -17.073 1.00 75.94 326 GLN A CA 1
ATOM 2677 C C . GLN A 1 326 ? 14.915 21.668 -17.125 1.00 75.94 326 GLN A C 1
ATOM 2679 O O . GLN A 1 326 ? 15.141 22.204 -18.206 1.00 75.94 326 GLN A O 1
ATOM 2684 N N . SER A 1 327 ? 15.066 22.316 -15.966 1.00 70.62 327 SER A N 1
ATOM 2685 C CA . SER A 1 327 ? 15.444 23.733 -15.876 1.00 70.62 327 SER A CA 1
ATOM 2686 C C . SER A 1 327 ? 16.854 24.033 -16.403 1.00 70.62 327 SER A C 1
ATOM 2688 O O . SER A 1 327 ? 17.112 25.145 -16.858 1.00 70.62 327 SER A O 1
ATOM 2690 N N . GLY A 1 328 ? 17.755 23.044 -16.379 1.00 61.19 328 GLY A N 1
ATOM 2691 C CA . GLY A 1 328 ? 19.109 23.150 -16.930 1.00 61.19 328 GLY A CA 1
ATOM 2692 C C . GLY A 1 328 ? 19.210 22.858 -18.432 1.00 61.19 328 GLY A C 1
ATOM 2693 O O . GLY A 1 328 ? 20.270 23.067 -19.018 1.00 61.19 328 GLY A O 1
ATOM 2694 N N . CYS A 1 329 ? 18.135 22.382 -19.068 1.00 59.22 329 CYS A N 1
ATOM 2695 C CA . CYS A 1 329 ? 18.128 21.989 -20.474 1.00 59.22 329 CYS A CA 1
ATOM 2696 C C . CYS A 1 329 ? 17.414 23.040 -21.341 1.00 59.22 329 CYS A C 1
ATOM 2698 O O . CYS A 1 329 ? 16.214 22.940 -21.580 1.00 59.22 329 CYS A O 1
ATOM 2700 N N . GLU A 1 330 ? 18.151 23.998 -21.918 1.00 48.97 330 GLU A N 1
ATOM 2701 C CA . GLU A 1 330 ? 17.600 24.959 -22.904 1.00 48.97 330 GLU A CA 1
ATOM 2702 C C . GLU A 1 330 ? 17.051 24.283 -24.185 1.00 48.97 330 GLU A C 1
ATOM 2704 O O . GLU A 1 330 ? 16.333 24.901 -24.967 1.00 48.97 330 GLU A O 1
ATOM 2709 N N . LYS A 1 331 ? 17.355 22.996 -24.409 1.00 50.69 331 LYS A N 1
ATOM 2710 C CA . LYS A 1 331 ? 16.967 22.208 -25.595 1.00 50.69 331 LYS A CA 1
ATOM 2711 C C . LYS A 1 331 ? 15.703 21.367 -25.380 1.00 50.69 331 LYS A C 1
ATOM 2713 O O . LYS A 1 331 ? 15.642 20.215 -25.816 1.00 50.69 331 LYS A O 1
ATOM 2718 N N . PHE A 1 332 ? 14.707 21.888 -24.672 1.00 54.88 332 PHE A N 1
ATOM 2719 C CA . PHE A 1 332 ? 13.488 21.126 -24.416 1.00 54.88 332 PHE A CA 1
ATOM 2720 C C . PHE A 1 332 ? 12.544 21.182 -25.629 1.00 54.88 332 PHE A C 1
ATOM 2722 O O . PHE A 1 332 ? 11.902 22.193 -25.889 1.00 54.88 332 PHE A O 1
ATOM 2729 N N . VAL A 1 333 ? 12.480 20.052 -26.344 1.00 49.25 333 VAL A N 1
ATOM 2730 C CA . VAL A 1 333 ? 11.596 19.725 -27.480 1.00 49.25 333 VAL A CA 1
ATOM 2731 C C . VAL A 1 333 ? 11.900 20.491 -28.785 1.00 49.25 333 VAL A C 1
ATOM 2733 O O . VAL A 1 333 ? 11.648 21.690 -28.884 1.00 49.25 333 VAL A O 1
ATOM 2736 N N . PRO A 1 334 ? 12.379 19.812 -29.849 1.00 43.31 334 PRO A N 1
ATOM 2737 C CA . PRO A 1 334 ? 12.401 20.392 -31.188 1.00 43.31 334 PRO A CA 1
ATOM 2738 C C . PRO A 1 334 ? 10.977 20.790 -31.596 1.00 43.31 334 PRO A C 1
ATOM 2740 O O . PRO A 1 334 ? 10.097 19.940 -31.714 1.00 43.31 334 PRO A O 1
ATOM 2743 N N . SER A 1 335 ? 10.758 22.081 -31.833 1.00 42.41 335 SER A N 1
ATOM 2744 C CA . SER A 1 335 ? 9.464 22.707 -32.139 1.00 42.41 335 SER A CA 1
ATOM 2745 C C . SER A 1 335 ? 8.848 22.311 -33.492 1.00 42.41 335 SER A C 1
ATOM 2747 O O . SER A 1 335 ? 7.871 22.923 -33.917 1.00 42.41 335 SER A O 1
ATOM 2749 N N . SER A 1 336 ? 9.401 21.319 -34.197 1.00 41.06 336 SER A N 1
ATOM 2750 C CA . SER A 1 336 ? 9.146 21.115 -35.627 1.00 41.06 336 SER A CA 1
ATOM 2751 C C . SER A 1 336 ? 8.719 19.714 -36.065 1.00 41.06 336 SER A C 1
ATOM 2753 O O . SER A 1 336 ? 8.594 19.502 -37.269 1.00 41.06 336 SER A O 1
ATOM 2755 N N . VAL A 1 337 ? 8.452 18.757 -35.171 1.00 44.84 337 VAL A N 1
ATOM 2756 C CA . VAL A 1 337 ? 7.952 17.441 -35.615 1.00 44.84 337 VAL A CA 1
ATOM 2757 C C . VAL A 1 337 ? 6.837 16.953 -34.703 1.00 44.84 337 VAL A C 1
ATOM 2759 O O . VAL A 1 337 ? 6.895 17.108 -33.483 1.00 44.84 337 VAL A O 1
ATOM 2762 N N . ALA A 1 338 ? 5.827 16.344 -35.317 1.00 46.62 338 ALA A N 1
ATOM 2763 C CA . ALA A 1 338 ? 4.768 15.596 -34.659 1.00 46.62 338 ALA A CA 1
ATOM 2764 C C . ALA A 1 338 ? 5.341 14.316 -34.011 1.00 46.62 338 ALA A C 1
ATOM 2766 O O . ALA A 1 338 ? 5.098 13.209 -34.468 1.00 46.62 338 ALA A O 1
ATOM 2767 N N . TRP A 1 339 ? 6.171 14.478 -32.975 1.00 52.66 339 TRP A N 1
ATOM 2768 C CA . TRP A 1 339 ? 6.850 13.391 -32.262 1.00 52.66 339 TRP A CA 1
ATOM 2769 C C . TRP A 1 339 ? 5.978 12.712 -31.197 1.00 52.66 339 TRP A C 1
ATOM 2771 O O . TRP A 1 339 ? 6.434 11.759 -30.576 1.00 52.66 339 TRP A O 1
ATOM 2781 N N . GLY A 1 340 ? 4.764 13.208 -30.934 1.00 61.06 340 GLY A N 1
ATOM 2782 C CA . GLY A 1 340 ? 3.941 12.748 -29.808 1.00 61.06 340 GLY A CA 1
ATOM 2783 C C . GLY A 1 340 ? 3.749 11.230 -29.770 1.00 61.06 340 GLY A C 1
ATOM 2784 O O . GLY A 1 340 ? 3.773 10.647 -28.692 1.00 61.06 340 GLY A O 1
ATOM 2785 N N . ASP A 1 341 ? 3.658 10.587 -30.934 1.00 73.12 341 ASP A N 1
ATOM 2786 C CA . ASP A 1 341 ? 3.282 9.176 -31.032 1.00 73.12 341 ASP A CA 1
ATOM 2787 C C . ASP A 1 341 ? 4.422 8.197 -30.694 1.00 73.12 341 ASP A C 1
ATOM 2789 O O . ASP A 1 341 ? 4.150 7.124 -30.168 1.00 73.12 341 ASP A O 1
ATOM 2793 N N . VAL A 1 342 ? 5.703 8.549 -30.899 1.00 81.62 342 VAL A N 1
ATOM 2794 C CA . VAL A 1 342 ? 6.827 7.657 -30.513 1.00 81.62 342 VAL A CA 1
ATOM 2795 C C . VAL A 1 342 ? 7.053 7.631 -28.995 1.00 81.62 342 VAL A C 1
ATOM 2797 O O . VAL A 1 342 ? 7.645 6.694 -28.460 1.00 81.62 342 VAL A O 1
ATOM 2800 N N . TYR A 1 343 ? 6.597 8.678 -28.304 1.00 84.81 343 TYR A N 1
ATOM 2801 C CA . TYR A 1 343 ? 6.679 8.816 -26.851 1.00 84.81 343 TYR A CA 1
ATOM 2802 C C . TYR A 1 343 ? 5.439 8.269 -26.137 1.00 84.81 343 TYR A C 1
ATOM 2804 O O . TYR A 1 343 ? 5.477 8.087 -24.918 1.00 84.81 343 TYR A O 1
ATOM 2812 N N . GLN A 1 344 ? 4.364 7.978 -26.876 1.00 85.69 344 GLN A N 1
ATOM 2813 C CA . GLN A 1 344 ? 3.201 7.294 -26.326 1.00 85.69 344 GLN A CA 1
ATOM 2814 C C . GLN A 1 344 ? 3.571 5.874 -25.906 1.00 85.69 344 GLN A C 1
ATOM 2816 O O . GLN A 1 344 ? 4.377 5.181 -26.534 1.00 85.69 344 GLN A O 1
ATOM 2821 N N . GLU A 1 345 ? 2.953 5.434 -24.817 1.00 90.75 345 GLU A N 1
ATOM 2822 C CA . GLU A 1 345 ? 3.058 4.050 -24.401 1.00 90.75 345 GLU A CA 1
ATOM 2823 C C . GLU A 1 345 ? 2.478 3.128 -25.477 1.00 90.75 345 GLU A C 1
ATOM 2825 O O . GLU A 1 345 ? 1.387 3.366 -25.993 1.00 90.75 345 GLU A O 1
ATOM 2830 N N . SER A 1 346 ? 3.213 2.082 -25.847 1.00 90.88 346 SER A N 1
ATOM 2831 C CA . SER A 1 346 ? 2.797 1.155 -26.902 1.00 90.88 346 SER A CA 1
ATOM 2832 C C . SER A 1 346 ? 3.265 -0.264 -26.627 1.00 90.88 346 SER A C 1
ATOM 2834 O O . SER A 1 346 ? 4.383 -0.479 -26.158 1.00 90.88 346 SER A O 1
ATOM 2836 N N . ASP A 1 347 ? 2.414 -1.230 -26.970 1.00 91.69 347 ASP A N 1
ATOM 2837 C CA . ASP A 1 347 ? 2.689 -2.659 -26.849 1.00 91.69 347 ASP A CA 1
ATOM 2838 C C . ASP A 1 347 ? 2.859 -3.303 -28.217 1.00 91.69 347 ASP A C 1
ATOM 2840 O O . ASP A 1 347 ? 2.050 -3.114 -29.129 1.00 91.69 347 ASP A O 1
ATOM 2844 N N . TYR A 1 348 ? 3.894 -4.126 -28.345 1.00 92.69 348 TYR A N 1
ATOM 2845 C CA . TYR A 1 348 ? 4.196 -4.814 -29.588 1.00 92.69 348 TYR A CA 1
ATOM 2846 C C . TYR A 1 348 ? 4.439 -6.299 -29.337 1.00 92.69 348 TYR A C 1
ATOM 2848 O O . TYR A 1 348 ? 5.282 -6.676 -28.522 1.00 92.69 348 TYR A O 1
ATOM 2856 N N . ALA A 1 349 ? 3.735 -7.155 -30.076 1.00 92.94 349 ALA A N 1
ATOM 2857 C CA . ALA A 1 349 ? 4.019 -8.584 -30.090 1.00 92.94 349 ALA A CA 1
ATOM 2858 C C . ALA A 1 349 ? 5.358 -8.839 -30.795 1.00 92.94 349 ALA A C 1
ATOM 2860 O O . ALA A 1 349 ? 5.589 -8.331 -31.897 1.00 92.94 349 ALA A O 1
ATOM 2861 N N . ILE A 1 350 ? 6.233 -9.629 -30.171 1.00 92.25 350 ILE A N 1
ATOM 2862 C CA . ILE A 1 350 ? 7.511 -10.030 -30.763 1.00 92.25 350 ILE A CA 1
ATOM 2863 C C . ILE A 1 350 ? 7.385 -11.375 -31.480 1.00 92.25 350 ILE A C 1
ATOM 2865 O O . ILE A 1 350 ? 6.657 -12.274 -31.060 1.00 92.25 350 ILE A O 1
ATOM 2869 N N . ASP A 1 351 ? 8.121 -11.515 -32.578 1.00 88.12 351 ASP A N 1
ATOM 2870 C CA . ASP A 1 351 ? 8.164 -12.758 -33.341 1.00 88.12 351 ASP A CA 1
ATOM 2871 C C . ASP A 1 351 ? 8.856 -13.885 -32.547 1.00 88.12 351 ASP A C 1
ATOM 2873 O O . ASP A 1 351 ? 9.863 -13.668 -31.869 1.00 88.12 351 ASP A O 1
ATOM 2877 N N . THR A 1 352 ? 8.346 -15.113 -32.677 1.00 84.44 352 THR A N 1
ATOM 2878 C CA . THR A 1 352 ? 8.869 -16.310 -31.986 1.00 84.44 352 THR A CA 1
ATOM 2879 C C . THR A 1 352 ? 10.327 -16.659 -32.322 1.00 84.44 352 THR A C 1
ATOM 2881 O O . THR A 1 352 ? 10.972 -17.391 -31.569 1.00 84.44 352 THR A O 1
ATOM 2884 N N . SER A 1 353 ? 10.878 -16.124 -33.416 1.00 88.12 353 SER A N 1
ATOM 2885 C CA . SER A 1 353 ? 12.295 -16.239 -33.778 1.00 88.12 353 SER A CA 1
ATOM 2886 C C . SER A 1 353 ? 13.226 -15.549 -32.775 1.00 88.12 353 SER A C 1
ATOM 2888 O O . SER A 1 353 ? 14.383 -15.956 -32.645 1.00 88.12 353 SER A O 1
ATOM 2890 N N . PHE A 1 354 ? 12.740 -14.568 -32.005 1.00 92.75 354 PHE A N 1
ATOM 2891 C CA . PHE A 1 354 ? 13.503 -13.920 -30.938 1.00 92.75 354 PHE A CA 1
ATOM 2892 C C . PHE A 1 354 ? 13.410 -14.700 -29.621 1.00 92.75 354 PHE A C 1
ATOM 2894 O O . PHE A 1 354 ? 12.764 -14.280 -28.661 1.00 92.75 354 PHE A O 1
ATOM 2901 N N . ASN A 1 355 ? 14.079 -15.855 -29.552 1.00 94.19 355 ASN A N 1
ATOM 2902 C CA . ASN A 1 355 ? 14.043 -16.737 -28.379 1.00 94.19 355 ASN A CA 1
ATOM 2903 C C . ASN A 1 355 ? 14.965 -16.262 -27.235 1.00 94.19 355 ASN A C 1
ATOM 2905 O O . ASN A 1 355 ? 15.920 -16.942 -26.844 1.00 94.19 355 ASN A O 1
ATOM 2909 N N . PHE A 1 356 ? 14.679 -15.074 -26.698 1.00 96.25 356 PHE A N 1
ATOM 2910 C CA . PHE A 1 356 ? 15.458 -14.464 -25.620 1.00 96.25 356 PHE A CA 1
ATOM 2911 C C . PHE A 1 356 ? 15.454 -15.291 -24.338 1.00 96.25 356 PHE A C 1
ATOM 2913 O O . PHE A 1 356 ? 16.485 -15.365 -23.678 1.00 96.25 356 PHE A O 1
ATOM 2920 N N . VAL A 1 357 ? 14.336 -15.947 -24.005 1.00 96.12 357 VAL A N 1
ATOM 2921 C CA . VAL A 1 357 ? 14.237 -16.788 -22.802 1.00 96.12 357 VAL A CA 1
ATOM 2922 C C . VAL A 1 357 ? 15.281 -17.898 -22.849 1.00 96.12 357 VAL A C 1
ATOM 2924 O O . VAL A 1 357 ? 16.069 -18.030 -21.914 1.00 96.12 357 VAL A O 1
ATOM 2927 N N . LYS A 1 358 ? 15.348 -18.654 -23.952 1.00 96.00 358 LYS A N 1
ATOM 2928 C CA . LYS A 1 358 ? 16.326 -19.736 -24.107 1.00 96.00 358 LYS A CA 1
ATOM 2929 C C . LYS A 1 358 ? 17.759 -19.207 -24.093 1.00 96.00 358 LYS A C 1
ATOM 2931 O O . LYS A 1 358 ? 18.572 -19.678 -23.304 1.00 96.00 358 LYS A O 1
ATOM 2936 N N . VAL A 1 359 ? 18.057 -18.221 -24.940 1.00 96.50 359 VAL A N 1
ATOM 2937 C CA . VAL A 1 359 ? 19.432 -17.727 -25.121 1.00 96.50 359 VAL A CA 1
ATOM 2938 C C . VAL A 1 359 ? 19.958 -17.057 -23.851 1.00 96.50 359 VAL A C 1
ATOM 2940 O O . VAL A 1 359 ? 21.118 -17.251 -23.495 1.00 96.50 359 VAL A O 1
ATOM 2943 N N . LEU A 1 360 ? 19.118 -16.311 -23.124 1.00 95.56 360 LEU A N 1
ATOM 2944 C CA . LEU A 1 360 ? 19.522 -15.732 -21.845 1.00 95.56 360 LEU A CA 1
ATOM 2945 C C . LEU A 1 360 ? 19.687 -16.811 -20.768 1.00 95.56 360 LEU A C 1
ATOM 2947 O O . LEU A 1 360 ? 20.655 -16.756 -20.021 1.00 95.56 360 LEU A O 1
ATOM 2951 N N . THR A 1 361 ? 18.807 -17.815 -20.706 1.00 96.38 361 THR A N 1
ATOM 2952 C CA . THR A 1 361 ? 18.941 -18.946 -19.765 1.00 96.38 361 THR A CA 1
ATOM 2953 C C . THR A 1 361 ? 20.291 -19.654 -19.936 1.00 96.38 361 THR A C 1
ATOM 2955 O O . THR A 1 361 ? 21.016 -19.849 -18.959 1.00 96.38 361 THR A O 1
ATOM 2958 N N . GLU A 1 362 ? 20.673 -19.952 -21.183 1.00 95.94 362 GLU A N 1
ATOM 2959 C CA . GLU A 1 362 ? 21.972 -20.543 -21.534 1.00 95.94 362 GLU A CA 1
ATOM 2960 C C . GLU A 1 362 ? 23.143 -19.606 -21.187 1.00 95.94 362 GLU A C 1
ATOM 2962 O O . GLU A 1 362 ? 24.127 -20.045 -20.590 1.00 95.94 362 GLU A O 1
ATOM 2967 N N . CYS A 1 363 ? 23.020 -18.309 -21.493 1.00 93.56 363 CYS A N 1
ATOM 2968 C CA . CYS A 1 363 ? 24.029 -17.297 -21.165 1.00 93.56 363 CYS A CA 1
ATOM 2969 C C . CYS A 1 363 ? 24.270 -17.183 -19.654 1.00 93.56 363 CYS A C 1
ATOM 2971 O O . CYS A 1 363 ? 25.418 -17.093 -19.222 1.00 93.56 363 CYS A O 1
ATOM 2973 N N . LEU A 1 364 ? 23.203 -17.165 -18.851 1.00 92.62 364 LEU A N 1
ATOM 2974 C CA . LEU A 1 364 ? 23.279 -17.034 -17.395 1.00 92.62 364 LEU A CA 1
ATOM 2975 C C . LEU A 1 364 ? 23.710 -18.341 -16.716 1.00 92.62 364 LEU A C 1
ATOM 2977 O O . LEU A 1 364 ? 24.208 -18.299 -15.594 1.00 92.62 364 LEU A O 1
ATOM 2981 N N . GLY A 1 365 ? 23.567 -19.489 -17.386 1.00 93.88 365 GLY A N 1
ATOM 2982 C CA . GLY A 1 365 ? 23.879 -20.802 -16.816 1.00 93.88 365 GLY A CA 1
ATOM 2983 C C . GLY A 1 365 ? 22.839 -21.289 -15.803 1.00 93.88 365 GLY A C 1
ATOM 2984 O O . GLY A 1 365 ? 23.161 -22.101 -14.940 1.00 93.88 365 GLY A O 1
ATOM 2985 N N . VAL A 1 366 ? 21.600 -20.802 -15.895 1.00 93.94 366 VAL A N 1
ATOM 2986 C CA . VAL A 1 366 ? 20.496 -21.180 -14.997 1.00 93.94 366 VAL A CA 1
ATOM 2987 C C . VAL A 1 366 ? 19.562 -22.178 -15.682 1.00 93.94 366 VAL A C 1
ATOM 2989 O O . VAL A 1 366 ? 19.567 -22.307 -16.901 1.00 93.94 366 VAL A O 1
ATOM 2992 N N . LYS A 1 367 ? 18.747 -22.909 -14.913 1.00 92.81 367 LYS A N 1
ATOM 2993 C CA . LYS A 1 367 ? 17.755 -23.846 -15.483 1.00 92.81 367 LYS A CA 1
ATOM 2994 C C . LYS A 1 367 ? 16.457 -23.157 -15.898 1.00 92.81 367 LYS A C 1
ATOM 2996 O O . LYS A 1 367 ? 15.827 -23.569 -16.865 1.00 92.81 367 LYS A O 1
ATOM 3001 N N . CYS A 1 368 ? 16.052 -22.145 -15.136 1.00 94.44 368 CYS A N 1
ATOM 3002 C CA . CYS A 1 368 ? 14.790 -21.439 -15.295 1.00 94.44 368 CYS A CA 1
ATOM 3003 C C . CYS A 1 368 ? 14.957 -19.989 -14.822 1.00 94.44 368 CYS A C 1
ATOM 3005 O O . CYS A 1 368 ? 15.490 -19.755 -13.738 1.00 94.44 368 CYS A O 1
ATOM 3007 N N . LEU A 1 369 ? 14.491 -19.019 -15.617 1.00 94.69 369 LEU A N 1
ATOM 3008 C CA . LEU A 1 369 ? 14.553 -17.596 -15.256 1.00 94.69 369 LEU A CA 1
ATOM 3009 C C . LEU A 1 369 ? 13.635 -17.241 -14.072 1.00 94.69 369 LEU A C 1
ATOM 3011 O O . LEU A 1 369 ? 13.912 -16.280 -13.361 1.00 94.69 369 LEU A O 1
ATOM 3015 N N . GLU A 1 370 ? 12.582 -18.028 -13.832 1.00 94.12 370 GLU A N 1
ATOM 3016 C CA . GLU A 1 370 ? 11.643 -17.830 -12.716 1.00 94.12 370 GLU A CA 1
ATOM 3017 C C . GLU A 1 370 ? 12.173 -18.370 -11.373 1.00 94.12 370 GLU A C 1
ATOM 3019 O O . GLU A 1 370 ? 11.616 -18.047 -10.327 1.00 94.12 370 GLU A O 1
ATOM 3024 N N . GLU A 1 371 ? 13.259 -19.153 -11.375 1.00 93.00 371 GLU A N 1
ATOM 3025 C CA . GLU A 1 371 ? 13.781 -19.875 -10.198 1.00 93.00 371 GLU A CA 1
ATOM 3026 C C . GLU A 1 371 ? 15.239 -19.494 -9.873 1.00 93.00 371 GLU A C 1
ATOM 3028 O O . GLU A 1 371 ? 16.039 -20.318 -9.436 1.00 93.00 371 GLU A O 1
ATOM 3033 N N . ILE A 1 372 ? 15.616 -18.235 -10.114 1.00 90.38 372 ILE A N 1
ATOM 3034 C CA . ILE A 1 372 ? 16.964 -17.736 -9.801 1.00 90.38 372 ILE A CA 1
ATOM 3035 C C . ILE A 1 372 ? 17.055 -17.402 -8.304 1.00 90.38 372 ILE A C 1
ATOM 3037 O O . ILE A 1 372 ? 16.450 -16.425 -7.858 1.00 90.38 372 ILE A O 1
ATOM 3041 N N . ASP A 1 373 ? 17.825 -18.181 -7.541 1.00 87.25 373 ASP A N 1
ATOM 3042 C CA . ASP A 1 373 ? 18.158 -17.897 -6.138 1.00 87.25 373 ASP A CA 1
ATOM 3043 C C . ASP A 1 373 ? 19.358 -16.931 -5.990 1.00 87.25 373 ASP A C 1
ATOM 3045 O O . ASP A 1 373 ? 19.897 -16.430 -6.975 1.00 87.25 373 ASP A O 1
ATOM 3049 N N . GLU A 1 374 ? 19.756 -16.608 -4.752 1.00 81.50 374 GLU A N 1
ATOM 3050 C CA . GLU A 1 374 ? 20.863 -15.666 -4.484 1.00 81.50 374 GLU A CA 1
ATOM 3051 C C . GLU A 1 374 ? 22.197 -16.144 -5.074 1.00 81.50 374 GLU A C 1
ATOM 3053 O O . GLU A 1 374 ? 22.883 -15.393 -5.765 1.00 81.50 374 GLU A O 1
ATOM 3058 N N . ALA A 1 375 ? 22.562 -17.404 -4.819 1.00 80.31 375 ALA A N 1
ATOM 3059 C CA . ALA A 1 375 ? 23.828 -17.966 -5.279 1.00 80.31 375 ALA A CA 1
ATOM 3060 C C . ALA A 1 375 ? 23.880 -18.018 -6.814 1.00 80.31 375 ALA A C 1
ATOM 3062 O O . ALA A 1 375 ? 24.870 -17.611 -7.424 1.00 80.31 375 ALA A O 1
ATOM 3063 N N . SER A 1 376 ? 22.774 -18.434 -7.433 1.00 84.50 376 SER A N 1
ATOM 3064 C CA . SER A 1 376 ? 22.613 -18.488 -8.884 1.00 84.50 376 SER A CA 1
ATOM 3065 C C . SER A 1 376 ? 22.637 -17.097 -9.515 1.00 84.50 376 SER A C 1
ATOM 3067 O O . SER A 1 376 ? 23.103 -16.957 -10.641 1.00 84.50 376 SER A O 1
ATOM 3069 N N . LYS A 1 377 ? 22.168 -16.051 -8.817 1.00 85.25 377 LYS A N 1
ATOM 3070 C CA . LYS A 1 377 ? 22.190 -14.665 -9.314 1.00 85.25 377 LYS A CA 1
ATOM 3071 C C . LYS A 1 377 ? 23.616 -14.124 -9.444 1.00 85.25 377 LYS A C 1
ATOM 3073 O O . LYS A 1 377 ? 23.945 -13.547 -10.477 1.00 85.25 377 LYS A O 1
ATOM 3078 N N . GLU A 1 378 ? 24.473 -14.335 -8.447 1.00 84.44 378 GLU A N 1
ATOM 3079 C CA . GLU A 1 378 ? 25.882 -13.904 -8.502 1.00 84.44 378 GLU A CA 1
ATOM 3080 C C . GLU A 1 378 ? 26.675 -14.636 -9.596 1.00 84.44 378 GLU A C 1
ATOM 3082 O O . GLU A 1 378 ? 27.470 -14.033 -10.332 1.00 84.44 378 GLU A O 1
ATOM 3087 N N . GLU A 1 379 ? 26.422 -15.937 -9.758 1.00 87.06 379 GLU A N 1
ATOM 3088 C CA . GLU A 1 379 ? 26.994 -16.715 -10.856 1.00 87.06 379 GLU A CA 1
ATOM 3089 C C . GLU A 1 379 ? 26.473 -16.226 -12.216 1.00 87.06 379 GLU A C 1
ATOM 3091 O O . GLU A 1 379 ? 27.264 -15.992 -13.131 1.00 87.06 379 GLU A O 1
ATOM 3096 N N . ALA A 1 380 ? 25.166 -15.975 -12.334 1.00 86.81 380 ALA A N 1
ATOM 3097 C CA . ALA A 1 380 ? 24.532 -15.449 -13.540 1.00 86.81 380 ALA A CA 1
ATOM 3098 C C . ALA A 1 380 ? 25.119 -14.092 -13.962 1.00 86.81 380 ALA A C 1
ATOM 3100 O O . ALA A 1 380 ? 25.443 -13.901 -15.136 1.00 86.81 380 ALA A O 1
ATOM 3101 N N . VAL A 1 381 ? 25.332 -13.171 -13.013 1.00 85.25 381 VAL A N 1
ATOM 3102 C CA . VAL A 1 381 ? 26.004 -11.887 -13.273 1.00 85.25 381 VAL A CA 1
ATOM 3103 C C . VAL A 1 381 ? 27.430 -12.122 -13.767 1.00 85.25 381 VAL A C 1
ATOM 3105 O O . VAL A 1 381 ? 27.847 -11.515 -14.751 1.00 85.25 381 VAL A O 1
ATOM 3108 N N . THR A 1 382 ? 28.178 -13.030 -13.139 1.00 86.38 382 THR A N 1
ATOM 3109 C CA . THR A 1 382 ? 29.548 -13.360 -13.564 1.00 86.38 382 THR A CA 1
ATOM 3110 C C . THR A 1 382 ? 29.582 -13.940 -14.980 1.00 86.38 382 THR A C 1
ATOM 3112 O O . THR A 1 382 ? 30.421 -13.543 -15.792 1.00 86.38 382 THR A O 1
ATOM 3115 N N . ASN A 1 383 ? 28.640 -14.824 -15.309 1.00 89.69 383 ASN A N 1
ATOM 3116 C CA . ASN A 1 383 ? 28.509 -15.404 -16.640 1.00 89.69 383 ASN A CA 1
ATOM 3117 C C . ASN A 1 383 ? 28.166 -14.345 -17.697 1.00 89.69 383 ASN A C 1
ATOM 3119 O O . ASN A 1 383 ? 28.746 -14.369 -18.782 1.00 89.69 383 ASN A O 1
ATOM 3123 N N . LEU A 1 384 ? 27.309 -13.372 -17.370 1.00 86.69 384 LEU A N 1
ATOM 3124 C CA . LEU A 1 384 ? 26.960 -12.266 -18.266 1.00 86.69 384 LEU A CA 1
ATOM 3125 C C . LEU A 1 384 ? 28.174 -11.381 -18.609 1.00 86.69 384 LEU A C 1
ATOM 3127 O O . LEU A 1 384 ? 28.310 -10.917 -19.741 1.00 86.69 384 LEU A O 1
ATOM 3131 N N . LEU A 1 385 ? 29.101 -11.186 -17.665 1.00 85.44 385 LEU A N 1
ATOM 3132 C CA . LEU A 1 385 ? 30.339 -10.425 -17.895 1.00 85.44 385 LEU A CA 1
ATOM 3133 C C . LEU A 1 385 ? 31.325 -11.148 -18.824 1.00 85.44 385 LEU A C 1
ATOM 3135 O O . LEU A 1 385 ? 32.195 -10.506 -19.414 1.00 85.44 385 LEU A O 1
ATOM 3139 N N . SER A 1 386 ? 31.191 -12.464 -19.010 1.00 87.69 386 SER A N 1
ATOM 3140 C CA . SER A 1 386 ? 32.026 -13.217 -19.946 1.00 87.69 386 SER A CA 1
ATOM 3141 C C . SER A 1 386 ? 31.577 -12.984 -21.388 1.00 87.69 386 SER A C 1
ATOM 3143 O O . SER A 1 386 ? 30.463 -13.346 -21.772 1.00 87.69 386 SER A O 1
ATOM 3145 N N . ARG A 1 387 ? 32.461 -12.406 -22.216 1.00 84.62 387 ARG A N 1
ATOM 3146 C CA . ARG A 1 387 ? 32.174 -12.123 -23.635 1.00 84.62 387 ARG A CA 1
ATOM 3147 C C . ARG A 1 387 ? 31.838 -13.390 -24.413 1.00 84.62 387 ARG A C 1
ATOM 3149 O O . ARG A 1 387 ? 30.899 -13.386 -25.201 1.00 84.62 387 ARG A O 1
ATOM 3156 N N . GLU A 1 388 ? 32.569 -14.469 -24.146 1.00 89.56 388 GLU A N 1
ATOM 3157 C CA . GLU A 1 388 ? 32.355 -15.779 -24.763 1.00 89.56 388 GLU A CA 1
ATOM 3158 C C . GLU A 1 388 ? 30.952 -16.321 -24.470 1.00 89.56 388 GLU A C 1
ATOM 3160 O O . GLU A 1 388 ? 30.271 -16.785 -25.380 1.00 89.56 388 GLU A O 1
ATOM 3165 N N . ARG A 1 389 ? 30.480 -16.192 -23.223 1.00 88.69 389 ARG A N 1
ATOM 3166 C CA . ARG A 1 389 ? 29.145 -16.662 -22.829 1.00 88.69 389 ARG A CA 1
ATOM 3167 C C . ARG A 1 389 ? 28.027 -15.776 -23.373 1.00 88.69 389 ARG A C 1
ATOM 3169 O O . ARG A 1 389 ? 27.018 -16.296 -23.843 1.00 88.69 389 ARG A O 1
ATOM 3176 N N . ARG A 1 390 ? 28.202 -14.447 -23.364 1.00 89.50 390 ARG A N 1
ATOM 3177 C CA . ARG A 1 390 ? 27.154 -13.507 -23.809 1.00 89.50 390 ARG A CA 1
ATOM 3178 C C . ARG A 1 390 ? 27.081 -13.284 -25.317 1.00 89.50 390 ARG A C 1
ATOM 3180 O O . ARG A 1 390 ? 26.141 -12.636 -25.766 1.00 89.50 390 ARG A O 1
ATOM 3187 N N . VAL A 1 391 ? 28.038 -13.766 -26.117 1.00 89.69 391 VAL A N 1
ATOM 3188 C CA . VAL A 1 391 ? 28.121 -13.418 -27.552 1.00 89.69 391 VAL A CA 1
ATOM 3189 C C . VAL A 1 391 ? 26.842 -13.758 -28.323 1.00 89.69 391 VAL A C 1
ATOM 3191 O O . VAL A 1 391 ? 26.398 -12.977 -29.162 1.00 89.69 391 VAL A O 1
ATOM 3194 N N . GLN A 1 392 ? 26.212 -14.896 -28.017 1.00 92.94 392 GLN A N 1
ATOM 3195 C CA . GLN A 1 392 ? 24.965 -15.304 -28.668 1.00 92.94 392 GLN A CA 1
ATOM 3196 C C . GLN A 1 392 ? 23.792 -14.409 -28.256 1.00 92.94 392 GLN A C 1
ATOM 3198 O O . GLN A 1 392 ? 23.017 -13.987 -29.112 1.00 92.94 392 GLN A O 1
ATOM 3203 N N . PHE A 1 393 ? 23.704 -14.066 -26.968 1.00 93.06 393 PHE A N 1
ATOM 3204 C CA . PHE A 1 393 ? 22.710 -13.128 -26.451 1.00 93.06 393 PHE A CA 1
ATOM 3205 C C . PHE A 1 393 ? 22.863 -11.740 -27.083 1.00 93.06 393 PHE A C 1
ATOM 3207 O O . PHE A 1 393 ? 21.883 -11.166 -27.550 1.00 93.06 393 PHE A O 1
ATOM 3214 N N . HIS A 1 394 ? 24.095 -11.240 -27.185 1.00 89.62 394 HIS A N 1
ATOM 3215 C CA . HIS A 1 394 ? 24.377 -9.940 -27.787 1.00 89.62 394 HIS A CA 1
ATOM 3216 C C . HIS A 1 394 ? 23.974 -9.905 -29.271 1.00 89.62 394 HIS A C 1
ATOM 3218 O O . HIS A 1 394 ? 23.244 -9.015 -29.698 1.00 89.62 394 HIS A O 1
ATOM 3224 N N . ARG A 1 395 ? 24.350 -10.926 -30.053 1.00 92.19 395 ARG A N 1
ATOM 3225 C CA . ARG A 1 395 ? 23.939 -11.039 -31.464 1.00 92.19 395 ARG A CA 1
ATOM 3226 C C . ARG A 1 395 ? 22.422 -11.100 -31.629 1.00 92.19 395 ARG A C 1
ATOM 3228 O O . ARG A 1 395 ? 21.883 -10.490 -32.552 1.00 92.19 395 ARG A O 1
ATOM 3235 N N . LEU A 1 396 ? 21.730 -11.822 -30.744 1.00 95.31 396 LEU A N 1
ATOM 3236 C CA . LEU A 1 396 ? 20.270 -11.870 -30.746 1.00 95.31 396 LEU A CA 1
ATOM 3237 C C . LEU A 1 396 ? 19.673 -10.485 -30.466 1.00 95.31 396 LEU A C 1
ATOM 3239 O O . LEU A 1 396 ? 18.766 -10.065 -31.182 1.00 95.31 396 LEU A O 1
ATOM 3243 N N . PHE A 1 397 ? 20.214 -9.763 -29.482 1.00 94.81 397 PHE A N 1
ATOM 3244 C CA . PHE A 1 397 ? 19.790 -8.406 -29.151 1.00 94.81 397 PHE A CA 1
ATOM 3245 C C . PHE A 1 397 ? 20.007 -7.430 -30.315 1.00 94.81 397 PHE A C 1
ATOM 3247 O O . PHE A 1 397 ? 19.064 -6.762 -30.724 1.00 94.81 397 PHE A O 1
ATOM 3254 N N . HIS A 1 398 ? 21.185 -7.407 -30.942 1.00 93.38 398 HIS A N 1
ATOM 3255 C CA . HIS A 1 398 ? 21.434 -6.574 -32.129 1.00 93.38 398 HIS A CA 1
ATOM 3256 C C . HIS A 1 398 ? 20.522 -6.936 -33.304 1.00 93.38 398 HIS A C 1
ATOM 3258 O O . HIS A 1 398 ? 19.967 -6.054 -33.960 1.00 93.38 398 HIS A O 1
ATOM 3264 N N . SER A 1 399 ? 20.291 -8.231 -33.546 1.00 94.75 399 SER A N 1
ATOM 3265 C CA . SER A 1 399 ? 19.326 -8.660 -34.561 1.00 94.75 399 SER A CA 1
ATOM 3266 C C . SER A 1 399 ? 17.910 -8.181 -34.230 1.00 94.75 399 SER A C 1
ATOM 3268 O O . SER A 1 399 ? 17.162 -7.858 -35.150 1.00 94.75 399 SER A O 1
ATOM 3270 N N . PHE A 1 400 ? 17.525 -8.151 -32.955 1.00 96.62 400 PHE A N 1
ATOM 3271 C CA . PHE A 1 400 ? 16.240 -7.615 -32.509 1.00 96.62 400 PHE A CA 1
ATOM 3272 C C . PHE A 1 400 ? 16.157 -6.101 -32.724 1.00 96.62 400 PHE A C 1
ATOM 3274 O O . PHE A 1 400 ? 15.178 -5.625 -33.296 1.00 96.62 400 PHE A O 1
ATOM 3281 N N . ILE A 1 401 ? 17.211 -5.352 -32.392 1.00 96.00 401 ILE A N 1
ATOM 3282 C CA . ILE A 1 401 ? 17.288 -3.914 -32.670 1.00 96.00 401 ILE A CA 1
ATOM 3283 C C . ILE A 1 401 ? 17.081 -3.630 -34.164 1.00 96.00 401 ILE A C 1
ATOM 3285 O O . ILE A 1 401 ? 16.208 -2.844 -34.522 1.00 96.00 401 ILE A O 1
ATOM 3289 N N . LEU A 1 402 ? 17.818 -4.303 -35.051 1.00 95.19 402 LEU A N 1
ATOM 3290 C CA . LEU A 1 402 ? 17.769 -4.022 -36.492 1.00 95.19 402 LEU A CA 1
ATOM 3291 C C . LEU A 1 402 ? 16.498 -4.524 -37.188 1.00 95.19 402 LEU A C 1
ATOM 3293 O O . LEU A 1 402 ? 16.016 -3.894 -38.128 1.00 95.19 402 LEU A O 1
ATOM 3297 N N . LYS A 1 403 ? 15.980 -5.692 -36.793 1.00 94.75 403 LYS A N 1
ATOM 3298 C CA . LYS A 1 403 ? 14.860 -6.332 -37.504 1.00 94.75 403 LYS A CA 1
ATOM 3299 C C . LYS A 1 403 ? 13.498 -6.004 -36.906 1.00 94.75 403 LYS A C 1
ATOM 3301 O O . LYS A 1 403 ? 12.512 -6.096 -37.628 1.00 94.75 403 LYS A O 1
ATOM 3306 N N . PHE A 1 404 ? 13.442 -5.634 -35.628 1.00 95.69 404 PHE A N 1
ATOM 3307 C CA . PHE A 1 404 ? 12.197 -5.321 -34.934 1.00 95.69 404 PHE A CA 1
ATOM 3308 C C . PHE A 1 404 ? 12.115 -3.839 -34.563 1.00 95.69 404 PHE A C 1
ATOM 3310 O O . PHE A 1 404 ? 11.281 -3.123 -35.113 1.00 95.69 404 PHE A O 1
ATOM 3317 N N . VAL A 1 405 ? 13.003 -3.354 -33.687 1.00 95.56 405 VAL A N 1
ATOM 3318 C CA . VAL A 1 405 ? 12.918 -1.981 -33.149 1.00 95.56 405 VAL A CA 1
ATOM 3319 C C . VAL A 1 405 ? 13.059 -0.945 -34.262 1.00 95.56 405 VAL A C 1
ATOM 3321 O O . VAL A 1 405 ? 12.233 -0.047 -34.374 1.00 95.56 405 VAL A O 1
ATOM 3324 N N . ALA A 1 406 ? 14.041 -1.112 -35.148 1.00 94.94 406 ALA A N 1
ATOM 3325 C CA . ALA A 1 406 ? 14.263 -0.199 -36.262 1.00 94.94 406 ALA A CA 1
ATOM 3326 C C . ALA A 1 406 ? 13.059 -0.117 -37.216 1.00 94.94 406 ALA A C 1
ATOM 3328 O O . ALA A 1 406 ? 12.736 0.959 -37.706 1.00 94.94 406 ALA A O 1
ATOM 3329 N N . ARG A 1 407 ? 12.351 -1.235 -37.434 1.00 92.38 407 ARG A N 1
ATOM 3330 C CA . ARG A 1 407 ? 11.130 -1.267 -38.256 1.00 92.38 407 ARG A CA 1
ATOM 3331 C C . ARG A 1 407 ? 9.975 -0.525 -37.594 1.00 92.38 407 ARG A C 1
ATOM 3333 O O . ARG A 1 407 ? 9.225 0.137 -38.295 1.00 92.38 407 ARG A O 1
ATOM 3340 N N . LYS A 1 408 ? 9.866 -0.578 -36.264 1.00 91.94 408 LYS A N 1
ATOM 3341 C CA . LYS A 1 408 ? 8.886 0.224 -35.518 1.00 91.94 408 LYS A CA 1
ATOM 3342 C C . LYS A 1 408 ? 9.201 1.709 -35.553 1.00 91.94 408 LYS A C 1
ATOM 3344 O O . LYS A 1 408 ? 8.312 2.510 -35.790 1.00 91.94 408 LYS A O 1
ATOM 3349 N N . LEU A 1 409 ? 10.467 2.078 -35.411 1.00 90.69 409 LEU A N 1
ATOM 3350 C CA . LEU A 1 409 ? 10.883 3.477 -35.511 1.00 90.69 409 LEU A CA 1
ATOM 3351 C C . LEU A 1 409 ? 10.728 4.044 -36.931 1.00 90.69 409 LEU A C 1
ATOM 3353 O O . LEU A 1 409 ? 10.412 5.221 -37.092 1.00 90.69 409 LEU A O 1
ATOM 3357 N N . GLU A 1 410 ? 10.870 3.204 -37.957 1.00 91.19 410 GLU A N 1
ATOM 3358 C CA . GLU A 1 410 ? 10.613 3.566 -39.354 1.00 91.19 410 GLU A CA 1
ATOM 3359 C C . GLU A 1 410 ? 9.153 3.994 -39.596 1.00 91.19 410 GLU A C 1
ATOM 3361 O O . GLU A 1 410 ? 8.925 4.893 -40.405 1.00 91.19 410 GLU A O 1
ATOM 3366 N N . GLU A 1 411 ? 8.178 3.429 -38.868 1.00 89.88 411 GLU A N 1
ATOM 3367 C CA . GLU A 1 411 ? 6.760 3.840 -38.929 1.00 89.88 411 GLU A CA 1
ATOM 3368 C C . GLU A 1 411 ? 6.574 5.315 -38.506 1.00 89.88 411 GLU A C 1
ATOM 3370 O O . GLU A 1 411 ? 5.653 5.980 -38.974 1.00 89.88 411 GLU A O 1
ATOM 3375 N N . PHE A 1 412 ? 7.505 5.852 -37.707 1.00 86.50 412 PHE A N 1
ATOM 3376 C CA . PHE A 1 412 ? 7.560 7.255 -37.279 1.00 86.50 412 PHE A CA 1
ATOM 3377 C C . PHE A 1 412 ? 8.535 8.112 -38.110 1.00 86.50 412 PHE A C 1
ATOM 3379 O O . PHE A 1 412 ? 8.863 9.234 -37.725 1.00 86.50 412 PHE A O 1
ATOM 3386 N N . GLY A 1 413 ? 9.037 7.596 -39.238 1.00 87.94 413 GLY A N 1
ATOM 3387 C CA . GLY A 1 413 ? 9.957 8.317 -40.126 1.00 87.94 413 GLY A CA 1
ATOM 3388 C C . GLY A 1 413 ? 11.398 8.421 -39.613 1.00 87.94 413 GLY A C 1
ATOM 3389 O O . GLY A 1 413 ? 12.158 9.261 -40.094 1.00 87.94 413 GLY A O 1
ATOM 3390 N N . ILE A 1 414 ? 11.795 7.592 -38.644 1.00 88.75 414 ILE A N 1
ATOM 3391 C CA . ILE A 1 414 ? 13.157 7.588 -38.097 1.00 88.75 414 ILE A CA 1
ATOM 3392 C C . ILE A 1 414 ? 14.048 6.684 -38.955 1.00 88.75 414 ILE A C 1
ATOM 3394 O O . ILE A 1 414 ? 13.796 5.489 -39.093 1.00 88.75 414 ILE A O 1
ATOM 3398 N N . GLU A 1 415 ? 15.131 7.247 -39.494 1.00 91.38 415 GLU A N 1
ATOM 3399 C CA . GLU A 1 415 ? 16.094 6.532 -40.356 1.00 91.38 415 GLU A CA 1
ATOM 3400 C C . GLU A 1 415 ? 17.469 6.317 -39.701 1.00 91.38 415 GLU A C 1
ATOM 3402 O O . GLU A 1 415 ? 18.323 5.600 -40.227 1.00 91.38 415 GLU A O 1
ATOM 3407 N N . VAL A 1 416 ? 17.691 6.926 -38.536 1.00 91.38 416 VAL A N 1
ATOM 3408 C CA . VAL A 1 416 ? 18.892 6.751 -37.717 1.00 91.38 416 VAL A CA 1
ATOM 3409 C C . VAL A 1 416 ? 18.529 6.885 -36.244 1.00 91.38 416 VAL A C 1
ATOM 3411 O O . VAL A 1 416 ? 17.733 7.746 -35.880 1.00 91.38 416 VAL A O 1
ATOM 3414 N N . PHE A 1 417 ? 19.103 6.056 -35.380 1.00 92.31 417 PHE A N 1
ATOM 3415 C CA . PHE A 1 417 ? 18.939 6.178 -33.932 1.00 92.31 417 PHE A CA 1
ATOM 3416 C C . PHE A 1 417 ? 20.152 5.618 -33.190 1.00 92.31 417 PHE A C 1
ATOM 3418 O O . PHE A 1 417 ? 20.832 4.718 -33.685 1.00 92.31 417 PHE A O 1
ATOM 3425 N N . LYS A 1 418 ? 20.409 6.144 -31.989 1.00 91.06 418 LYS A N 1
ATOM 3426 C CA . LYS A 1 418 ? 21.299 5.491 -31.021 1.00 91.06 418 LYS A CA 1
ATOM 3427 C C . LYS A 1 418 ? 20.479 4.544 -30.160 1.00 91.06 418 LYS A C 1
ATOM 3429 O O . LYS A 1 418 ? 19.325 4.833 -29.863 1.00 91.06 418 LYS A O 1
ATOM 3434 N N . PHE A 1 419 ? 21.057 3.446 -29.718 1.00 91.94 419 PHE A N 1
ATOM 3435 C CA . PHE A 1 419 ? 20.431 2.545 -28.758 1.00 91.94 419 PHE A CA 1
ATOM 3436 C C . PHE A 1 419 ? 21.463 2.084 -27.743 1.00 91.94 419 PHE A C 1
ATOM 3438 O O . PHE A 1 419 ? 22.651 2.035 -28.049 1.00 91.94 419 PHE A O 1
ATOM 3445 N N . GLN A 1 420 ? 21.014 1.772 -26.531 1.00 89.56 420 GLN A N 1
ATOM 3446 C CA . GLN A 1 420 ? 21.874 1.185 -25.512 1.00 89.56 420 GLN A CA 1
ATOM 3447 C C . GLN A 1 420 ? 22.413 -0.152 -26.047 1.00 89.56 420 GLN A C 1
ATOM 3449 O O . GLN A 1 420 ? 21.635 -1.091 -26.216 1.00 89.56 420 GLN A O 1
ATOM 3454 N N . ASP A 1 421 ? 23.714 -0.217 -26.345 1.00 87.81 421 ASP A N 1
ATOM 3455 C CA . ASP A 1 421 ? 24.334 -1.301 -27.124 1.00 87.81 421 ASP A CA 1
ATOM 3456 C C . ASP A 1 421 ? 24.128 -2.670 -26.464 1.00 87.81 421 ASP A C 1
ATOM 3458 O O . ASP A 1 421 ? 23.916 -3.678 -27.134 1.00 87.81 421 ASP A O 1
ATOM 3462 N N . PHE A 1 422 ? 24.076 -2.671 -25.131 1.00 88.19 422 PHE A N 1
ATOM 3463 C CA . PHE A 1 422 ? 23.728 -3.823 -24.316 1.00 88.19 422 PHE A CA 1
ATOM 3464 C C . PHE A 1 422 ? 22.566 -3.497 -23.360 1.00 88.19 422 PHE A C 1
ATOM 3466 O O . PHE A 1 422 ? 22.652 -2.515 -22.615 1.00 88.19 422 PHE A O 1
ATOM 3473 N N . PRO A 1 423 ? 21.491 -4.309 -23.310 1.00 91.56 423 PRO A N 1
ATOM 3474 C CA . PRO A 1 423 ? 20.339 -4.013 -22.470 1.00 91.56 423 PRO A CA 1
ATOM 3475 C C . PRO A 1 423 ? 20.656 -4.228 -20.985 1.00 91.56 423 PRO A C 1
ATOM 3477 O O . PRO A 1 423 ? 21.464 -5.078 -20.607 1.00 91.56 423 PRO A O 1
ATOM 3480 N N . CYS A 1 424 ? 19.951 -3.511 -20.112 1.00 89.44 424 CYS A N 1
ATOM 3481 C CA . CYS A 1 424 ? 19.905 -3.840 -18.692 1.00 89.44 424 CYS A CA 1
ATOM 3482 C C . CYS A 1 424 ? 19.151 -5.164 -18.506 1.00 89.44 424 CYS A C 1
ATOM 3484 O O . CYS A 1 424 ? 17.934 -5.216 -18.674 1.00 89.44 424 CYS A O 1
ATOM 3486 N N . VAL A 1 425 ? 19.862 -6.221 -18.107 1.00 91.44 425 VAL A N 1
ATOM 3487 C CA . VAL A 1 425 ? 19.248 -7.483 -17.671 1.00 91.44 425 VAL A CA 1
ATOM 3488 C C . VAL A 1 425 ? 18.809 -7.323 -16.217 1.00 91.44 425 VAL A C 1
ATOM 3490 O O . VAL A 1 425 ? 19.625 -7.399 -15.298 1.00 91.44 425 VAL A O 1
ATOM 3493 N N . ARG A 1 426 ? 17.517 -7.077 -15.991 1.00 89.25 426 ARG A N 1
ATOM 3494 C CA . ARG A 1 426 ? 16.973 -6.862 -14.648 1.00 89.25 426 ARG A CA 1
ATOM 3495 C C . ARG A 1 426 ? 16.458 -8.173 -14.069 1.00 89.25 426 ARG A C 1
ATOM 3497 O O . ARG A 1 426 ? 15.497 -8.723 -14.589 1.00 89.25 426 ARG A O 1
ATOM 3504 N N . ILE A 1 427 ? 17.064 -8.631 -12.971 1.00 90.25 427 ILE A N 1
ATOM 3505 C CA . ILE A 1 427 ? 16.643 -9.818 -12.208 1.00 90.25 427 ILE A CA 1
ATOM 3506 C C . ILE A 1 427 ? 16.163 -9.368 -10.824 1.00 90.25 427 ILE A C 1
ATOM 3508 O O . ILE A 1 427 ? 16.977 -8.944 -10.000 1.00 90.25 427 ILE A O 1
ATOM 3512 N N . ILE A 1 428 ? 14.855 -9.468 -10.573 1.00 88.81 428 ILE A N 1
ATOM 3513 C CA . ILE A 1 428 ? 14.221 -9.156 -9.283 1.00 88.81 428 ILE A CA 1
ATOM 3514 C C . ILE A 1 428 ? 13.685 -10.456 -8.685 1.00 88.81 428 ILE A C 1
ATOM 3516 O O . ILE A 1 428 ? 12.686 -10.986 -9.165 1.00 88.81 428 ILE A O 1
ATOM 3520 N N . ARG A 1 429 ? 14.327 -10.989 -7.650 1.00 90.00 429 ARG A N 1
ATOM 3521 C CA . ARG A 1 429 ? 13.894 -12.218 -6.966 1.00 90.00 429 ARG A CA 1
ATOM 3522 C C . ARG A 1 429 ? 12.734 -11.949 -6.011 1.00 90.00 429 ARG A C 1
ATOM 3524 O O . ARG A 1 429 ? 12.404 -10.799 -5.730 1.00 90.00 429 ARG A O 1
ATOM 3531 N N . HIS A 1 430 ? 12.142 -13.014 -5.482 1.00 86.31 430 HIS A N 1
ATOM 3532 C CA . HIS A 1 430 ? 11.177 -12.893 -4.395 1.00 86.31 430 HIS A CA 1
ATOM 3533 C C . HIS A 1 430 ? 11.762 -12.098 -3.215 1.00 86.31 430 HIS A C 1
ATOM 3535 O O . HIS A 1 430 ? 12.908 -12.320 -2.824 1.00 86.31 430 HIS A O 1
ATOM 3541 N N . SER A 1 431 ? 10.970 -11.171 -2.673 1.00 82.12 431 SER A N 1
ATOM 3542 C CA . SER A 1 431 ? 11.349 -10.228 -1.612 1.00 82.12 431 SER A CA 1
ATOM 3543 C C . SER A 1 431 ? 12.504 -9.281 -1.977 1.00 82.12 431 SER A C 1
ATOM 3545 O O . SER A 1 431 ? 13.128 -8.687 -1.098 1.00 82.12 431 SER A O 1
ATOM 3547 N N . GLU A 1 432 ? 12.813 -9.119 -3.269 1.00 84.31 432 GLU A N 1
ATOM 3548 C CA . GLU A 1 432 ? 13.700 -8.059 -3.745 1.00 84.31 432 GLU A CA 1
ATOM 3549 C C . GLU A 1 432 ? 12.913 -6.864 -4.279 1.00 84.31 432 GLU A C 1
ATOM 3551 O O . GLU A 1 432 ? 11.810 -6.975 -4.815 1.00 84.31 432 GLU A O 1
ATOM 3556 N N . PHE A 1 433 ? 13.548 -5.703 -4.185 1.00 82.69 433 PHE A N 1
ATOM 3557 C CA . PHE A 1 433 ? 13.077 -4.440 -4.724 1.00 82.69 433 PHE A CA 1
ATOM 3558 C C . PHE A 1 433 ? 14.090 -3.920 -5.737 1.00 82.69 433 PHE A C 1
ATOM 3560 O O . PHE A 1 433 ? 15.295 -3.995 -5.493 1.00 82.69 433 PHE A O 1
ATOM 3567 N N . SER A 1 434 ? 13.610 -3.354 -6.844 1.00 78.25 434 SER A N 1
ATOM 3568 C CA . SER A 1 434 ? 14.484 -2.755 -7.854 1.00 78.25 434 SER A CA 1
ATOM 3569 C C . SER A 1 434 ? 14.608 -1.245 -7.669 1.00 78.25 434 SER A C 1
ATOM 3571 O O . SER A 1 434 ? 15.669 -0.761 -7.281 1.00 78.25 434 SER A O 1
ATOM 3573 N N . LEU A 1 435 ? 13.541 -0.489 -7.943 1.00 80.19 435 LEU A N 1
ATOM 3574 C CA . LEU A 1 435 ? 13.632 0.957 -8.128 1.00 80.19 435 LEU A CA 1
ATOM 3575 C C . LEU A 1 435 ? 12.490 1.744 -7.522 1.00 80.19 435 LEU A C 1
ATOM 3577 O O . LEU A 1 435 ? 11.324 1.431 -7.746 1.00 80.19 435 LEU A O 1
ATOM 3581 N N . GLY A 1 436 ? 12.858 2.819 -6.820 1.00 88.81 436 GLY A N 1
ATOM 3582 C CA . GLY A 1 436 ? 11.910 3.856 -6.435 1.00 88.81 436 GLY A CA 1
ATOM 3583 C C . GLY A 1 436 ? 11.577 4.782 -7.609 1.00 88.81 436 GLY A C 1
ATOM 3584 O O . GLY A 1 436 ? 12.201 4.675 -8.664 1.00 88.81 436 GLY A O 1
ATOM 3585 N N . PRO A 1 437 ? 10.631 5.709 -7.421 1.00 92.56 437 PRO A N 1
ATOM 3586 C CA . PRO A 1 437 ? 10.205 6.671 -8.436 1.00 92.56 437 PRO A CA 1
ATOM 3587 C C . PRO A 1 437 ? 11.364 7.486 -9.017 1.00 92.56 437 PRO A C 1
ATOM 3589 O O . PRO A 1 437 ? 12.140 8.092 -8.272 1.00 92.56 437 PRO A O 1
ATOM 3592 N N . HIS A 1 438 ? 11.488 7.491 -10.345 1.00 93.06 438 HIS A N 1
ATOM 3593 C CA . HIS A 1 438 ? 12.482 8.264 -11.099 1.00 93.06 438 HIS A CA 1
ATOM 3594 C C . HIS A 1 438 ? 12.069 8.429 -12.572 1.00 93.06 438 HIS A C 1
ATOM 3596 O O . HIS A 1 438 ? 11.238 7.676 -13.063 1.00 93.06 438 HIS A O 1
ATOM 3602 N N . CYS A 1 439 ? 12.670 9.400 -13.268 1.00 92.38 439 CYS A N 1
ATOM 3603 C CA . CYS A 1 439 ? 12.811 9.397 -14.730 1.00 92.38 439 CYS A CA 1
ATOM 3604 C C . CYS A 1 439 ? 14.255 9.004 -15.061 1.00 92.38 439 CYS A C 1
ATOM 3606 O O . CYS A 1 439 ? 15.160 9.226 -14.255 1.00 92.38 439 CYS A O 1
ATOM 3608 N N . ASP A 1 440 ? 14.525 8.532 -16.268 1.00 90.94 440 ASP A N 1
ATOM 3609 C CA . ASP A 1 440 ? 15.907 8.267 -16.681 1.00 90.94 440 ASP A CA 1
ATOM 3610 C C . ASP A 1 440 ? 16.725 9.556 -16.877 1.00 90.94 440 ASP A C 1
ATOM 3612 O O . ASP A 1 440 ? 17.954 9.542 -16.767 1.00 90.94 440 ASP A O 1
ATOM 3616 N N . CYS A 1 441 ? 16.056 10.698 -17.073 1.00 86.00 441 CYS A N 1
ATOM 3617 C CA . CYS A 1 441 ? 16.698 12.004 -17.183 1.00 86.00 441 CYS A CA 1
ATOM 3618 C C . CYS A 1 441 ? 17.560 12.378 -15.970 1.00 86.00 441 CYS A C 1
ATOM 3620 O O . CYS A 1 441 ? 18.627 12.973 -16.121 1.00 86.00 441 CYS A O 1
ATOM 3622 N N . VAL A 1 442 ? 17.163 11.960 -14.763 1.00 86.94 442 VAL A N 1
ATOM 3623 C CA . VAL A 1 442 ? 17.940 12.225 -13.537 1.00 86.94 442 VAL A CA 1
ATOM 3624 C C . VAL A 1 442 ? 19.219 11.399 -13.433 1.00 86.94 442 VAL A C 1
ATOM 3626 O O . VAL A 1 442 ? 20.024 11.634 -12.532 1.00 86.94 442 VAL A O 1
ATOM 3629 N N . TYR A 1 443 ? 19.415 10.445 -14.342 1.00 85.62 443 TYR A N 1
ATOM 3630 C CA . TYR A 1 443 ? 20.647 9.675 -14.476 1.00 85.62 443 TYR A CA 1
ATOM 3631 C C . TYR A 1 443 ? 21.525 10.152 -15.637 1.00 85.62 443 TYR A C 1
ATOM 3633 O O . TYR A 1 443 ? 22.558 9.547 -15.894 1.00 85.62 443 TYR A O 1
ATOM 3641 N N . GLY A 1 444 ? 21.168 11.256 -16.300 1.00 81.94 444 GLY A N 1
ATOM 3642 C CA . GLY A 1 444 ? 21.950 11.821 -17.401 1.00 81.94 444 GLY A CA 1
ATOM 3643 C C . GLY A 1 444 ? 21.583 11.266 -18.777 1.00 81.94 444 GLY A C 1
ATOM 3644 O O . GLY A 1 444 ? 22.283 11.555 -19.744 1.00 81.94 444 GLY A O 1
ATOM 3645 N N . HIS A 1 445 ? 20.492 10.500 -18.892 1.00 84.25 445 HIS A N 1
ATOM 3646 C CA . HIS A 1 445 ? 19.932 10.143 -20.194 1.00 84.25 445 HIS A CA 1
ATOM 3647 C C . HIS A 1 445 ? 19.244 11.351 -20.846 1.00 84.25 445 HIS A C 1
ATOM 3649 O O . HIS A 1 445 ? 18.663 12.188 -20.146 1.00 84.25 445 HIS A O 1
ATOM 3655 N N . PRO A 1 446 ? 19.270 11.455 -22.185 1.00 81.88 446 PRO A N 1
ATOM 3656 C CA . PRO A 1 446 ? 18.695 12.590 -22.878 1.00 81.88 446 PRO A CA 1
ATOM 3657 C C . PRO A 1 446 ? 17.165 12.554 -22.774 1.00 81.88 446 PRO A C 1
ATOM 3659 O O . PRO A 1 446 ? 16.562 11.478 -22.763 1.00 81.88 446 PRO A O 1
ATOM 3662 N N . PRO A 1 447 ? 16.501 13.722 -22.764 1.00 81.81 447 PRO A N 1
ATOM 3663 C CA . PRO A 1 447 ? 15.048 13.809 -22.631 1.00 81.81 447 PRO A CA 1
ATOM 3664 C C . PRO A 1 447 ? 14.291 13.157 -23.797 1.00 81.81 447 PRO A C 1
ATOM 3666 O O . PRO A 1 447 ? 13.112 12.860 -23.657 1.00 81.81 447 PRO A O 1
ATOM 3669 N N . THR A 1 448 ? 14.952 12.928 -24.933 1.00 83.62 448 THR A N 1
ATOM 3670 C CA . THR A 1 448 ? 14.398 12.265 -26.121 1.00 83.62 448 THR A CA 1
ATOM 3671 C C . THR A 1 448 ? 14.522 10.741 -26.084 1.00 83.62 448 THR A C 1
ATOM 3673 O O . THR A 1 448 ? 14.088 10.083 -27.027 1.00 83.62 448 THR A O 1
ATOM 3676 N N . ALA A 1 449 ? 15.128 10.156 -25.045 1.00 88.94 449 ALA A N 1
ATOM 3677 C CA . ALA A 1 449 ? 15.240 8.707 -24.951 1.00 88.94 449 ALA A CA 1
ATOM 3678 C C . ALA A 1 449 ? 13.866 8.050 -24.725 1.00 88.94 449 ALA A C 1
ATOM 3680 O O . ALA A 1 449 ? 13.070 8.472 -23.885 1.00 88.94 449 ALA A O 1
ATOM 3681 N N . VAL A 1 450 ? 13.616 6.983 -25.477 1.00 92.19 450 VAL A N 1
ATOM 3682 C CA . VAL A 1 450 ? 12.454 6.105 -25.353 1.00 92.19 450 VAL A CA 1
ATOM 3683 C C . VAL A 1 450 ? 12.914 4.800 -24.727 1.00 92.19 450 VAL A C 1
ATOM 3685 O O . VAL A 1 450 ? 13.895 4.195 -25.168 1.00 92.19 450 VAL A O 1
ATOM 3688 N N . ASN A 1 451 ? 12.202 4.361 -23.698 1.00 94.75 451 ASN A N 1
ATOM 3689 C CA . ASN A 1 451 ? 12.471 3.113 -23.008 1.00 94.75 451 ASN A CA 1
ATOM 3690 C C . ASN A 1 451 ? 11.734 1.975 -23.693 1.00 94.75 451 ASN A C 1
ATOM 3692 O O . ASN A 1 451 ? 10.586 2.132 -24.097 1.00 94.75 451 ASN A O 1
ATOM 3696 N N . PHE A 1 452 ? 12.380 0.819 -23.747 1.00 95.50 452 PHE A N 1
ATOM 3697 C CA . PHE A 1 452 ? 11.782 -0.453 -24.112 1.00 95.50 452 PHE A CA 1
ATOM 3698 C C . PHE A 1 452 ? 11.979 -1.443 -22.967 1.00 95.50 452 PHE A C 1
ATOM 3700 O O . PHE A 1 452 ? 13.081 -1.559 -22.424 1.00 95.50 452 PHE A O 1
ATOM 3707 N N . ILE A 1 453 ? 10.918 -2.168 -22.619 1.00 94.25 453 ILE A N 1
ATOM 3708 C CA . ILE A 1 453 ? 10.950 -3.258 -21.644 1.00 94.25 453 ILE A CA 1
ATOM 3709 C C . ILE A 1 453 ? 10.444 -4.524 -22.312 1.00 94.25 453 ILE A C 1
ATOM 3711 O O . ILE A 1 453 ? 9.314 -4.576 -22.796 1.00 94.25 453 ILE A O 1
ATOM 3715 N N . LEU A 1 454 ? 11.288 -5.551 -22.297 1.00 95.00 454 LEU A N 1
ATOM 3716 C CA . LEU A 1 454 ? 10.988 -6.888 -22.790 1.00 95.00 454 LEU A CA 1
ATOM 3717 C C . LEU A 1 454 ? 10.975 -7.877 -21.610 1.00 95.00 454 LEU A C 1
ATOM 3719 O O . LEU A 1 454 ? 12.045 -8.278 -21.138 1.00 95.00 454 LEU A O 1
ATOM 3723 N N . PRO A 1 455 ? 9.796 -8.269 -21.102 1.00 94.12 455 PRO A N 1
ATOM 3724 C CA . PRO A 1 455 ? 9.668 -9.298 -20.075 1.00 94.12 455 PRO A CA 1
ATOM 3725 C C . PRO A 1 455 ? 10.095 -10.677 -20.596 1.00 94.12 455 PRO A C 1
ATOM 3727 O O . PRO A 1 455 ? 9.695 -11.103 -21.679 1.00 94.12 455 PRO A O 1
ATOM 3730 N N . LEU A 1 456 ? 10.889 -11.396 -19.802 1.00 94.88 456 LEU A N 1
ATOM 3731 C CA . LEU A 1 456 ? 11.365 -12.758 -20.092 1.00 94.88 456 LEU A CA 1
ATOM 3732 C C . LEU A 1 456 ? 10.801 -13.812 -19.129 1.00 94.88 456 LEU A C 1
ATOM 3734 O O . LEU A 1 456 ? 11.048 -15.004 -19.288 1.00 94.88 456 LEU A O 1
ATOM 3738 N N . THR A 1 457 ? 10.017 -13.370 -18.154 1.00 92.38 457 THR A N 1
ATOM 3739 C CA . THR A 1 457 ? 9.210 -14.188 -17.245 1.00 92.38 457 THR A CA 1
ATOM 3740 C C . THR A 1 457 ? 7.819 -13.580 -17.179 1.00 92.38 457 THR A C 1
ATOM 3742 O O . THR A 1 457 ? 7.682 -12.358 -17.290 1.00 92.38 457 THR A O 1
ATOM 3745 N N . ASN A 1 458 ? 6.791 -14.399 -16.975 1.00 85.00 458 ASN A N 1
ATOM 3746 C CA . ASN A 1 458 ? 5.450 -13.856 -16.802 1.00 85.00 458 ASN A CA 1
ATOM 3747 C C . ASN A 1 458 ? 5.354 -13.164 -15.440 1.00 85.00 458 ASN A C 1
ATOM 3749 O O . ASN A 1 458 ? 5.703 -13.746 -14.415 1.00 85.00 458 ASN A O 1
ATOM 3753 N N . GLY A 1 459 ? 4.907 -11.912 -15.458 1.00 74.31 459 GLY A N 1
ATOM 3754 C CA . GLY A 1 459 ? 4.594 -11.130 -14.268 1.00 74.31 459 GLY A CA 1
ATOM 3755 C C . GLY A 1 459 ? 3.120 -10.744 -14.241 1.00 74.31 459 GLY A C 1
ATOM 3756 O O . GLY A 1 459 ? 2.322 -11.199 -15.063 1.00 74.31 459 GLY A O 1
ATOM 3757 N N . GLY A 1 460 ? 2.770 -9.895 -13.288 1.00 69.06 460 GLY A N 1
ATOM 3758 C CA . GLY A 1 460 ? 1.414 -9.369 -13.125 1.00 69.06 460 GLY A CA 1
ATOM 3759 C C . GLY A 1 460 ? 1.065 -9.035 -11.678 1.00 69.06 460 GLY A C 1
ATOM 3760 O O . GLY A 1 460 ? -0.098 -8.762 -11.386 1.00 69.06 460 GLY A O 1
ATOM 3761 N N . GLY A 1 461 ? 2.037 -9.101 -10.766 1.00 71.88 461 GLY A N 1
ATOM 3762 C CA . GLY A 1 461 ? 1.873 -8.801 -9.352 1.00 71.88 461 GLY A CA 1
ATOM 3763 C C . GLY A 1 461 ? 2.517 -7.477 -8.948 1.00 71.88 461 GLY A C 1
ATOM 3764 O O . GLY A 1 461 ? 2.544 -6.499 -9.698 1.00 71.88 461 GLY A O 1
ATOM 3765 N N . SER A 1 462 ? 3.032 -7.446 -7.723 1.00 74.50 462 SER A N 1
ATOM 3766 C CA . SER A 1 462 ? 3.676 -6.278 -7.119 1.00 74.50 462 SER A CA 1
ATOM 3767 C C . SER A 1 462 ? 5.009 -5.897 -7.782 1.00 74.50 462 SER A C 1
ATOM 3769 O O . SER A 1 462 ? 5.482 -4.776 -7.619 1.00 74.50 462 SER A O 1
ATOM 3771 N N . GLU A 1 463 ? 5.614 -6.808 -8.545 1.00 80.94 463 GLU A N 1
ATOM 3772 C CA . GLU A 1 463 ? 6.894 -6.642 -9.242 1.00 80.94 463 GLU A CA 1
ATOM 3773 C C . GLU A 1 463 ? 6.811 -5.869 -10.567 1.00 80.94 463 GLU A C 1
ATOM 3775 O O . GLU A 1 463 ? 7.849 -5.583 -11.175 1.00 80.94 463 GLU A O 1
ATOM 3780 N N . CYS A 1 464 ? 5.600 -5.562 -11.041 1.00 83.44 464 CYS A N 1
ATOM 3781 C CA . CYS A 1 464 ? 5.408 -4.849 -12.297 1.00 83.44 464 CYS A CA 1
ATOM 3782 C C . CYS A 1 464 ? 5.967 -3.422 -12.245 1.00 83.44 464 CYS A C 1
ATOM 3784 O O . CYS A 1 464 ? 6.051 -2.782 -11.190 1.00 83.44 464 CYS A O 1
ATOM 3786 N N . LEU A 1 465 ? 6.337 -2.920 -13.425 1.00 88.38 465 LEU A N 1
ATOM 3787 C CA . LEU A 1 465 ? 6.623 -1.505 -13.599 1.00 88.38 465 LEU A CA 1
ATOM 3788 C C . LEU A 1 465 ? 5.310 -0.720 -13.475 1.00 88.38 465 LEU A C 1
ATOM 3790 O O . LEU A 1 465 ? 4.289 -1.127 -14.025 1.00 88.38 465 LEU A O 1
ATOM 3794 N N . HIS A 1 466 ? 5.360 0.396 -12.765 1.00 90.44 466 HIS A N 1
ATOM 3795 C CA . HIS A 1 466 ? 4.302 1.391 -12.705 1.00 90.44 466 HIS A CA 1
ATOM 3796 C C . HIS A 1 466 ? 4.817 2.687 -13.316 1.00 90.44 466 HIS A C 1
ATOM 3798 O O . HIS A 1 466 ? 5.987 3.038 -13.132 1.00 90.44 466 HIS A O 1
ATOM 3804 N N . LEU A 1 467 ? 3.949 3.358 -14.060 1.00 91.62 467 LEU A N 1
ATOM 3805 C CA . LEU A 1 467 ? 4.275 4.474 -14.937 1.00 91.62 467 LEU A CA 1
ATOM 3806 C C . LEU A 1 467 ? 3.158 5.521 -14.836 1.00 91.62 467 LEU A C 1
ATOM 3808 O O . LEU A 1 467 ? 2.008 5.156 -14.628 1.00 91.62 467 LEU A O 1
ATOM 3812 N N . GLU A 1 468 ? 3.498 6.801 -14.954 1.00 92.94 468 GLU A N 1
ATOM 3813 C CA . GLU A 1 468 ? 2.508 7.856 -15.228 1.00 92.94 468 GLU A CA 1
ATOM 3814 C C . GLU A 1 468 ? 2.243 7.979 -16.738 1.00 92.94 468 GLU A C 1
ATOM 3816 O O . GLU A 1 468 ? 3.165 7.830 -17.546 1.00 92.94 468 GLU A O 1
ATOM 3821 N N . SER A 1 469 ? 1.009 8.290 -17.131 1.00 89.69 469 SER A N 1
ATOM 3822 C CA . SER A 1 469 ? 0.594 8.324 -18.541 1.00 89.69 469 SER A CA 1
ATOM 3823 C C . SER A 1 469 ? 1.324 9.393 -19.359 1.00 89.69 469 SER A C 1
ATOM 3825 O O . SER A 1 469 ? 1.674 9.171 -20.518 1.00 89.69 469 SER A O 1
ATOM 3827 N N . GLU A 1 470 ? 1.607 10.540 -18.742 1.00 88.81 470 GLU A N 1
ATOM 3828 C CA . GLU A 1 470 ? 2.396 11.632 -19.305 1.00 88.81 470 GLU A CA 1
ATOM 3829 C C . GLU A 1 470 ? 3.266 12.261 -18.205 1.00 88.81 470 GLU A C 1
ATOM 3831 O O . GLU A 1 470 ? 2.923 12.173 -17.019 1.00 88.81 470 GLU A O 1
ATOM 3836 N N . PRO A 1 471 ? 4.366 12.955 -18.558 1.00 89.31 471 PRO A N 1
ATOM 3837 C CA . PRO A 1 471 ? 5.241 13.564 -17.566 1.00 89.31 471 PRO A CA 1
ATOM 3838 C C . PRO A 1 471 ? 4.495 14.514 -16.619 1.00 89.31 471 PRO A C 1
ATOM 3840 O O . PRO A 1 471 ? 3.997 15.560 -17.031 1.00 89.31 471 PRO A O 1
ATOM 3843 N N . GLY A 1 472 ? 4.468 14.174 -15.329 1.00 88.38 472 GLY A N 1
ATOM 3844 C CA . GLY A 1 472 ? 3.862 14.987 -14.275 1.00 88.38 472 GLY A CA 1
ATOM 3845 C C . GLY A 1 472 ? 2.382 14.737 -14.017 1.00 88.38 472 GLY A C 1
ATOM 3846 O O . GLY A 1 472 ? 1.799 15.484 -13.234 1.00 88.38 472 GLY A O 1
ATOM 3847 N N . ARG A 1 473 ? 1.776 13.719 -14.637 1.00 90.69 473 ARG A N 1
ATOM 3848 C CA . ARG A 1 473 ? 0.389 13.328 -14.348 1.00 90.69 473 ARG A CA 1
ATOM 3849 C C . ARG A 1 473 ? 0.247 12.578 -13.034 1.00 90.69 473 ARG A C 1
ATOM 3851 O O . ARG A 1 473 ? -0.777 12.746 -12.379 1.00 90.69 473 ARG A O 1
ATOM 3858 N N . GLU A 1 474 ? 1.254 11.786 -12.660 1.00 92.19 474 GLU A N 1
ATOM 3859 C CA . GLU A 1 474 ? 1.242 10.950 -11.452 1.00 92.19 474 GLU A CA 1
ATOM 3860 C C . GLU A 1 474 ? -0.006 10.044 -11.341 1.00 92.19 474 GLU A C 1
ATOM 3862 O O . GLU A 1 474 ? -0.439 9.677 -10.251 1.00 92.19 474 GLU A O 1
ATOM 3867 N N . ASP A 1 475 ? -0.577 9.658 -12.486 1.00 91.69 475 ASP A N 1
ATOM 3868 C CA . ASP A 1 475 ? -1.743 8.789 -12.646 1.00 91.69 475 ASP A CA 1
ATOM 3869 C C . ASP A 1 475 ? -1.306 7.338 -12.855 1.00 91.69 475 ASP A C 1
ATOM 3871 O O . ASP A 1 475 ? -1.492 6.737 -13.910 1.00 91.69 475 ASP A O 1
ATOM 3875 N N . TRP A 1 476 ? -0.666 6.795 -11.822 1.00 90.94 476 TRP A N 1
ATOM 3876 C CA . TRP A 1 476 ? 0.026 5.514 -11.884 1.00 90.94 476 TRP A CA 1
ATOM 3877 C C . TRP A 1 476 ? -0.852 4.390 -12.426 1.00 90.94 476 TRP A C 1
ATOM 3879 O O . TRP A 1 476 ? -1.874 4.024 -11.842 1.00 90.94 476 TRP A O 1
ATOM 3889 N N . HIS A 1 477 ? -0.374 3.748 -13.483 1.00 88.50 477 HIS A N 1
ATOM 3890 C CA . HIS A 1 477 ? -0.914 2.487 -13.957 1.00 88.50 477 HIS A CA 1
ATOM 3891 C C . HIS A 1 477 ? 0.190 1.450 -14.082 1.00 88.50 477 HIS A C 1
ATOM 3893 O O . HIS A 1 477 ? 1.386 1.742 -14.169 1.00 88.50 477 HIS A O 1
ATOM 3899 N N . ARG A 1 478 ? -0.231 0.190 -14.038 1.00 87.69 478 ARG A N 1
ATOM 3900 C CA . ARG A 1 478 ? 0.661 -0.949 -14.176 1.00 87.69 478 ARG A CA 1
ATOM 3901 C C . ARG A 1 478 ? 0.962 -1.192 -15.650 1.00 87.69 478 ARG A C 1
ATOM 3903 O O . ARG A 1 478 ? 0.061 -1.252 -16.481 1.00 87.69 478 ARG A O 1
ATOM 3910 N N . VAL A 1 479 ? 2.232 -1.416 -15.948 1.00 84.62 479 VAL A N 1
ATOM 3911 C CA . VAL A 1 479 ? 2.694 -1.897 -17.247 1.00 84.62 479 VAL A CA 1
ATOM 3912 C C . VAL A 1 479 ? 2.438 -3.402 -17.329 1.00 84.62 479 VAL A C 1
ATOM 3914 O O . VAL A 1 479 ? 3.233 -4.219 -16.858 1.00 84.62 479 VAL A O 1
ATOM 3917 N N . ASP A 1 480 ? 1.303 -3.760 -17.926 1.00 77.75 480 ASP A N 1
ATOM 3918 C CA . ASP A 1 480 ? 0.911 -5.146 -18.182 1.00 77.75 480 ASP A CA 1
ATOM 3919 C C . ASP A 1 480 ? 1.559 -5.662 -19.463 1.00 77.75 480 ASP A C 1
ATOM 3921 O O . ASP A 1 480 ? 1.056 -5.479 -20.566 1.00 77.75 480 ASP A O 1
ATOM 3925 N N . CYS A 1 481 ? 2.716 -6.306 -19.312 1.00 79.19 481 CYS A N 1
ATOM 3926 C CA . CYS A 1 481 ? 3.449 -6.899 -20.422 1.00 79.19 481 CYS A CA 1
ATOM 3927 C C . CYS A 1 481 ? 3.964 -8.286 -20.012 1.00 79.19 481 CYS A C 1
ATOM 3929 O O . CYS A 1 481 ? 4.626 -8.436 -18.982 1.00 79.19 481 CYS A O 1
ATOM 3931 N N . GLY A 1 482 ? 3.627 -9.307 -20.803 1.00 85.00 482 GLY A N 1
ATOM 3932 C CA . GLY A 1 482 ? 4.033 -10.698 -20.586 1.00 85.00 482 GLY A CA 1
ATOM 3933 C C . GLY A 1 482 ? 5.102 -11.160 -21.576 1.00 85.00 482 GLY A C 1
ATOM 3934 O O . GLY A 1 482 ? 5.497 -10.425 -22.481 1.00 85.00 482 GLY A O 1
ATOM 3935 N N . VAL A 1 483 ? 5.551 -12.409 -21.436 1.00 92.12 483 VAL A N 1
ATOM 3936 C CA . VAL A 1 483 ? 6.501 -13.003 -22.389 1.00 92.12 483 VAL A CA 1
ATOM 3937 C C . VAL A 1 483 ? 5.899 -13.002 -23.798 1.00 92.12 483 VAL A C 1
ATOM 3939 O O . VAL A 1 483 ? 4.741 -13.372 -23.989 1.00 92.12 483 VAL A O 1
ATOM 3942 N N . GLY A 1 484 ? 6.695 -12.599 -24.791 1.00 92.81 484 GLY A N 1
ATOM 3943 C CA . GLY A 1 484 ? 6.247 -12.472 -26.183 1.00 92.81 484 GLY A CA 1
ATOM 3944 C C . GLY A 1 484 ? 5.751 -11.074 -26.561 1.00 92.81 484 GLY A C 1
ATOM 3945 O O . GLY A 1 484 ? 5.390 -10.855 -27.716 1.00 92.81 484 GLY A O 1
ATOM 3946 N N . TRP A 1 485 ? 5.797 -10.121 -25.632 1.00 92.88 485 TRP A N 1
ATOM 3947 C CA . TRP A 1 485 ? 5.483 -8.716 -25.872 1.00 92.88 485 TRP A CA 1
ATOM 3948 C C . TRP A 1 485 ? 6.647 -7.824 -25.446 1.00 92.88 485 TRP A C 1
ATOM 3950 O O . TRP A 1 485 ? 7.403 -8.166 -24.542 1.00 92.88 485 TRP A O 1
ATOM 3960 N N . VAL A 1 486 ? 6.793 -6.675 -26.094 1.00 94.06 486 VAL A N 1
ATOM 3961 C CA . VAL A 1 486 ? 7.683 -5.592 -25.670 1.00 94.06 486 VAL A CA 1
ATOM 3962 C C . VAL A 1 486 ? 6.862 -4.320 -25.538 1.00 94.06 486 VAL A C 1
ATOM 3964 O O . VAL A 1 486 ? 6.042 -4.025 -26.409 1.00 94.06 486 VAL A O 1
ATOM 3967 N N . LYS A 1 487 ? 7.095 -3.567 -24.465 1.00 93.25 487 LYS A N 1
ATOM 3968 C CA . LYS A 1 487 ? 6.463 -2.265 -24.249 1.00 93.25 487 LYS A CA 1
ATOM 3969 C C . LYS A 1 487 ? 7.464 -1.141 -24.477 1.00 93.25 487 LYS A C 1
ATOM 3971 O O . LYS A 1 487 ? 8.593 -1.240 -23.992 1.00 93.25 487 LYS A O 1
ATOM 3976 N N . SER A 1 488 ? 7.052 -0.080 -25.170 1.00 94.06 488 SER A N 1
ATOM 3977 C CA . SER A 1 488 ? 7.778 1.193 -25.230 1.00 94.06 488 SER A CA 1
ATOM 3978 C C . SER A 1 488 ? 7.057 2.288 -24.455 1.00 94.06 488 SER A C 1
ATOM 3980 O O . SER A 1 488 ? 5.831 2.286 -24.407 1.00 94.06 488 SER A O 1
ATOM 3982 N N . PHE A 1 489 ? 7.803 3.222 -23.865 1.00 93.50 489 PHE A N 1
ATOM 3983 C CA . PHE A 1 489 ? 7.257 4.397 -23.176 1.00 93.50 489 PHE A CA 1
ATOM 3984 C C . PHE A 1 489 ? 8.325 5.483 -22.996 1.00 93.50 489 PHE A C 1
ATOM 3986 O O . PHE A 1 489 ? 9.530 5.227 -23.092 1.00 93.50 489 PHE A O 1
ATOM 3993 N N . TRP A 1 490 ? 7.900 6.703 -22.672 1.00 92.19 490 TRP A N 1
ATOM 3994 C CA . TRP A 1 490 ? 8.793 7.845 -22.468 1.00 92.19 490 TRP A CA 1
ATOM 3995 C C . TRP A 1 490 ? 9.456 7.869 -21.078 1.00 92.19 490 TRP A C 1
ATOM 3997 O O . TRP A 1 490 ? 9.326 8.827 -20.315 1.00 92.19 490 TRP A O 1
ATOM 4007 N N . GLY A 1 491 ? 10.206 6.819 -20.732 1.00 91.81 491 GLY A N 1
ATOM 4008 C CA . GLY A 1 491 ? 10.859 6.691 -19.420 1.00 91.81 491 GLY A CA 1
ATOM 4009 C C . GLY A 1 491 ? 11.920 7.759 -19.124 1.00 91.81 491 GLY A C 1
ATOM 4010 O O . GLY A 1 491 ? 12.255 7.989 -17.960 1.00 91.81 491 GLY A O 1
ATOM 4011 N N . ALA A 1 492 ? 12.399 8.484 -20.141 1.00 89.75 492 ALA A N 1
ATOM 4012 C CA . ALA A 1 492 ? 13.233 9.665 -19.946 1.00 89.75 492 ALA A CA 1
ATOM 4013 C C . ALA A 1 492 ? 12.523 10.797 -19.200 1.00 89.75 492 ALA A C 1
ATOM 4015 O O . ALA A 1 492 ? 13.207 11.559 -18.530 1.00 89.75 492 ALA A O 1
ATOM 4016 N N . GLN A 1 493 ? 11.196 10.926 -19.284 1.00 88.38 493 GLN A N 1
ATOM 4017 C CA . GLN A 1 493 ? 10.453 12.035 -18.666 1.00 88.38 493 GLN A CA 1
ATOM 4018 C C . GLN A 1 493 ? 9.337 11.577 -17.732 1.00 88.38 493 GLN A C 1
ATOM 4020 O O . GLN A 1 493 ? 9.116 12.212 -16.693 1.00 88.38 493 GLN A O 1
ATOM 4025 N N . CYS A 1 494 ? 8.666 10.478 -18.072 1.00 92.44 494 CYS A N 1
ATOM 4026 C CA . CYS A 1 494 ? 7.662 9.881 -17.212 1.00 92.44 494 CYS A CA 1
ATOM 4027 C C . CYS A 1 494 ? 8.334 9.227 -16.003 1.00 92.44 494 CYS A C 1
ATOM 4029 O O . CYS A 1 494 ? 9.252 8.404 -16.132 1.00 92.44 494 CYS A O 1
ATOM 4031 N N . LEU A 1 495 ? 7.858 9.594 -14.817 1.00 94.69 495 LEU A N 1
ATOM 4032 C CA . LEU A 1 495 ? 8.214 8.904 -13.594 1.00 94.69 495 LEU A CA 1
ATOM 4033 C C . LEU A 1 495 ? 7.741 7.455 -13.667 1.00 94.69 495 LEU A C 1
ATOM 4035 O O . LEU A 1 495 ? 6.618 7.158 -14.070 1.00 94.69 495 LEU A O 1
ATOM 4039 N N . HIS A 1 496 ? 8.610 6.554 -13.237 1.00 93.62 496 HIS A N 1
ATOM 4040 C CA . HIS A 1 496 ? 8.316 5.137 -13.179 1.00 93.62 496 HIS A CA 1
ATOM 4041 C C . HIS A 1 496 ? 9.064 4.463 -12.028 1.00 93.62 496 HIS A C 1
ATOM 4043 O O . HIS A 1 496 ? 10.048 4.985 -11.492 1.00 93.62 496 HIS A O 1
ATOM 4049 N N . TRP A 1 497 ? 8.556 3.310 -11.601 1.00 91.31 497 TRP A N 1
ATOM 4050 C CA . TRP A 1 497 ? 9.088 2.543 -10.474 1.00 91.31 497 TRP A CA 1
ATOM 4051 C C . TRP A 1 497 ? 8.561 1.110 -10.473 1.00 91.31 497 TRP A C 1
ATOM 4053 O O . TRP A 1 497 ? 7.642 0.762 -11.204 1.00 91.31 497 TRP A O 1
ATOM 4063 N N . THR A 1 498 ? 9.144 0.260 -9.636 1.00 86.06 498 THR A N 1
ATOM 4064 C CA . THR A 1 498 ? 8.737 -1.145 -9.473 1.00 86.06 498 THR A CA 1
ATOM 4065 C C . THR A 1 498 ? 8.499 -1.428 -8.000 1.00 86.06 498 THR A C 1
ATOM 4067 O O . THR A 1 498 ? 9.309 -0.995 -7.179 1.00 86.06 498 THR A O 1
ATOM 4070 N N . GLY A 1 499 ? 7.449 -2.168 -7.650 1.00 79.25 499 GLY A N 1
ATOM 4071 C CA . GLY A 1 499 ? 7.270 -2.633 -6.276 1.00 79.25 499 GLY A CA 1
ATOM 4072 C C . GLY A 1 499 ? 8.266 -3.734 -5.892 1.00 79.25 499 GLY A C 1
ATOM 4073 O O . GLY A 1 499 ? 9.087 -4.186 -6.694 1.00 79.25 499 GLY A O 1
ATOM 4074 N N . GLU A 1 500 ? 8.217 -4.153 -4.628 1.00 82.38 500 GLU A N 1
ATOM 4075 C CA . GLU A 1 500 ? 8.918 -5.357 -4.170 1.00 82.38 500 GLU A CA 1
ATOM 4076 C C . GLU A 1 500 ? 8.244 -6.599 -4.766 1.00 82.38 500 GLU A C 1
ATOM 4078 O O . GLU A 1 500 ? 7.018 -6.659 -4.860 1.00 82.38 500 GLU A O 1
ATOM 4083 N N . ASN A 1 501 ? 9.019 -7.601 -5.171 1.00 83.69 501 ASN A N 1
ATOM 4084 C CA . ASN A 1 501 ? 8.481 -8.786 -5.828 1.00 83.69 501 ASN A CA 1
ATOM 4085 C C . ASN A 1 501 ? 7.949 -9.823 -4.825 1.00 83.69 501 ASN A C 1
ATOM 4087 O O . ASN A 1 501 ? 8.718 -10.509 -4.152 1.00 83.69 501 ASN A O 1
ATOM 4091 N N . TRP A 1 502 ? 6.628 -10.014 -4.795 1.00 80.38 502 TRP A N 1
ATOM 4092 C CA . TRP A 1 502 ? 5.952 -10.997 -3.941 1.00 80.38 502 TRP A CA 1
ATOM 4093 C C . TRP A 1 502 ? 5.312 -12.157 -4.716 1.00 80.38 502 TRP A C 1
ATOM 4095 O O . TRP A 1 502 ? 4.579 -12.950 -4.134 1.00 80.38 502 TRP A O 1
ATOM 4105 N N . SER A 1 503 ? 5.644 -12.322 -6.000 1.00 81.38 503 SER A N 1
ATOM 4106 C CA . SER A 1 503 ? 5.095 -13.385 -6.863 1.00 81.38 503 SER A CA 1
ATOM 4107 C C . SER A 1 503 ? 5.541 -14.811 -6.491 1.00 81.38 503 SER A C 1
ATOM 4109 O O . SER A 1 503 ? 5.021 -15.789 -7.023 1.00 81.38 503 SER A O 1
ATOM 4111 N N . GLY A 1 504 ? 6.531 -14.945 -5.602 1.00 85.75 504 GLY A N 1
ATOM 4112 C CA . GLY A 1 504 ? 7.183 -16.217 -5.266 1.00 85.75 504 GLY A CA 1
ATOM 4113 C C . GLY A 1 504 ? 8.191 -16.700 -6.316 1.00 85.75 504 GLY A C 1
ATOM 4114 O O . GLY A 1 504 ? 8.796 -17.752 -6.129 1.00 85.75 504 GLY A O 1
ATOM 4115 N N . LYS A 1 505 ? 8.391 -15.941 -7.400 1.00 89.88 505 LYS A N 1
ATOM 4116 C CA . LYS A 1 505 ? 9.285 -16.260 -8.522 1.00 89.88 505 LYS A CA 1
ATOM 4117 C C . LYS A 1 505 ? 10.193 -15.082 -8.849 1.00 89.88 505 LYS A C 1
ATOM 4119 O O . LYS A 1 505 ? 9.910 -13.951 -8.466 1.00 89.88 505 LYS A O 1
ATOM 4124 N N . SER A 1 506 ? 11.273 -15.325 -9.578 1.00 91.19 506 SER A N 1
ATOM 4125 C CA . SER A 1 506 ? 12.143 -14.270 -10.104 1.00 91.19 506 SER A CA 1
ATOM 4126 C C . SER A 1 506 ? 11.530 -13.609 -11.339 1.00 91.19 506 SER A C 1
ATOM 4128 O O . SER A 1 506 ? 11.094 -14.291 -12.263 1.00 91.19 506 SER A O 1
ATOM 4130 N N . ARG A 1 507 ? 11.521 -12.272 -11.365 1.00 91.44 507 ARG A N 1
ATOM 4131 C CA . ARG A 1 507 ? 11.119 -11.460 -12.517 1.00 91.44 507 ARG A CA 1
ATOM 4132 C C . ARG A 1 507 ? 12.351 -11.052 -13.306 1.00 91.44 507 ARG A C 1
ATOM 4134 O O . ARG A 1 507 ? 13.212 -10.348 -12.774 1.00 91.44 507 ARG A O 1
ATOM 4141 N N . VAL A 1 508 ? 12.410 -11.467 -14.569 1.00 92.62 508 VAL A N 1
ATOM 4142 C CA . VAL A 1 508 ? 13.510 -11.150 -15.484 1.00 92.62 508 VAL A CA 1
ATOM 4143 C C . VAL A 1 508 ? 12.999 -10.316 -16.656 1.00 92.62 508 VAL A C 1
ATOM 4145 O O . VAL A 1 508 ? 12.040 -10.703 -17.323 1.00 92.62 508 VAL A O 1
ATOM 4148 N N . SER A 1 509 ? 13.635 -9.175 -16.922 1.00 93.50 509 SER A N 1
ATOM 4149 C CA . SER A 1 509 ? 13.360 -8.335 -18.097 1.00 93.50 509 SER A CA 1
ATOM 4150 C C . SER A 1 509 ? 14.635 -7.792 -18.731 1.00 93.50 509 SER A C 1
ATOM 4152 O O . SER A 1 509 ? 15.683 -7.711 -18.084 1.00 93.50 509 SER A O 1
ATOM 4154 N N . LEU A 1 510 ? 14.535 -7.414 -20.005 1.00 94.19 510 LEU A N 1
ATOM 4155 C CA . LEU A 1 510 ? 15.515 -6.566 -20.672 1.00 94.19 510 LEU A CA 1
ATOM 4156 C C . LEU A 1 510 ? 14.963 -5.146 -20.739 1.00 94.19 510 LEU A C 1
ATOM 4158 O O . LEU A 1 510 ? 13.921 -4.928 -21.354 1.00 94.19 510 LEU A O 1
ATOM 4162 N N . ASP A 1 511 ? 15.681 -4.199 -20.149 1.00 92.94 511 ASP A N 1
ATOM 4163 C CA . ASP A 1 511 ? 15.332 -2.783 -20.186 1.00 92.94 511 ASP A CA 1
ATOM 4164 C C . ASP A 1 511 ? 16.399 -2.048 -21.006 1.00 92.94 511 ASP A C 1
ATOM 4166 O O . ASP A 1 511 ? 17.587 -2.120 -20.687 1.00 92.94 511 ASP A O 1
ATOM 4170 N N . PHE A 1 512 ? 16.019 -1.331 -22.056 1.00 93.75 512 PHE A N 1
ATOM 4171 C CA . PHE A 1 512 ? 16.978 -0.581 -22.871 1.00 93.75 512 PHE A CA 1
ATOM 4172 C C . PHE A 1 512 ? 16.382 0.719 -23.388 1.00 93.75 512 PHE A C 1
ATOM 4174 O O . PHE A 1 512 ? 15.171 0.928 -23.337 1.00 93.75 512 PHE A O 1
ATOM 4181 N N . ARG A 1 513 ? 17.253 1.616 -23.850 1.00 92.75 513 ARG A N 1
ATOM 4182 C CA . ARG A 1 513 ? 16.863 2.934 -24.347 1.00 92.75 513 ARG A CA 1
ATOM 4183 C C . ARG A 1 513 ? 17.226 3.086 -25.808 1.00 92.75 513 ARG A C 1
ATOM 4185 O O . ARG A 1 513 ? 18.261 2.586 -26.251 1.00 92.75 513 ARG A O 1
ATOM 4192 N N . VAL A 1 514 ? 16.390 3.821 -26.522 1.00 93.38 514 VAL A N 1
ATOM 4193 C CA . VAL A 1 514 ? 16.639 4.280 -27.883 1.00 93.38 514 VAL A CA 1
ATOM 4194 C C . VAL A 1 514 ? 16.526 5.794 -27.920 1.00 93.38 514 VAL A C 1
ATOM 4196 O O . VAL A 1 514 ? 15.622 6.365 -27.326 1.00 93.38 514 VAL A O 1
ATOM 4199 N N . ILE A 1 515 ? 17.440 6.442 -28.630 1.00 90.38 515 ILE A N 1
ATOM 4200 C CA . ILE A 1 515 ? 17.460 7.882 -28.858 1.00 90.38 515 ILE A CA 1
ATOM 4201 C C . ILE A 1 515 ? 17.224 8.104 -30.355 1.00 90.38 515 ILE A C 1
ATOM 4203 O O . ILE A 1 515 ? 18.134 7.884 -31.170 1.00 90.38 515 ILE A O 1
ATOM 4207 N N . PRO A 1 516 ? 16.004 8.513 -30.739 1.00 85.62 516 PRO A N 1
ATOM 4208 C CA . PRO A 1 516 ? 15.663 8.805 -32.123 1.00 85.62 516 PRO A CA 1
ATOM 4209 C C . PRO A 1 516 ? 16.597 9.840 -32.769 1.00 85.62 516 PRO A C 1
ATOM 4211 O O . PRO A 1 516 ? 17.118 10.742 -32.111 1.00 85.62 516 PRO A O 1
ATOM 4214 N N . ASN A 1 517 ? 16.782 9.725 -34.085 1.00 79.06 517 ASN A N 1
ATOM 4215 C CA . ASN A 1 517 ? 17.556 10.631 -34.951 1.00 79.06 517 ASN A CA 1
ATOM 4216 C C . ASN A 1 517 ? 19.047 10.758 -34.624 1.00 79.06 517 ASN A C 1
ATOM 4218 O O . ASN A 1 517 ? 19.694 11.714 -35.045 1.00 79.06 517 ASN A O 1
ATOM 4222 N N . GLY A 1 518 ? 19.603 9.805 -33.874 1.00 64.81 518 GLY A N 1
ATOM 4223 C CA . GLY A 1 518 ? 21.013 9.834 -33.489 1.00 64.81 518 GLY A CA 1
ATOM 4224 C C . GLY A 1 518 ? 21.369 11.048 -32.629 1.00 64.81 518 GLY A C 1
ATOM 4225 O O . GLY A 1 518 ? 22.512 11.500 -32.675 1.00 64.81 518 GLY A O 1
ATOM 4226 N N . GLY A 1 519 ? 20.389 11.582 -31.885 1.00 63.25 519 GLY A N 1
ATOM 4227 C CA . GLY A 1 519 ? 20.579 12.704 -30.971 1.00 63.25 519 GLY A CA 1
ATOM 4228 C C . GLY A 1 519 ? 21.699 12.465 -29.953 1.00 63.25 519 GLY A C 1
ATOM 4229 O O . GLY A 1 519 ? 22.197 11.350 -29.785 1.00 63.25 519 GLY A O 1
ATOM 4230 N N . ASP A 1 520 ? 22.115 13.531 -29.276 1.00 59.12 520 ASP A N 1
ATOM 4231 C CA . ASP A 1 520 ? 23.071 13.449 -28.167 1.00 59.12 520 ASP A CA 1
ATOM 4232 C C . ASP A 1 520 ? 22.558 12.438 -27.121 1.00 59.12 520 ASP A C 1
ATOM 4234 O O . ASP A 1 520 ? 21.394 12.492 -26.719 1.00 59.12 520 ASP A O 1
ATOM 4238 N N . GLY A 1 521 ? 23.397 11.468 -26.756 1.00 56.19 521 GLY A N 1
ATOM 4239 C CA . GLY A 1 521 ? 23.083 10.396 -25.809 1.00 56.19 521 GLY A CA 1
ATOM 4240 C C . GLY A 1 521 ? 23.196 10.805 -24.347 1.00 56.19 521 GLY A C 1
ATOM 4241 O O . GLY A 1 521 ? 23.094 9.945 -23.463 1.00 56.19 521 GLY A O 1
ATOM 4242 N N . GLY A 1 522 ? 23.346 12.110 -24.112 1.00 59.88 522 GLY A N 1
ATOM 4243 C CA . GLY A 1 522 ? 23.509 12.738 -22.814 1.00 59.88 522 GLY A CA 1
ATOM 4244 C C . GLY A 1 522 ? 24.987 12.909 -22.481 1.00 59.88 522 GLY A C 1
ATOM 4245 O O . GLY A 1 522 ? 25.800 12.034 -22.785 1.00 59.88 522 GLY A O 1
ATOM 4246 N N . GLU A 1 523 ? 25.323 14.010 -21.797 1.00 60.19 523 GLU A N 1
ATOM 4247 C CA . GLU A 1 523 ? 26.712 14.393 -21.482 1.00 60.19 523 GLU A CA 1
ATOM 4248 C C . GLU A 1 523 ? 27.509 13.293 -20.764 1.00 60.19 523 GLU A C 1
ATOM 4250 O O . GLU A 1 523 ? 28.729 13.244 -20.886 1.00 60.19 523 GLU A O 1
ATOM 4255 N N . LEU A 1 524 ? 26.832 12.415 -20.013 1.00 65.56 524 LEU A N 1
ATOM 4256 C CA . LEU A 1 524 ? 27.476 11.369 -19.220 1.00 65.56 524 LEU A CA 1
ATOM 4257 C C . LEU A 1 524 ? 27.839 10.122 -20.037 1.00 65.56 524 LEU A C 1
ATOM 4259 O O . LEU A 1 524 ? 28.893 9.538 -19.813 1.00 65.56 524 LEU A O 1
ATOM 4263 N N . TYR A 1 525 ? 26.961 9.695 -20.947 1.00 67.81 525 TYR A N 1
ATOM 4264 C CA . TYR A 1 525 ? 27.070 8.385 -21.599 1.00 67.81 525 TYR A CA 1
ATOM 4265 C C . TYR A 1 525 ? 27.607 8.464 -23.027 1.00 67.81 525 TYR A C 1
ATOM 4267 O O . TYR A 1 525 ? 28.173 7.487 -23.508 1.00 67.81 525 TYR A O 1
ATOM 4275 N N . ASP A 1 526 ? 27.495 9.615 -23.699 1.00 67.31 526 ASP A N 1
ATOM 4276 C CA . ASP A 1 526 ? 28.144 9.811 -25.003 1.00 67.31 526 ASP A CA 1
ATOM 4277 C C . ASP A 1 526 ? 29.682 9.795 -24.896 1.00 67.31 526 ASP A C 1
ATOM 4279 O O . ASP A 1 526 ? 30.360 9.520 -25.886 1.00 67.31 526 ASP A O 1
ATOM 4283 N N . SER A 1 527 ? 30.244 10.044 -23.705 1.00 64.75 527 SER A N 1
ATOM 4284 C CA . SER A 1 527 ? 31.684 9.915 -23.443 1.00 64.75 527 SER A CA 1
ATOM 4285 C C . SER A 1 527 ? 32.154 8.486 -23.150 1.00 64.75 527 SER A C 1
ATOM 4287 O O . SER A 1 527 ? 33.361 8.242 -23.160 1.00 64.75 527 SER A O 1
ATOM 4289 N N . ASP A 1 528 ? 31.236 7.550 -22.891 1.00 67.31 528 ASP A N 1
ATOM 4290 C CA . ASP A 1 528 ? 31.560 6.155 -22.592 1.00 67.31 528 ASP A CA 1
ATOM 4291 C C . ASP A 1 528 ? 31.582 5.337 -23.894 1.00 67.31 528 ASP A C 1
ATOM 4293 O O . ASP A 1 528 ? 30.551 4.881 -24.399 1.00 67.31 528 ASP A O 1
ATOM 4297 N N . GLU A 1 529 ? 32.780 5.150 -24.457 1.00 69.12 529 GLU A N 1
ATOM 4298 C CA . GLU A 1 529 ? 32.979 4.385 -25.692 1.00 69.12 529 GLU A CA 1
ATOM 4299 C C . GLU A 1 529 ? 32.355 2.979 -25.584 1.00 69.12 529 GLU A C 1
ATOM 4301 O O . GLU A 1 529 ? 32.664 2.200 -24.679 1.00 69.12 529 GLU A O 1
ATOM 4306 N N . GLY A 1 530 ? 31.454 2.654 -26.517 1.00 73.06 530 GLY A N 1
ATOM 4307 C CA . GLY A 1 530 ? 30.752 1.368 -26.564 1.00 73.06 530 GLY A CA 1
ATOM 4308 C C . GLY A 1 530 ? 29.453 1.288 -25.753 1.00 73.06 530 GLY A C 1
ATOM 4309 O O . GLY A 1 530 ? 28.830 0.230 -25.752 1.00 73.06 530 GLY A O 1
ATOM 4310 N N . TYR A 1 531 ? 29.004 2.363 -25.089 1.00 80.44 531 TYR A N 1
ATOM 4311 C CA . TYR A 1 531 ? 27.696 2.362 -24.417 1.00 80.44 531 TYR A CA 1
ATOM 4312 C C . TYR A 1 531 ? 26.524 2.395 -25.409 1.00 80.44 531 TYR A C 1
ATOM 4314 O O . TYR A 1 531 ? 25.541 1.667 -25.242 1.00 80.44 531 TYR A O 1
ATOM 4322 N N . TYR A 1 532 ? 26.622 3.238 -26.441 1.00 85.25 532 TYR A N 1
ATOM 4323 C CA . TYR A 1 532 ? 25.613 3.351 -27.491 1.00 85.25 532 TYR A CA 1
ATOM 4324 C C . TYR A 1 532 ? 26.084 2.710 -28.795 1.00 85.25 532 TYR A C 1
ATOM 4326 O O . TYR A 1 532 ? 27.163 3.018 -29.297 1.00 85.25 532 TYR A O 1
ATOM 4334 N N . GLY A 1 533 ? 25.220 1.883 -29.379 1.00 88.19 533 GLY A N 1
ATOM 4335 C CA . GLY A 1 533 ? 25.291 1.499 -30.782 1.00 88.19 533 GLY A CA 1
ATOM 4336 C C . GLY A 1 533 ? 24.489 2.484 -31.632 1.00 88.19 533 GLY A C 1
ATOM 4337 O O . GLY A 1 533 ? 23.531 3.098 -31.154 1.00 88.19 533 GLY A O 1
ATOM 4338 N N . ILE A 1 534 ? 24.857 2.642 -32.903 1.00 91.00 534 ILE A N 1
ATOM 4339 C CA . ILE A 1 534 ? 24.110 3.464 -33.865 1.00 91.00 534 ILE A CA 1
ATOM 4340 C C . ILE A 1 534 ? 23.540 2.542 -34.935 1.00 91.00 534 ILE A C 1
ATOM 4342 O O . ILE A 1 534 ? 24.281 1.794 -35.564 1.00 91.00 534 ILE A O 1
ATOM 4346 N N . ALA A 1 535 ? 22.230 2.610 -35.154 1.00 93.50 535 ALA A N 1
ATOM 4347 C CA . ALA A 1 535 ? 21.557 1.922 -36.246 1.00 93.50 535 ALA A CA 1
ATOM 4348 C C . ALA A 1 535 ? 21.135 2.934 -37.314 1.00 93.50 535 ALA A C 1
ATOM 4350 O O . ALA A 1 535 ? 20.557 3.977 -36.997 1.00 93.50 535 ALA A O 1
ATOM 4351 N N . ARG A 1 536 ? 21.403 2.617 -38.582 1.00 94.12 536 ARG A N 1
ATOM 4352 C CA . ARG A 1 536 ? 21.115 3.481 -39.729 1.00 94.12 536 ARG A CA 1
ATOM 4353 C C . ARG A 1 536 ? 20.483 2.704 -40.871 1.00 94.12 536 ARG A C 1
ATOM 4355 O O . ARG A 1 536 ? 20.908 1.593 -41.198 1.00 94.12 536 ARG A O 1
ATOM 4362 N N . LYS A 1 537 ? 19.492 3.315 -41.512 1.00 93.88 537 LYS A N 1
ATOM 4363 C CA . LYS A 1 537 ? 18.897 2.823 -42.749 1.00 93.88 537 LYS A CA 1
ATOM 4364 C C . LYS A 1 537 ? 19.756 3.256 -43.935 1.00 93.88 537 LYS A C 1
ATOM 4366 O O . LYS A 1 537 ? 19.986 4.444 -44.152 1.00 93.88 537 LYS A O 1
ATOM 4371 N N . GLY A 1 538 ? 20.271 2.286 -44.685 1.00 91.25 538 GLY A N 1
ATOM 4372 C CA . GLY A 1 538 ? 21.016 2.558 -45.910 1.00 91.25 538 GLY A CA 1
ATOM 4373 C C . GLY A 1 538 ? 20.109 3.046 -47.050 1.00 91.25 538 GLY A C 1
ATOM 4374 O O . GLY A 1 538 ? 18.890 2.869 -46.986 1.00 91.25 538 GLY A O 1
ATOM 4375 N N . PRO A 1 539 ? 20.687 3.584 -48.142 1.00 90.75 539 PRO A N 1
ATOM 4376 C CA . PRO A 1 539 ? 19.936 3.959 -49.348 1.00 90.75 539 PRO A CA 1
ATOM 4377 C C . PRO A 1 539 ? 19.169 2.794 -49.994 1.00 90.75 539 PRO A C 1
ATOM 4379 O O . PRO A 1 539 ? 18.223 3.005 -50.744 1.00 90.75 539 PRO A O 1
ATOM 4382 N N . ASP A 1 540 ? 19.578 1.559 -49.704 1.00 93.19 540 ASP A N 1
ATOM 4383 C CA . ASP A 1 540 ? 18.930 0.318 -50.128 1.00 93.19 540 ASP A CA 1
ATOM 4384 C C . ASP A 1 540 ? 17.748 -0.099 -49.232 1.00 93.19 540 ASP A C 1
ATOM 4386 O O . ASP A 1 540 ? 17.152 -1.155 -49.438 1.00 93.19 540 ASP A O 1
ATOM 4390 N N . GLY A 1 541 ? 17.411 0.706 -48.220 1.00 90.44 541 GLY A N 1
ATOM 4391 C CA . GLY A 1 541 ? 16.342 0.427 -47.263 1.00 90.44 541 GLY A CA 1
ATOM 4392 C C . GLY A 1 541 ? 16.690 -0.639 -46.217 1.00 90.44 541 GLY A C 1
ATOM 4393 O O . GLY A 1 541 ? 15.805 -1.083 -45.474 1.00 90.44 541 GLY A O 1
ATOM 4394 N N . ILE A 1 542 ? 17.958 -1.062 -46.146 1.00 93.44 542 ILE A N 1
ATOM 4395 C CA . ILE A 1 542 ? 18.439 -2.077 -45.205 1.00 93.44 542 ILE A CA 1
ATOM 4396 C C . ILE A 1 542 ? 19.086 -1.398 -43.994 1.00 93.44 542 ILE A C 1
ATOM 4398 O O . ILE A 1 542 ? 19.964 -0.544 -44.129 1.00 93.44 542 ILE A O 1
ATOM 4402 N N . TRP A 1 543 ? 18.664 -1.817 -42.802 1.00 94.81 543 TRP A N 1
ATOM 4403 C CA . TRP A 1 543 ? 19.205 -1.355 -41.526 1.00 94.81 543 TRP A CA 1
ATOM 4404 C C . TRP A 1 543 ? 20.546 -2.019 -41.205 1.00 94.81 543 TRP A C 1
ATOM 4406 O O . TRP A 1 543 ? 20.689 -3.236 -41.341 1.00 94.81 543 TRP A O 1
ATOM 4416 N N . ARG A 1 544 ? 21.522 -1.218 -40.770 1.00 93.56 544 ARG A N 1
ATOM 4417 C CA . ARG A 1 544 ? 22.876 -1.650 -40.391 1.00 93.56 544 ARG A CA 1
ATOM 4418 C C . ARG A 1 544 ? 23.336 -0.932 -39.127 1.00 93.56 544 ARG A C 1
ATOM 4420 O O . ARG A 1 544 ? 22.811 0.133 -38.809 1.00 93.56 544 ARG A O 1
ATOM 4427 N N . LEU A 1 545 ? 24.306 -1.519 -38.432 1.00 91.31 545 LEU A N 1
ATOM 4428 C CA . LEU A 1 545 ? 25.012 -0.860 -37.335 1.00 91.31 545 LEU A CA 1
ATOM 4429 C C . LEU A 1 545 ? 26.194 -0.052 -37.887 1.00 91.31 545 LEU A C 1
ATOM 4431 O O . LEU A 1 545 ? 26.916 -0.550 -38.752 1.00 91.31 545 LEU A O 1
ATOM 4435 N N . ASP A 1 546 ? 26.401 1.164 -37.382 1.00 84.19 546 ASP A N 1
ATOM 4436 C CA . ASP A 1 546 ? 27.624 1.933 -37.634 1.00 84.19 546 ASP A CA 1
ATOM 4437 C C . ASP A 1 546 ? 28.702 1.441 -36.630 1.00 84.19 546 ASP A C 1
ATOM 4439 O O . ASP A 1 546 ? 28.631 1.766 -35.446 1.00 84.19 546 ASP A O 1
ATOM 4443 N N . GLY A 1 547 ? 29.675 0.625 -37.071 1.00 70.75 547 GLY A N 1
ATOM 4444 C CA . GLY A 1 547 ? 30.780 0.104 -36.234 1.00 70.75 547 GLY A CA 1
ATOM 4445 C C . GLY A 1 547 ? 31.087 -1.394 -36.422 1.00 70.75 547 GLY A C 1
ATOM 4446 O O . GLY A 1 547 ? 30.439 -2.068 -37.221 1.00 70.75 547 GLY A O 1
ATOM 4447 N N . GLU A 1 548 ? 32.092 -1.925 -35.707 1.00 59.03 548 GLU A N 1
ATOM 4448 C CA . GLU A 1 548 ? 32.393 -3.370 -35.696 1.00 59.03 548 GLU A CA 1
ATOM 4449 C C . GLU A 1 548 ? 31.345 -4.164 -34.891 1.00 59.03 548 GLU A C 1
ATOM 4451 O O . GLU A 1 548 ? 30.945 -3.765 -33.795 1.00 59.03 548 GLU A O 1
ATOM 4456 N N . GLU A 1 549 ? 30.945 -5.337 -35.398 1.00 55.31 549 GLU A N 1
ATOM 4457 C CA . GLU A 1 549 ? 30.144 -6.318 -34.654 1.00 55.31 549 GLU A CA 1
ATOM 4458 C C . GLU A 1 549 ? 30.953 -6.843 -33.458 1.00 55.31 549 GLU A C 1
ATOM 4460 O O . GLU A 1 549 ? 31.730 -7.793 -33.573 1.00 55.31 549 GLU A O 1
ATOM 4465 N N . GLY A 1 550 ? 30.809 -6.213 -32.294 1.00 52.56 550 GLY A N 1
ATOM 4466 C CA . GLY A 1 550 ? 31.692 -6.531 -31.174 1.00 52.56 550 GLY A CA 1
ATOM 4467 C C . GLY A 1 550 ? 31.131 -6.281 -29.791 1.00 52.56 550 GLY A C 1
ATOM 4468 O O . GLY A 1 550 ? 31.462 -7.063 -28.893 1.00 52.56 550 GLY A O 1
ATOM 4469 N N . GLY A 1 551 ? 30.265 -5.283 -29.640 1.00 56.47 551 GLY A N 1
ATOM 4470 C CA . GLY A 1 551 ? 29.680 -4.936 -28.360 1.00 56.47 551 GLY A CA 1
ATOM 4471 C C . GLY A 1 551 ? 30.645 -4.230 -27.412 1.00 56.47 551 GLY A C 1
ATOM 4472 O O . GLY A 1 551 ? 31.772 -4.699 -27.233 1.00 56.47 551 GLY A O 1
ATOM 4473 N N . GLY A 1 552 ? 30.202 -3.160 -26.757 1.00 61.25 552 GLY A N 1
ATOM 4474 C CA . GLY A 1 552 ? 30.965 -2.533 -25.673 1.00 61.25 552 GLY A CA 1
ATOM 4475 C C . GLY A 1 552 ? 31.295 -3.496 -24.518 1.00 61.25 552 GLY A C 1
ATOM 4476 O O . GLY A 1 552 ? 30.690 -4.567 -24.354 1.00 61.25 552 GLY A O 1
ATOM 4477 N N . GLU A 1 553 ? 32.276 -3.127 -23.688 1.00 66.44 553 GLU A N 1
ATOM 4478 C CA . GLU A 1 553 ? 32.530 -3.837 -22.431 1.00 66.44 553 GLU A CA 1
ATOM 4479 C C . GLU A 1 553 ? 31.324 -3.700 -21.492 1.00 66.44 553 GLU A C 1
ATOM 4481 O O . GLU A 1 553 ? 30.767 -2.622 -21.290 1.00 66.44 553 GLU A O 1
ATOM 4486 N N . VAL A 1 554 ? 30.910 -4.822 -20.906 1.00 71.44 554 VAL A N 1
ATOM 4487 C CA . VAL A 1 554 ? 29.729 -4.891 -20.042 1.00 71.44 554 VAL A CA 1
ATOM 4488 C C . VAL A 1 554 ? 30.198 -4.762 -18.596 1.00 71.44 554 VAL A C 1
ATOM 4490 O O . VAL A 1 554 ? 31.022 -5.540 -18.123 1.00 71.44 554 VAL A O 1
ATOM 4493 N N . SER A 1 555 ? 29.682 -3.773 -17.871 1.00 68.69 555 SER A N 1
ATOM 4494 C CA . SER A 1 555 ? 30.021 -3.550 -16.461 1.00 68.69 555 SER A CA 1
ATOM 4495 C C . SER A 1 555 ? 29.082 -4.312 -15.532 1.00 68.69 555 SER A C 1
ATOM 4497 O O . SER A 1 555 ? 27.913 -4.458 -15.840 1.00 68.69 555 SER A O 1
ATOM 4499 N N . ARG A 1 556 ? 29.513 -4.677 -14.316 1.00 62.66 556 ARG A N 1
ATOM 4500 C CA . ARG A 1 556 ? 28.579 -5.109 -13.246 1.00 62.66 556 ARG A CA 1
ATOM 4501 C C . ARG A 1 556 ? 27.495 -4.071 -12.957 1.00 62.66 556 ARG A C 1
ATOM 4503 O O . ARG A 1 556 ? 26.458 -4.412 -12.411 1.00 62.66 556 ARG A O 1
ATOM 4510 N N . LEU A 1 557 ? 27.754 -2.815 -13.321 1.00 59.94 557 LEU A N 1
ATOM 4511 C CA . LEU A 1 557 ? 26.811 -1.710 -13.227 1.00 59.94 557 LEU A CA 1
ATOM 4512 C C . LEU A 1 557 ? 25.709 -1.746 -14.300 1.00 59.94 557 LEU A C 1
ATOM 4514 O O . LEU A 1 557 ? 24.798 -0.923 -14.218 1.00 59.94 557 LEU A O 1
ATOM 4518 N N . VAL A 1 558 ? 25.758 -2.655 -15.288 1.00 43.38 558 VAL A N 1
ATOM 4519 C CA . VAL A 1 558 ? 24.698 -2.768 -16.301 1.00 43.38 558 VAL A CA 1
ATOM 4520 C C . VAL A 1 558 ? 23.369 -3.113 -15.643 1.00 43.38 558 VAL A C 1
ATOM 4522 O O . VAL A 1 558 ? 23.114 -4.237 -15.223 1.00 43.38 558 VAL A O 1
ATOM 4525 N N . GLY A 1 559 ? 22.529 -2.084 -15.557 1.00 45.59 559 GLY A N 1
ATOM 4526 C CA . GLY A 1 559 ? 21.194 -2.139 -14.984 1.00 45.59 559 GLY A CA 1
ATOM 4527 C C . GLY A 1 559 ? 21.019 -1.554 -13.590 1.00 45.59 559 GLY A C 1
ATOM 4528 O O . GLY A 1 559 ? 19.925 -1.671 -13.034 1.00 45.59 559 GLY A O 1
ATOM 4529 N N . PHE A 1 560 ? 22.040 -0.907 -13.021 1.00 39.59 560 PHE A N 1
ATOM 4530 C CA . PHE A 1 560 ? 21.938 -0.366 -11.669 1.00 39.59 560 PHE A CA 1
ATOM 4531 C C . PHE A 1 560 ? 21.167 0.947 -11.556 1.00 39.59 560 PHE A C 1
ATOM 4533 O O . PHE A 1 560 ? 21.476 1.940 -12.209 1.00 39.59 560 PHE A O 1
ATOM 4540 N N . PRO A 1 561 ? 20.360 0.988 -10.496 1.00 31.66 561 PRO A N 1
ATOM 4541 C CA . PRO A 1 561 ? 20.279 2.058 -9.524 1.00 31.66 561 PRO A CA 1
ATOM 4542 C C . PRO A 1 561 ? 20.764 1.552 -8.150 1.00 31.66 561 PRO A C 1
ATOM 4544 O O . PRO A 1 561 ? 20.020 0.909 -7.424 1.00 31.66 561 PRO A O 1
ATOM 4547 N N . PHE A 1 562 ? 22.027 1.885 -7.837 1.00 36.03 562 PHE A N 1
ATOM 4548 C CA . PHE A 1 562 ? 22.751 1.939 -6.540 1.00 36.03 562 PHE A CA 1
ATOM 4549 C C . PHE A 1 562 ? 22.699 0.733 -5.553 1.00 36.03 562 PHE A C 1
ATOM 4551 O O . PHE A 1 562 ? 21.690 0.078 -5.384 1.00 36.03 562 PHE A O 1
ATOM 4558 N N . SER A 1 563 ? 23.749 0.377 -4.792 1.00 31.47 563 SER A N 1
ATOM 4559 C CA . SER A 1 563 ? 24.840 1.180 -4.223 1.00 31.47 563 SER A CA 1
ATOM 4560 C C . SER A 1 563 ? 26.135 0.385 -3.939 1.00 31.47 563 SER A C 1
ATOM 4562 O O . SER A 1 563 ? 26.154 -0.484 -3.073 1.00 31.47 563 SER A O 1
ATOM 4564 N N . SER A 1 564 ? 27.261 0.832 -4.501 1.00 25.91 564 SER A N 1
ATOM 4565 C CA . SER A 1 564 ? 28.488 1.084 -3.728 1.00 25.91 564 SER A CA 1
ATOM 4566 C C . SER A 1 564 ? 29.344 2.103 -4.484 1.00 25.91 564 SER A C 1
ATOM 4568 O O . SER A 1 564 ? 29.718 1.846 -5.622 1.00 25.91 564 SER A O 1
ATOM 4570 N N . LYS A 1 565 ? 29.567 3.269 -3.857 1.00 30.41 565 LYS A N 1
ATOM 4571 C CA . LYS A 1 565 ? 30.457 4.386 -4.239 1.00 30.41 565 LYS A CA 1
ATOM 4572 C C . LYS A 1 565 ? 31.038 4.314 -5.659 1.00 30.41 565 LYS A C 1
ATOM 4574 O O . LYS A 1 565 ? 32.017 3.606 -5.890 1.00 30.41 565 LYS A O 1
ATOM 4579 N N . ALA A 1 566 ? 30.515 5.150 -6.557 1.00 30.80 566 ALA A N 1
ATOM 4580 C CA . ALA A 1 566 ? 31.239 5.527 -7.763 1.00 30.80 566 ALA A CA 1
ATOM 4581 C C . ALA A 1 566 ? 32.662 5.957 -7.366 1.00 30.80 566 ALA A C 1
ATOM 4583 O O . ALA A 1 566 ? 32.853 6.841 -6.522 1.00 30.80 566 ALA A O 1
ATOM 4584 N N . LYS A 1 567 ? 33.668 5.283 -7.925 1.00 30.83 567 LYS A N 1
ATOM 4585 C CA . LYS A 1 567 ? 35.053 5.725 -7.819 1.00 30.83 567 LYS A CA 1
ATOM 4586 C C . LYS A 1 567 ? 35.158 7.056 -8.567 1.00 30.83 567 LYS A C 1
ATOM 4588 O O . LYS A 1 567 ? 35.073 7.079 -9.783 1.00 30.83 567 LYS A O 1
ATOM 4593 N N . GLY A 1 568 ? 35.375 8.144 -7.832 1.00 31.62 568 GLY A N 1
ATOM 4594 C CA . GLY A 1 568 ? 36.124 9.284 -8.365 1.00 31.62 568 GLY A CA 1
ATOM 4595 C C . GLY A 1 568 ? 35.362 10.448 -9.003 1.00 31.62 568 GLY A C 1
ATOM 4596 O O . GLY A 1 568 ? 36.011 11.241 -9.669 1.00 31.62 568 GLY A O 1
ATOM 4597 N N . GLY A 1 569 ? 34.061 10.632 -8.768 1.00 26.23 569 GLY A N 1
ATOM 4598 C CA . GLY A 1 569 ? 33.347 11.833 -9.229 1.00 26.23 569 GLY A CA 1
ATOM 4599 C C . GLY A 1 569 ? 32.601 12.532 -8.098 1.00 26.23 569 GLY A C 1
ATOM 4600 O O . GLY A 1 569 ? 31.567 12.044 -7.652 1.00 26.23 569 GLY A O 1
ATOM 4601 N N . LYS A 1 570 ? 33.108 13.673 -7.614 1.00 25.17 570 LYS A N 1
ATOM 4602 C CA . LYS A 1 570 ? 32.292 14.616 -6.834 1.00 25.17 570 LYS A CA 1
ATOM 4603 C C . LYS A 1 570 ? 31.363 15.330 -7.814 1.00 25.17 570 LYS A C 1
ATOM 4605 O O . LYS A 1 570 ? 31.826 16.214 -8.527 1.00 25.17 570 LYS A O 1
ATOM 4610 N N . VAL A 1 571 ? 30.084 14.977 -7.826 1.00 28.05 571 VAL A N 1
ATOM 4611 C CA . VAL A 1 571 ? 29.049 15.868 -8.364 1.00 28.05 571 VAL A CA 1
ATOM 4612 C C . VAL A 1 571 ? 28.636 16.792 -7.217 1.00 28.05 571 VAL A C 1
ATOM 4614 O O . VAL A 1 571 ? 28.402 16.312 -6.104 1.00 28.05 571 VAL A O 1
ATOM 4617 N N . LYS A 1 572 ? 28.717 18.103 -7.460 1.00 28.08 572 LYS A N 1
ATOM 4618 C CA . LYS A 1 572 ? 28.383 19.166 -6.502 1.00 28.08 572 LYS A CA 1
ATOM 4619 C C . LYS A 1 572 ? 26.894 19.211 -6.201 1.00 28.08 572 LYS A C 1
ATOM 4621 O O . LYS A 1 572 ? 26.117 18.912 -7.130 1.00 28.08 572 LYS A O 1
#

Secondary structure (DSSP, 8-state):
-B---SS-HHHHHHHHHHHHHHHHHHHHTT--EEE-HHHHHHHHHTSSS-TT-SEEEEEEEHHHHHHHHHHHHHHHHHHTT-EEEE--SSTTEEEEEETT-TTSEEEEEEEEEESSHHHHHHHHHB-TTSPBPPHHHHHHHHGGGTT--SSEEEESSHHHHHH-TT--EEHHHHPSPEEEEETTEEEEE-S--HHHHHHHH-GGGGTEEE----GGGG-HHHHHHHHHHT--TT-EEEGGGB-GGGS-S-TTGGGTS----HHHHHHHHHHHHHHHHHHHHHTTT-HHHHHHHH--SSPPPP--HHHHHHHHHHHHHHHHHHHHHHHT-TT---TTS--HHHHS-EEEEPPTT--HHHHHHHHHT-S-GGG--HHHHHHHHHHHH-HHHHHHHHHHHHHHIIIIIHHHHHTTT--EEEEESS-EEEEE-TT-B---SB-GGGGT--TT-EEEEEESS---STTSEEE-SSTT----EE----TTEEEEE-TTTS-EEE-B--SSS-EEEEEEEEEETT----TTTTTSTTSEEEEEE-TTS-EEEES-TT-PPPPTTTT----S--SS----

Organism: NCBI:txid722753

InterPro domains:
  IPR052613 LicD transferase [PTHR13627] (8-211)

pLDDT: mean 84.47, std 14.79, range [25.17, 98.19]

Radius of gyration: 30.22 Å; chains: 1; bounding box: 71×55×94 Å